Protein AF-A0A249PGP4-F1 (afdb_monomer)

Organism: NCBI:txid716928

Sequence (421 aa):
MDVTKTETALVALVEANPTLVLIDDKKFEDFYEHVKAEARAMPVDLSTEKGRKAIASMAFKIARTKTAIDDAGKKLNEEARAKINAVDASRRKIRERFDALKDEVRAPLDKWEAEQAKKQERAEEQMARLMDIDLRANFGPSARLRTEIADIKNETFDPAIYGEESAGALTRKQAATLDLLNRWAETFEKQEAEAAELARLRAEKEERERQDAERKAAEERAEAERRAAEERKAREEEEKRQAEEARKREEERRKAEQERIEREARERAEAEARARVEAAERAAREAEEAAARKIEEERQAREREKAEQERIEREARERAEAEARARVEAAERAAREAEEAAARKIEEERQAREREKAEQERVERELREADAKRQADREHRAKIMGAAKAAIMEVGIEEQQAKDIVLAIAAGNVPHVSIKF

pLDDT: mean 84.95, std 14.54, range [40.38, 98.5]

Structure (mmCIF, N/CA/C/O backbone):
data_AF-A0A249PGP4-F1
#
_entry.id   AF-A0A249PGP4-F1
#
loop_
_atom_site.group_PDB
_atom_site.id
_atom_site.type_symbol
_atom_site.label_atom_id
_atom_site.label_alt_id
_atom_site.label_comp_id
_atom_site.label_asym_id
_atom_site.label_entity_id
_atom_site.label_seq_id
_atom_site.pdbx_PDB_ins_code
_atom_site.Cartn_x
_atom_site.Cartn_y
_atom_site.Cartn_z
_atom_site.occupancy
_atom_site.B_iso_or_equiv
_atom_site.auth_seq_id
_atom_site.auth_comp_id
_atom_site.auth_asym_id
_atom_site.auth_atom_id
_atom_site.pdbx_PDB_model_num
ATOM 1 N N . MET A 1 1 ? -44.867 -16.144 86.727 1.00 40.62 1 MET A N 1
ATOM 2 C CA . MET A 1 1 ? -45.220 -15.071 85.775 1.00 40.62 1 MET A CA 1
ATOM 3 C C . MET A 1 1 ? -46.456 -15.529 85.031 1.00 40.62 1 MET A C 1
ATOM 5 O O . MET A 1 1 ? -46.517 -16.690 84.655 1.00 40.62 1 MET A O 1
ATOM 9 N N . ASP A 1 2 ? -47.462 -14.668 84.968 1.00 46.19 2 ASP A N 1
ATOM 10 C CA . ASP A 1 2 ? -48.828 -14.985 84.553 1.00 46.19 2 ASP A CA 1
ATOM 11 C C . ASP A 1 2 ? -48.921 -15.104 83.023 1.00 46.19 2 ASP A C 1
ATOM 13 O O . ASP A 1 2 ? -48.765 -14.114 82.309 1.00 46.19 2 ASP A O 1
ATOM 17 N N . VAL A 1 3 ? -49.121 -16.328 82.526 1.00 52.66 3 VAL A N 1
ATOM 18 C CA . VAL A 1 3 ? -49.128 -16.675 81.092 1.00 52.66 3 VAL A CA 1
ATOM 19 C C . VAL A 1 3 ? -50.185 -15.860 80.328 1.00 52.66 3 VAL A C 1
ATOM 21 O O . VAL A 1 3 ? -49.905 -15.351 79.244 1.00 52.66 3 VAL A O 1
ATOM 24 N N . THR A 1 4 ? -51.329 -15.587 80.963 1.00 54.19 4 THR A N 1
ATOM 25 C CA . THR A 1 4 ? -52.466 -14.842 80.389 1.00 54.19 4 THR A CA 1
ATOM 26 C C . THR A 1 4 ? -52.140 -13.373 80.093 1.00 54.19 4 THR A C 1
ATOM 28 O O . THR A 1 4 ? -52.591 -12.798 79.099 1.00 54.19 4 THR A O 1
ATOM 31 N N . LYS A 1 5 ? -51.286 -12.753 80.915 1.00 55.34 5 LYS A N 1
ATOM 32 C CA . LYS A 1 5 ? -50.858 -11.359 80.747 1.00 55.34 5 LYS A CA 1
ATOM 33 C C . LYS A 1 5 ? -49.906 -11.195 79.557 1.00 55.34 5 LYS A C 1
ATOM 35 O O . LYS A 1 5 ? -49.924 -10.162 78.894 1.00 55.34 5 LYS A O 1
ATOM 40 N N . THR A 1 6 ? -49.107 -12.224 79.282 1.00 59.16 6 THR A N 1
ATOM 41 C CA . THR A 1 6 ? -48.162 -12.281 78.156 1.00 59.16 6 THR A CA 1
ATOM 42 C C . THR A 1 6 ? -48.876 -12.523 76.823 1.00 59.16 6 THR A C 1
ATOM 44 O O . THR A 1 6 ? -48.547 -11.884 75.829 1.00 59.16 6 THR A O 1
ATOM 47 N N . GLU A 1 7 ? -49.899 -13.380 76.811 1.00 60.50 7 GLU A N 1
ATOM 48 C CA . GLU A 1 7 ? -50.714 -13.679 75.623 1.00 60.50 7 GLU A CA 1
ATOM 49 C C . GLU A 1 7 ? -51.574 -12.486 75.176 1.00 60.50 7 GLU A C 1
ATOM 51 O O . GLU A 1 7 ? -51.607 -12.139 73.996 1.00 60.50 7 GLU A O 1
ATOM 56 N N . THR A 1 8 ? -52.199 -11.780 76.124 1.00 63.31 8 THR A N 1
ATOM 57 C CA . THR A 1 8 ? -53.006 -10.581 75.820 1.00 63.31 8 THR A CA 1
ATOM 58 C C . THR A 1 8 ? -52.152 -9.432 75.263 1.00 63.31 8 THR A C 1
ATOM 60 O O . THR A 1 8 ? -52.620 -8.616 74.468 1.00 63.31 8 THR A O 1
ATOM 63 N N . ALA A 1 9 ? -50.874 -9.374 75.648 1.00 76.38 9 ALA A N 1
ATOM 64 C CA . ALA A 1 9 ? -49.917 -8.410 75.114 1.00 76.38 9 ALA A CA 1
ATOM 65 C C . ALA A 1 9 ? -49.508 -8.721 73.663 1.00 76.38 9 ALA A C 1
ATOM 67 O O . ALA A 1 9 ? -49.278 -7.788 72.894 1.00 76.38 9 ALA A O 1
ATOM 68 N N . LEU A 1 10 ? -49.451 -10.001 73.269 1.00 80.31 10 LEU A N 1
ATOM 69 C CA . LEU A 1 10 ? -49.111 -10.409 71.903 1.00 80.31 10 LEU A CA 1
ATOM 70 C C . LEU A 1 10 ? -50.190 -9.984 70.899 1.00 80.31 10 LEU A C 1
ATOM 72 O O . LEU A 1 10 ? -49.855 -9.442 69.852 1.00 80.31 10 LEU A O 1
ATOM 76 N N . VAL A 1 11 ? -51.476 -10.145 71.225 1.00 81.56 11 VAL A N 1
ATOM 77 C CA . VAL A 1 11 ? -52.579 -9.729 70.335 1.00 81.56 11 VAL A CA 1
ATOM 78 C C . VAL A 1 11 ? -52.550 -8.232 70.056 1.00 81.56 11 VAL A C 1
ATOM 80 O O . VAL A 1 11 ? -52.591 -7.827 68.897 1.00 81.56 11 VAL A O 1
ATOM 83 N N . ALA A 1 12 ? -52.409 -7.410 71.098 1.00 85.19 12 ALA A N 1
ATOM 84 C CA . ALA A 1 12 ? -52.311 -5.960 70.945 1.00 85.19 12 ALA A CA 1
ATOM 85 C C . ALA A 1 12 ? -51.081 -5.551 70.113 1.00 85.19 12 ALA A C 1
ATOM 87 O O . ALA A 1 12 ? -51.132 -4.595 69.339 1.00 85.19 12 ALA A O 1
ATOM 88 N N . LEU A 1 13 ? -49.978 -6.294 70.245 1.00 85.88 13 LEU A N 1
ATOM 89 C CA . LEU A 1 13 ? -48.755 -6.066 69.482 1.00 85.88 13 LEU A CA 1
ATOM 90 C C . LEU A 1 13 ? -48.931 -6.412 67.994 1.00 85.88 13 LEU A C 1
ATOM 92 O O . LEU A 1 13 ? -48.442 -5.670 67.145 1.00 85.88 13 LEU A O 1
ATOM 96 N N . VAL A 1 14 ? -49.648 -7.494 67.674 1.00 88.12 14 VAL A N 1
ATOM 97 C CA . VAL A 1 14 ? -49.960 -7.886 66.288 1.00 88.12 14 VAL A CA 1
ATOM 98 C C . VAL A 1 14 ? -50.995 -6.951 65.660 1.00 88.12 14 VAL A C 1
ATOM 100 O O . VAL A 1 14 ? -50.863 -6.605 64.492 1.00 88.12 14 VAL A O 1
ATOM 103 N N . GLU A 1 15 ? -51.979 -6.465 66.417 1.00 86.50 15 GLU A N 1
ATOM 104 C CA . GLU A 1 15 ? -52.921 -5.445 65.933 1.00 86.50 15 GLU A CA 1
ATOM 105 C C . GLU A 1 15 ? -52.230 -4.102 65.644 1.00 86.50 15 GLU A C 1
ATOM 107 O O . GLU A 1 15 ? -52.555 -3.442 64.656 1.00 86.50 15 GLU A O 1
ATOM 112 N N . ALA A 1 16 ? -51.255 -3.709 66.470 1.00 89.38 16 ALA A N 1
ATOM 113 C CA . ALA A 1 16 ? -50.462 -2.499 66.258 1.00 89.38 16 ALA A CA 1
ATOM 114 C C . ALA A 1 16 ? -49.412 -2.662 65.146 1.00 89.38 16 ALA A C 1
ATOM 116 O O . ALA A 1 16 ? -49.087 -1.695 64.454 1.00 89.38 16 ALA A O 1
ATOM 117 N N . ASN A 1 17 ? -48.869 -3.869 64.973 1.00 90.75 17 ASN A N 1
ATOM 118 C CA . ASN A 1 17 ? -47.881 -4.180 63.950 1.00 90.75 17 ASN A CA 1
ATOM 119 C C . ASN A 1 17 ? -48.077 -5.594 63.363 1.00 90.75 17 ASN A C 1
ATOM 121 O O . ASN A 1 17 ? -47.381 -6.536 63.762 1.00 90.75 17 ASN A O 1
ATOM 125 N N . PRO A 1 18 ? -48.945 -5.740 62.347 1.00 92.25 18 PRO A N 1
ATOM 126 C CA . PRO A 1 18 ? -49.224 -7.040 61.739 1.00 92.25 18 PRO A CA 1
ATOM 127 C C . PRO A 1 18 ? -48.020 -7.656 61.011 1.00 92.25 18 PRO A C 1
ATOM 129 O O . PRO A 1 18 ? -47.996 -8.861 60.785 1.00 92.25 18 PRO A O 1
ATOM 132 N N . THR A 1 19 ? -46.990 -6.866 60.673 1.00 91.56 19 THR A N 1
ATOM 133 C CA . THR A 1 19 ? -45.768 -7.396 60.034 1.00 91.56 19 THR A CA 1
ATOM 134 C C . THR A 1 19 ? -44.963 -8.312 60.950 1.00 91.56 19 THR A C 1
ATOM 136 O O . THR A 1 19 ? -44.197 -9.136 60.465 1.00 91.56 19 THR A O 1
ATOM 139 N N . LEU A 1 20 ? -45.155 -8.212 62.269 1.00 91.94 20 LEU A N 1
ATOM 140 C CA . LEU A 1 20 ? -44.416 -8.992 63.255 1.00 91.94 20 LEU A CA 1
ATOM 141 C C . LEU A 1 20 ? -44.595 -10.504 63.074 1.00 91.94 20 LEU A C 1
ATOM 143 O O . LEU A 1 20 ? -43.627 -11.244 63.201 1.00 91.94 20 LEU A O 1
ATOM 147 N N . VAL A 1 21 ? -45.815 -10.943 62.759 1.00 93.06 21 VAL A N 1
ATOM 148 C CA . VAL A 1 21 ? -46.135 -12.359 62.513 1.00 93.06 21 VAL A CA 1
ATOM 149 C C . VAL A 1 21 ? -45.763 -12.815 61.102 1.00 93.06 21 VAL A C 1
ATOM 151 O O . VAL A 1 21 ? -45.842 -13.996 60.807 1.00 93.06 21 VAL A O 1
ATOM 154 N N . LEU A 1 22 ? -45.351 -11.899 60.220 1.00 92.50 22 LEU A N 1
ATOM 155 C CA . LEU A 1 22 ? -44.848 -12.243 58.885 1.00 92.50 22 LEU A CA 1
ATOM 156 C C . LEU A 1 22 ? -43.340 -12.520 58.872 1.00 92.50 22 LEU A C 1
ATOM 158 O O . LEU A 1 22 ? -42.841 -13.105 57.918 1.00 92.50 22 LEU A O 1
ATOM 162 N N . ILE A 1 23 ? -42.612 -12.047 59.886 1.00 90.94 23 ILE A N 1
ATOM 163 C CA . ILE A 1 23 ? -41.144 -12.137 59.975 1.00 90.94 23 ILE A CA 1
ATOM 164 C C . ILE A 1 23 ? -40.666 -13.055 61.108 1.00 90.94 23 ILE A C 1
ATOM 166 O O . ILE A 1 23 ? -39.464 -13.259 61.261 1.00 90.94 23 ILE A O 1
ATOM 170 N N . ASP A 1 24 ? -41.586 -13.550 61.937 1.00 92.44 24 ASP A N 1
ATOM 171 C CA . ASP A 1 24 ? -41.304 -14.378 63.108 1.00 92.44 24 ASP A CA 1
ATOM 172 C C . ASP A 1 24 ? -42.378 -15.465 63.235 1.00 92.44 24 ASP A C 1
ATOM 174 O O . ASP A 1 24 ? -43.457 -15.239 63.793 1.00 92.44 24 ASP A O 1
ATOM 178 N N . ASP A 1 25 ? -42.061 -16.650 62.711 1.00 91.06 25 ASP A N 1
ATOM 179 C CA . ASP A 1 25 ? -42.959 -17.809 62.678 1.00 91.06 25 ASP A CA 1
ATOM 180 C C . ASP A 1 25 ? -43.438 -18.207 64.075 1.00 91.06 25 ASP A C 1
ATOM 182 O O . ASP A 1 25 ? -44.594 -18.575 64.267 1.00 91.06 25 ASP A O 1
ATOM 186 N N . LYS A 1 26 ? -42.578 -18.076 65.091 1.00 91.12 26 LYS A N 1
ATOM 187 C CA . LYS A 1 26 ? -42.962 -18.410 66.463 1.00 91.12 26 LYS A CA 1
ATOM 188 C C . LYS A 1 26 ? -44.040 -17.460 66.976 1.00 91.12 26 LYS A C 1
ATOM 190 O O . LYS A 1 26 ? -45.002 -17.900 67.596 1.00 91.12 26 LYS A O 1
ATOM 195 N N . LYS A 1 27 ? -43.908 -16.160 66.697 1.00 91.12 27 LYS A N 1
ATOM 196 C CA . LYS A 1 27 ? -44.936 -15.180 67.073 1.00 91.12 27 LYS A CA 1
ATOM 197 C C . LYS A 1 27 ? -46.230 -15.371 66.296 1.00 91.12 27 LYS A C 1
ATOM 199 O O . LYS A 1 27 ? -47.288 -15.076 66.846 1.00 91.12 27 LYS A O 1
ATOM 204 N N . PHE A 1 28 ? -46.159 -15.840 65.050 1.00 93.50 28 PHE A N 1
ATOM 205 C CA . PHE A 1 28 ? -47.349 -16.239 64.302 1.00 93.50 28 PHE A CA 1
ATOM 206 C C . PHE A 1 28 ? -48.080 -17.391 64.995 1.00 93.50 28 PHE A C 1
ATOM 208 O O . PHE A 1 28 ? -49.274 -17.261 65.259 1.00 93.50 28 PHE A O 1
ATOM 215 N N . GLU A 1 29 ? -47.373 -18.466 65.346 1.00 92.56 29 GLU A N 1
ATOM 216 C CA . GLU A 1 29 ? -47.966 -19.630 66.017 1.00 92.56 29 GLU A CA 1
ATOM 217 C C . GLU A 1 29 ? -48.561 -19.267 67.385 1.00 92.56 29 GLU A C 1
ATOM 219 O O . GLU A 1 29 ? -49.717 -19.590 67.668 1.00 92.56 29 GLU A O 1
ATOM 224 N N . ASP A 1 30 ? -47.821 -18.511 68.204 1.00 91.56 30 ASP A N 1
ATOM 225 C CA . ASP A 1 30 ? -48.291 -18.050 69.516 1.00 91.56 30 ASP A CA 1
ATOM 226 C C . ASP A 1 30 ? -49.553 -17.164 69.380 1.00 91.56 30 ASP A C 1
ATOM 228 O O . ASP A 1 30 ? -50.506 -17.279 70.157 1.00 91.56 30 ASP A O 1
ATOM 232 N N . PHE A 1 31 ? -49.598 -16.294 68.364 1.00 92.94 31 PHE A N 1
ATOM 233 C CA . PHE A 1 31 ? -50.759 -15.449 68.075 1.00 92.94 31 PHE A CA 1
ATOM 234 C C . PHE A 1 31 ? -51.957 -16.265 67.572 1.00 92.94 31 PHE A C 1
ATOM 236 O O . PHE A 1 31 ? -53.093 -16.041 68.002 1.00 92.94 31 PHE A O 1
ATOM 243 N N . TYR A 1 32 ? -51.719 -17.222 66.676 1.00 94.19 32 TYR A N 1
ATOM 244 C CA . TYR A 1 32 ? -52.758 -18.068 66.105 1.00 94.19 32 TYR A CA 1
ATOM 245 C C . TYR A 1 32 ? -53.413 -18.959 67.163 1.00 94.19 32 TYR A C 1
ATOM 247 O O . TYR A 1 32 ? -54.645 -19.016 67.230 1.00 94.19 32 TYR A O 1
ATOM 255 N N . GLU A 1 33 ? -52.625 -19.603 68.029 1.00 93.06 33 GLU A N 1
ATOM 256 C CA . GLU A 1 33 ? -53.168 -20.423 69.115 1.00 93.06 33 GLU A CA 1
ATOM 257 C C . GLU A 1 33 ? -53.992 -19.588 70.102 1.00 93.06 33 GLU A C 1
ATOM 259 O O . GLU A 1 33 ? -55.052 -20.044 70.537 1.00 93.06 33 GLU A O 1
ATOM 264 N N . HIS A 1 34 ? -53.601 -18.340 70.375 1.00 90.56 34 HIS A N 1
ATOM 265 C CA . HIS A 1 34 ? -54.417 -17.439 71.188 1.00 90.56 34 HIS A CA 1
ATOM 266 C C . HIS A 1 34 ? -55.767 -17.109 70.527 1.00 90.56 34 HIS A C 1
ATOM 268 O O . HIS A 1 34 ? -56.819 -17.280 71.146 1.00 90.56 34 HIS A O 1
ATOM 274 N N . VAL A 1 35 ? -55.771 -16.690 69.255 1.00 91.12 35 VAL A N 1
ATOM 275 C CA . VAL A 1 35 ? -57.012 -16.380 68.511 1.00 91.12 35 VAL A CA 1
ATOM 276 C C . VAL A 1 35 ? -57.921 -17.613 68.415 1.00 91.12 35 VAL A C 1
ATOM 278 O O . VAL A 1 35 ? -59.144 -17.520 68.543 1.00 91.12 35 VAL A O 1
ATOM 281 N N . LYS A 1 36 ? -57.332 -18.797 68.235 1.00 92.94 36 LYS A N 1
ATOM 282 C CA . LYS A 1 36 ? -58.033 -20.085 68.208 1.00 92.94 36 LYS A CA 1
ATOM 283 C C . LYS A 1 36 ? -58.626 -20.450 69.569 1.00 92.94 36 LYS A C 1
ATOM 285 O O . LYS A 1 36 ? -59.753 -20.951 69.614 1.00 92.94 36 LYS A O 1
ATOM 290 N N . ALA A 1 37 ? -57.906 -20.208 70.662 1.00 91.50 37 ALA A N 1
ATOM 291 C CA . ALA A 1 37 ? -58.413 -20.405 72.016 1.00 91.50 37 ALA A CA 1
ATOM 292 C C . ALA A 1 37 ? -59.580 -19.448 72.320 1.00 91.50 37 ALA A C 1
ATOM 294 O O . ALA A 1 37 ? -60.623 -19.905 72.790 1.00 91.50 37 ALA A O 1
ATOM 295 N N . GLU A 1 38 ? -59.458 -18.162 71.960 1.00 89.56 38 GLU A N 1
ATOM 296 C CA . GLU A 1 38 ? -60.525 -17.154 72.092 1.00 89.56 38 GLU A CA 1
ATOM 297 C C . GLU A 1 38 ? -61.790 -17.582 71.328 1.00 89.56 38 GLU A C 1
ATOM 299 O O . GLU A 1 38 ? -62.896 -17.571 71.874 1.00 89.56 38 GLU A O 1
ATOM 304 N N . ALA A 1 39 ? -61.633 -18.032 70.079 1.00 89.19 39 ALA A N 1
ATOM 305 C CA . ALA A 1 39 ? -62.746 -18.476 69.247 1.00 89.19 39 ALA A CA 1
ATOM 306 C C . ALA A 1 39 ? -63.453 -19.723 69.806 1.00 89.19 39 ALA A C 1
ATOM 308 O O . ALA A 1 39 ? -64.678 -19.824 69.726 1.00 89.19 39 ALA A O 1
ATOM 309 N N . ARG A 1 40 ? -62.703 -20.672 70.386 1.00 89.69 40 ARG A N 1
ATOM 310 C CA . ARG A 1 40 ? -63.249 -21.914 70.967 1.00 89.69 40 ARG A CA 1
ATOM 311 C C . ARG A 1 40 ? -63.900 -21.718 72.335 1.00 89.69 40 ARG A C 1
ATOM 313 O O . ARG A 1 40 ? -64.771 -22.504 72.693 1.00 89.69 40 ARG A O 1
ATOM 320 N N . ALA A 1 41 ? -63.491 -20.700 73.089 1.00 88.62 41 ALA A N 1
ATOM 321 C CA . ALA A 1 41 ? -64.063 -20.384 74.397 1.00 88.62 41 ALA A CA 1
ATOM 322 C C . ALA A 1 41 ? -65.445 -19.702 74.310 1.00 88.62 41 ALA A C 1
ATOM 324 O O . ALA A 1 41 ? -66.149 -19.604 75.316 1.00 88.62 41 ALA A O 1
ATOM 325 N N . MET A 1 42 ? -65.854 -19.231 73.125 1.00 83.75 42 MET A N 1
ATOM 326 C CA . MET A 1 42 ? -67.151 -18.583 72.918 1.00 83.75 42 MET A CA 1
ATOM 327 C C . MET A 1 42 ? -68.317 -19.592 73.017 1.00 83.75 42 MET A C 1
ATOM 329 O O . MET A 1 42 ? -68.321 -20.588 72.292 1.00 83.75 42 MET A O 1
ATOM 333 N N . PRO A 1 43 ? -69.359 -19.328 73.835 1.00 79.38 43 PRO A N 1
ATOM 334 C CA . PRO A 1 43 ? -70.551 -20.173 73.892 1.00 79.38 43 PRO A CA 1
ATOM 335 C C . PRO A 1 43 ? -71.296 -20.197 72.551 1.00 79.38 43 PRO A C 1
ATOM 337 O O . PRO A 1 43 ? -71.673 -19.150 72.019 1.00 79.38 43 PRO A O 1
ATOM 340 N N . VAL A 1 44 ? -71.550 -21.395 72.022 1.00 84.62 44 VAL A N 1
ATOM 341 C CA . VAL A 1 44 ? -72.293 -21.588 70.770 1.00 84.62 44 VAL A CA 1
ATOM 342 C C . VAL A 1 44 ? -73.766 -21.820 71.089 1.00 84.62 44 VAL A C 1
ATOM 344 O O . VAL A 1 44 ? -74.165 -22.913 71.480 1.00 84.62 44 VAL A O 1
ATOM 347 N N . ASP A 1 45 ? -74.581 -20.787 70.891 1.00 88.31 45 ASP A N 1
ATOM 348 C CA . ASP A 1 45 ? -76.039 -20.875 70.968 1.00 88.31 45 ASP A CA 1
ATOM 349 C C . ASP A 1 45 ? -76.661 -20.474 69.627 1.00 88.31 45 ASP A C 1
ATOM 351 O O . ASP A 1 45 ? -76.736 -19.299 69.263 1.00 88.31 45 ASP A O 1
ATOM 355 N N . LEU A 1 46 ? -77.109 -21.475 68.871 1.00 90.62 46 LEU A N 1
ATOM 356 C CA . LEU A 1 46 ? -77.766 -21.267 67.582 1.00 90.62 46 LEU A CA 1
ATOM 357 C C . LEU A 1 46 ? -79.267 -20.988 67.719 1.00 90.62 46 LEU A C 1
ATOM 359 O O . LEU A 1 46 ? -79.886 -20.573 66.737 1.00 90.62 46 LEU A O 1
ATOM 363 N N . SER A 1 47 ? -79.854 -21.192 68.902 1.00 88.94 47 SER A N 1
ATOM 364 C CA . SER A 1 47 ? -81.289 -21.007 69.136 1.00 88.94 47 SER A CA 1
ATOM 365 C C . SER A 1 47 ? -81.664 -19.527 69.248 1.00 88.94 47 SER A C 1
ATOM 367 O O . SER A 1 47 ? -82.738 -19.124 68.798 1.00 88.94 47 SER A O 1
ATOM 369 N N . THR A 1 48 ? -80.745 -18.680 69.722 1.00 92.75 48 THR A N 1
ATOM 370 C CA . THR A 1 48 ? -80.971 -17.238 69.873 1.00 92.75 48 THR A CA 1
ATOM 371 C C . THR A 1 48 ? -80.329 -16.413 68.756 1.00 92.75 48 THR A C 1
ATOM 373 O O . THR A 1 48 ? -79.264 -16.725 68.225 1.00 92.75 48 THR A O 1
ATOM 376 N N . GLU A 1 49 ? -80.964 -15.294 68.395 1.00 93.56 49 GLU A N 1
ATOM 377 C CA . GLU A 1 49 ? -80.390 -14.334 67.441 1.00 93.56 49 GLU A CA 1
ATOM 378 C C . GLU A 1 49 ? -79.070 -13.740 67.956 1.00 93.56 49 GLU A C 1
ATOM 380 O O . GLU A 1 49 ? -78.129 -13.538 67.186 1.00 93.56 49 GLU A O 1
ATOM 385 N N . LYS A 1 50 ? -78.978 -13.510 69.271 1.00 90.06 50 LYS A N 1
ATOM 386 C CA . LYS A 1 50 ? -77.775 -12.992 69.929 1.00 90.06 50 LYS A CA 1
ATOM 387 C C . LYS A 1 50 ? -76.592 -13.956 69.790 1.00 90.06 50 LYS A C 1
ATOM 389 O O . LYS A 1 50 ? -75.505 -13.502 69.439 1.00 90.06 50 LYS A O 1
ATOM 394 N N . GLY A 1 51 ? -76.798 -15.258 70.012 1.00 89.25 51 GLY A N 1
ATOM 395 C CA . GLY A 1 51 ? -75.746 -16.267 69.862 1.00 89.25 51 GLY A CA 1
ATOM 396 C C . GLY A 1 51 ? -75.261 -16.405 68.414 1.00 89.25 51 GLY A C 1
ATOM 397 O O . GLY A 1 51 ? -74.057 -16.352 68.163 1.00 89.25 51 GLY A O 1
ATOM 398 N N . ARG A 1 52 ? -76.176 -16.420 67.431 1.00 92.25 52 ARG A N 1
ATOM 399 C CA . ARG A 1 52 ? -75.810 -16.408 65.998 1.00 92.25 52 ARG A CA 1
ATOM 400 C C . ARG A 1 52 ? -75.009 -15.159 65.597 1.00 92.25 52 ARG A C 1
ATOM 402 O O . ARG A 1 52 ? -74.023 -15.275 64.869 1.00 92.25 52 ARG A O 1
ATOM 409 N N . LYS A 1 53 ? -75.384 -13.970 66.095 1.00 92.75 53 LYS A N 1
ATOM 410 C CA . LYS A 1 53 ? -74.642 -12.714 65.853 1.00 92.75 53 LYS A CA 1
ATOM 411 C C . LYS A 1 53 ? -73.253 -12.711 66.498 1.00 92.75 53 LYS A C 1
ATOM 413 O O . LYS A 1 53 ? -72.322 -12.181 65.899 1.00 92.75 53 LYS A O 1
ATOM 418 N N . ALA A 1 54 ? -73.095 -13.304 67.682 1.00 89.38 54 ALA A N 1
ATOM 419 C CA . ALA A 1 54 ? -71.795 -13.406 68.347 1.00 89.38 54 ALA A CA 1
ATOM 420 C C . ALA A 1 54 ? -70.802 -14.259 67.536 1.00 89.38 54 ALA A C 1
ATOM 422 O O . ALA A 1 54 ? -69.674 -13.825 67.306 1.00 89.38 54 ALA A O 1
ATOM 423 N N . ILE A 1 55 ? -71.254 -15.405 67.012 1.00 90.31 55 ILE A N 1
ATOM 424 C CA . ILE A 1 55 ? -70.452 -16.280 66.138 1.00 90.31 55 ILE A CA 1
ATOM 425 C C . ILE A 1 55 ? -70.039 -15.539 64.860 1.00 90.31 55 ILE A C 1
ATOM 427 O O . ILE A 1 55 ? -68.864 -15.543 64.492 1.00 90.31 55 ILE A O 1
ATOM 431 N N . ALA A 1 56 ? -70.986 -14.854 64.207 1.00 92.31 56 ALA A N 1
ATOM 432 C CA . ALA A 1 56 ? -70.701 -14.057 63.015 1.00 92.31 56 ALA A CA 1
ATOM 433 C C . ALA A 1 56 ? -69.678 -12.940 63.296 1.00 92.31 56 ALA A C 1
ATOM 435 O O . ALA A 1 56 ? -68.782 -12.709 62.487 1.00 92.31 56 ALA A O 1
ATOM 436 N N . SER A 1 57 ? -69.773 -12.285 64.457 1.00 92.50 57 SER A N 1
ATOM 437 C CA . SER A 1 57 ? -68.829 -11.247 64.885 1.00 92.50 57 SER A CA 1
ATOM 438 C C . SER A 1 57 ? -67.416 -11.798 65.107 1.00 92.50 57 SER A C 1
ATOM 440 O O . SER A 1 57 ? -66.448 -11.201 64.638 1.00 92.50 57 SER A O 1
ATOM 442 N N . MET A 1 58 ? -67.278 -12.964 65.752 1.00 91.69 58 MET A N 1
ATOM 443 C CA . MET A 1 58 ? -65.972 -13.611 65.941 1.00 91.69 58 MET A CA 1
ATOM 444 C C . MET A 1 58 ? -65.346 -14.029 64.606 1.00 91.69 58 MET A C 1
ATOM 446 O O . MET A 1 58 ? -64.183 -13.728 64.344 1.00 91.69 58 MET A O 1
ATOM 450 N N . ALA A 1 59 ? -66.129 -14.649 63.717 1.00 93.06 59 ALA A N 1
ATOM 451 C CA . ALA A 1 59 ? -65.669 -14.993 62.372 1.00 93.06 59 ALA A CA 1
ATOM 452 C C . ALA A 1 59 ? -65.227 -13.745 61.585 1.00 93.06 59 ALA A C 1
ATOM 454 O O . ALA A 1 59 ? -64.190 -13.761 60.919 1.00 93.06 59 ALA A O 1
ATOM 455 N N . PHE A 1 60 ? -65.972 -12.643 61.706 1.00 94.69 60 PHE A N 1
ATOM 456 C CA . PHE A 1 60 ? -65.615 -11.365 61.097 1.00 94.69 60 PHE A CA 1
ATOM 457 C C . PHE A 1 60 ? -64.324 -10.772 61.682 1.00 94.69 60 PHE A C 1
ATOM 459 O O . PHE A 1 60 ? -63.487 -10.292 60.917 1.00 94.69 60 PHE A O 1
ATOM 466 N N . LYS A 1 61 ? -64.118 -10.847 63.007 1.00 93.25 61 LYS A N 1
ATOM 467 C CA . LYS A 1 61 ? -62.869 -10.429 63.674 1.00 93.25 61 LYS A CA 1
ATOM 468 C C . LYS A 1 61 ? -61.672 -11.185 63.092 1.00 93.25 61 LYS A C 1
ATOM 470 O O . LYS A 1 61 ? -60.738 -10.549 62.616 1.00 93.25 61 LYS A O 1
ATOM 475 N N . ILE A 1 62 ? -61.745 -12.517 63.030 1.00 93.88 62 ILE A N 1
ATOM 476 C CA . ILE A 1 62 ? -60.683 -13.372 62.467 1.00 93.88 62 ILE A CA 1
ATOM 477 C C . ILE A 1 62 ? -60.405 -13.015 61.000 1.00 93.88 62 ILE A C 1
ATOM 479 O O . ILE A 1 62 ? -59.250 -12.846 60.606 1.00 93.88 62 ILE A O 1
ATOM 483 N N . ALA A 1 63 ? -61.455 -12.856 60.187 1.00 95.81 63 ALA A N 1
ATOM 484 C CA . ALA A 1 63 ? -61.312 -12.482 58.783 1.00 95.81 63 ALA A CA 1
ATOM 485 C C . ALA A 1 63 ? -60.619 -11.120 58.618 1.00 95.81 63 ALA A C 1
ATOM 487 O O . ALA A 1 63 ? -59.712 -10.992 57.796 1.00 95.81 63 ALA A O 1
ATOM 488 N N . ARG A 1 64 ? -61.003 -10.124 59.425 1.00 95.06 64 ARG A N 1
ATOM 489 C CA . ARG A 1 64 ? -60.404 -8.785 59.420 1.00 95.06 64 ARG A CA 1
ATOM 490 C C . ARG A 1 64 ? -58.938 -8.811 59.851 1.00 95.06 64 ARG A C 1
ATOM 492 O O . ARG A 1 64 ? -58.119 -8.164 59.206 1.00 95.06 64 ARG A O 1
ATOM 499 N N . THR A 1 65 ? -58.602 -9.564 60.896 1.00 92.56 65 THR A N 1
ATOM 500 C CA . THR A 1 65 ? -57.220 -9.745 61.362 1.00 92.56 65 THR A CA 1
ATOM 501 C C . THR A 1 65 ? -56.344 -10.371 60.277 1.00 92.56 65 THR A C 1
ATOM 503 O O . THR A 1 65 ? -55.265 -9.858 59.994 1.00 92.56 65 THR A O 1
ATOM 506 N N . LYS A 1 66 ? -56.830 -11.422 59.601 1.00 94.00 66 LYS A N 1
ATOM 507 C CA . LYS A 1 66 ? -56.130 -12.038 58.463 1.00 94.00 66 LYS A CA 1
ATOM 508 C C . LYS A 1 66 ? -55.871 -11.028 57.340 1.00 94.00 66 LYS A C 1
ATOM 510 O O . LYS A 1 66 ? -54.756 -10.953 56.838 1.00 94.00 66 LYS A O 1
ATOM 515 N N . THR A 1 67 ? -56.886 -10.253 56.953 1.00 95.88 67 THR A N 1
ATOM 516 C CA . THR A 1 67 ? -56.740 -9.223 55.913 1.00 95.88 67 THR A CA 1
ATOM 517 C C . THR A 1 67 ? -55.723 -8.154 56.317 1.00 95.88 67 THR A C 1
ATOM 519 O O . THR A 1 67 ? -54.892 -7.781 55.501 1.00 95.88 67 THR A O 1
ATOM 522 N N . ALA A 1 68 ? -55.722 -7.712 57.579 1.00 93.94 68 ALA A N 1
ATOM 523 C CA . ALA A 1 68 ? -54.749 -6.734 58.068 1.00 93.94 68 ALA A CA 1
ATOM 524 C C . ALA A 1 68 ? -53.297 -7.245 57.998 1.00 93.94 68 ALA A C 1
ATOM 526 O O . ALA A 1 68 ? -52.395 -6.477 57.668 1.00 93.94 68 ALA A O 1
ATOM 527 N N . ILE A 1 69 ? -53.074 -8.534 58.278 1.00 93.38 69 ILE A N 1
ATOM 528 C CA . ILE A 1 69 ? -51.762 -9.181 58.131 1.00 93.38 69 ILE A CA 1
ATOM 529 C C . ILE A 1 69 ? -51.355 -9.251 56.648 1.00 93.38 69 ILE A C 1
ATOM 531 O O . ILE A 1 69 ? -50.244 -8.852 56.307 1.00 93.38 69 ILE A O 1
ATOM 535 N N . ASP A 1 70 ? -52.252 -9.686 55.757 1.00 95.00 70 ASP A N 1
ATOM 536 C CA . ASP A 1 70 ? -51.989 -9.760 54.307 1.00 95.00 70 ASP A CA 1
ATOM 537 C C . ASP A 1 70 ? -51.665 -8.380 53.702 1.00 95.00 70 ASP A C 1
ATOM 539 O O . ASP A 1 70 ? -50.671 -8.218 52.991 1.00 95.00 70 ASP A O 1
ATOM 543 N N . ASP A 1 71 ? -52.447 -7.353 54.043 1.00 95.56 71 ASP A N 1
ATOM 544 C CA . ASP A 1 71 ? -52.229 -5.983 53.571 1.00 95.56 71 ASP A CA 1
ATOM 545 C C . ASP A 1 71 ? -50.905 -5.399 54.091 1.00 95.56 71 ASP A C 1
ATOM 547 O O . ASP A 1 71 ? -50.189 -4.718 53.349 1.00 95.56 71 ASP A O 1
ATOM 551 N N . ALA A 1 72 ? -50.523 -5.709 55.335 1.00 93.50 72 ALA A N 1
ATOM 552 C CA . ALA A 1 72 ? -49.220 -5.327 55.877 1.00 93.50 72 ALA A CA 1
ATOM 553 C C . ALA A 1 72 ? -48.061 -6.010 55.129 1.00 93.50 72 ALA A C 1
ATOM 555 O O . ALA A 1 72 ? -47.044 -5.368 54.859 1.00 93.50 72 ALA A O 1
ATOM 556 N N . GLY A 1 73 ? -48.224 -7.278 54.739 1.00 93.00 73 GLY A N 1
ATOM 557 C CA . GLY A 1 73 ? -47.251 -8.011 53.927 1.00 93.00 73 GLY A CA 1
ATOM 558 C C . GLY A 1 73 ? -47.097 -7.445 52.517 1.00 93.00 73 GLY A C 1
ATOM 559 O O . GLY A 1 73 ? -45.973 -7.238 52.053 1.00 93.00 73 GLY A O 1
ATOM 560 N N . LYS A 1 74 ? -48.210 -7.114 51.847 1.00 94.94 74 LYS A N 1
ATOM 561 C CA . LYS A 1 74 ? -48.182 -6.427 50.542 1.00 94.94 74 LYS A CA 1
ATOM 562 C C . LYS A 1 74 ? -47.435 -5.105 50.630 1.00 94.94 74 LYS A C 1
ATOM 564 O O . LYS A 1 74 ? -46.523 -4.876 49.839 1.00 94.94 74 LYS A O 1
ATOM 569 N N . LYS A 1 75 ? -47.759 -4.283 51.631 1.00 94.44 75 LYS A N 1
ATOM 570 C CA . LYS A 1 75 ? -47.094 -2.998 51.854 1.00 94.44 75 LYS A CA 1
ATOM 571 C C . LYS A 1 75 ? -45.591 -3.161 52.105 1.00 94.44 75 LYS A C 1
ATOM 573 O O . LYS A 1 75 ? -44.797 -2.434 51.517 1.00 94.44 75 LYS A O 1
ATOM 578 N N . LEU A 1 76 ? -45.184 -4.141 52.915 1.00 93.88 76 LEU A N 1
ATOM 579 C CA . LEU A 1 76 ? -43.768 -4.432 53.168 1.00 93.88 76 LEU A CA 1
ATOM 580 C C . LEU A 1 76 ? -43.027 -4.833 51.881 1.00 93.88 76 LEU A C 1
ATOM 582 O O . LEU A 1 76 ? -41.928 -4.341 51.620 1.00 93.88 76 LEU A O 1
ATOM 586 N N . ASN A 1 77 ? -43.648 -5.664 51.041 1.00 93.81 77 ASN A N 1
ATOM 587 C CA . ASN A 1 77 ? -43.097 -6.051 49.741 1.00 93.81 77 ASN A CA 1
ATOM 588 C C . ASN A 1 77 ? -43.005 -4.870 48.765 1.00 93.81 77 ASN A C 1
ATOM 590 O O . ASN A 1 77 ? -42.007 -4.736 48.054 1.00 93.81 77 ASN A O 1
ATOM 594 N N . GLU A 1 78 ? -44.020 -4.007 48.721 1.00 96.06 78 GLU A N 1
ATOM 595 C CA . GLU A 1 78 ? -44.012 -2.785 47.911 1.00 96.06 78 GLU A CA 1
ATOM 596 C C . GLU A 1 78 ? -42.889 -1.835 48.343 1.00 96.06 78 GLU A C 1
ATOM 598 O O . GLU A 1 78 ? -42.113 -1.381 47.501 1.00 96.06 78 GLU A O 1
ATOM 603 N N . GLU A 1 79 ? -42.734 -1.593 49.647 1.00 94.06 79 GLU A N 1
ATOM 604 C CA . GLU A 1 79 ? -41.662 -0.757 50.195 1.00 94.06 79 GLU A CA 1
ATOM 605 C C . GLU A 1 79 ? -40.269 -1.345 49.918 1.00 94.06 79 GLU A C 1
ATOM 607 O O . GLU A 1 79 ? -39.342 -0.610 49.561 1.00 94.06 79 GLU A O 1
ATOM 612 N N . ALA A 1 80 ? -40.108 -2.666 50.041 1.00 94.88 80 ALA A N 1
ATOM 613 C CA . ALA A 1 80 ? -38.857 -3.350 49.724 1.00 94.88 80 ALA A CA 1
ATOM 614 C C . ALA A 1 80 ? -38.513 -3.233 48.231 1.00 94.88 80 ALA A C 1
ATOM 616 O O . ALA A 1 80 ? -37.401 -2.827 47.884 1.00 94.88 80 ALA A O 1
ATOM 617 N N . ARG A 1 81 ? -39.475 -3.502 47.337 1.00 95.56 81 ARG A N 1
ATOM 618 C CA . ARG A 1 81 ? -39.301 -3.346 45.882 1.00 95.56 81 ARG A CA 1
ATOM 619 C C . ARG A 1 81 ? -38.994 -1.904 45.501 1.00 95.56 81 ARG A C 1
ATOM 621 O O . ARG A 1 81 ? -38.121 -1.677 44.671 1.00 95.56 81 ARG A O 1
ATOM 628 N N . ALA A 1 82 ? -39.653 -0.927 46.123 1.00 96.62 82 ALA A N 1
ATOM 629 C CA . ALA A 1 82 ? -39.378 0.486 45.889 1.00 96.62 82 ALA A CA 1
ATOM 630 C C . ALA A 1 82 ? -37.927 0.847 46.247 1.00 96.62 82 ALA A C 1
ATOM 632 O O . ALA A 1 82 ? -37.248 1.508 45.460 1.00 96.62 82 ALA A O 1
ATOM 633 N N . LYS A 1 83 ? -37.420 0.361 47.390 1.00 95.88 83 LYS A N 1
ATOM 634 C CA . LYS A 1 83 ? -36.017 0.553 47.793 1.00 95.88 83 LYS A CA 1
ATOM 635 C C . LYS A 1 83 ? -35.044 -0.128 46.827 1.00 95.88 83 LYS A C 1
ATOM 637 O O . LYS A 1 83 ? -34.083 0.513 46.409 1.00 95.88 83 LYS A O 1
ATOM 642 N N . ILE A 1 84 ? -35.303 -1.378 46.436 1.00 95.62 84 ILE A N 1
ATOM 643 C CA . ILE A 1 84 ? -34.471 -2.120 45.469 1.00 95.62 84 ILE A CA 1
ATOM 644 C C . ILE A 1 84 ? -34.413 -1.374 44.131 1.00 95.62 84 ILE A C 1
ATOM 646 O O . ILE A 1 84 ? -33.328 -1.054 43.648 1.00 95.62 84 ILE A O 1
ATOM 650 N N . ASN A 1 85 ? -35.570 -1.000 43.583 1.00 96.56 85 ASN A N 1
ATOM 651 C CA . ASN A 1 85 ? -35.660 -0.280 42.314 1.00 96.56 85 ASN A CA 1
ATOM 652 C C . ASN A 1 85 ? -34.940 1.075 42.370 1.00 96.56 85 ASN A C 1
ATOM 654 O O . ASN A 1 85 ? -34.266 1.455 41.413 1.00 96.56 85 ASN A O 1
ATOM 658 N N . ALA A 1 86 ? -35.045 1.799 43.489 1.00 96.94 86 ALA A N 1
ATOM 659 C CA . ALA A 1 86 ? -34.334 3.060 43.683 1.00 96.94 86 ALA A CA 1
ATOM 660 C C . ALA A 1 86 ? -32.808 2.864 43.706 1.00 96.94 86 ALA A C 1
ATOM 662 O O . ALA A 1 86 ? -32.073 3.640 43.088 1.00 96.94 86 ALA A O 1
ATOM 663 N N . VAL A 1 87 ? -32.327 1.811 44.377 1.00 97.12 87 VAL A N 1
ATOM 664 C CA . VAL A 1 87 ? -30.902 1.457 44.397 1.00 97.12 87 VAL A CA 1
ATOM 665 C C . VAL A 1 87 ? -30.421 1.084 42.998 1.00 97.12 87 VAL A C 1
ATOM 667 O O . VAL A 1 87 ? -29.404 1.613 42.557 1.00 97.12 87 VAL A O 1
ATOM 670 N N . ASP A 1 88 ? -31.147 0.245 42.263 1.00 97.56 88 ASP A N 1
ATOM 671 C CA . ASP A 1 88 ? -30.747 -0.167 40.915 1.00 97.56 88 ASP A CA 1
ATOM 672 C C . ASP A 1 88 ? -30.763 0.989 39.911 1.00 97.56 88 ASP A C 1
ATOM 674 O O . ASP A 1 88 ? -29.834 1.122 39.107 1.00 97.56 88 ASP A O 1
ATOM 678 N N . ALA A 1 89 ? -31.749 1.885 40.003 1.00 97.75 89 ALA A N 1
ATOM 679 C CA . ALA A 1 89 ? -31.773 3.116 39.218 1.00 97.75 89 ALA A CA 1
ATOM 680 C C . ALA A 1 89 ? -30.556 4.004 39.527 1.00 97.75 89 ALA A C 1
ATOM 682 O O . ALA A 1 89 ? -29.902 4.506 38.609 1.00 97.75 89 ALA A O 1
ATOM 683 N N . SER A 1 90 ? -30.207 4.157 40.809 1.00 97.69 90 SER A N 1
ATOM 684 C CA . SER A 1 90 ? -29.018 4.903 41.229 1.00 97.69 90 SER A CA 1
ATOM 685 C C . SER A 1 90 ? -27.731 4.254 40.712 1.00 97.69 90 SER A C 1
ATOM 687 O O . SER A 1 90 ? -26.896 4.931 40.116 1.00 97.69 90 SER A O 1
ATOM 689 N N . ARG A 1 91 ? -27.594 2.928 40.839 1.00 98.19 91 ARG A N 1
ATOM 690 C CA . ARG A 1 91 ? -26.436 2.165 40.342 1.00 98.19 91 ARG A CA 1
ATOM 691 C C . ARG A 1 91 ? -26.250 2.317 38.837 1.00 98.19 91 ARG A C 1
ATOM 693 O O . ARG A 1 91 ? -25.121 2.520 38.394 1.00 98.19 91 ARG A O 1
ATOM 700 N N . ARG A 1 92 ? -27.334 2.244 38.056 1.00 98.12 92 ARG A N 1
ATOM 701 C CA . ARG A 1 92 ? -27.296 2.482 36.605 1.00 98.12 92 ARG A CA 1
ATOM 702 C C . ARG A 1 92 ? -26.811 3.899 36.302 1.00 98.12 92 ARG A C 1
ATOM 704 O O . ARG A 1 92 ? -25.833 4.054 35.580 1.00 98.12 92 ARG A O 1
ATOM 711 N N . LYS A 1 93 ? -27.422 4.909 36.928 1.00 98.00 93 LYS A N 1
ATOM 712 C CA . LYS A 1 93 ? -27.054 6.320 36.742 1.00 98.00 93 LYS A CA 1
ATOM 713 C C . LYS A 1 93 ? -25.597 6.602 37.115 1.00 98.00 93 LYS A C 1
ATOM 715 O O . LYS A 1 93 ? -24.932 7.379 36.437 1.00 98.00 93 LYS A O 1
ATOM 720 N N . ILE A 1 94 ? -25.104 6.002 38.200 1.00 97.56 94 ILE A N 1
ATOM 721 C CA . ILE A 1 94 ? -23.706 6.132 38.626 1.00 97.56 94 ILE A CA 1
ATOM 722 C C . ILE A 1 94 ? -22.787 5.527 37.566 1.00 97.56 94 ILE A C 1
ATOM 724 O O . ILE A 1 94 ? -21.863 6.205 37.131 1.00 97.56 94 ILE A O 1
ATOM 728 N N . ARG A 1 95 ? -23.064 4.300 37.107 1.00 98.19 95 ARG A N 1
ATOM 729 C CA . ARG A 1 95 ? -22.262 3.639 36.071 1.00 98.19 95 ARG A CA 1
ATOM 730 C C . ARG A 1 95 ? -22.181 4.482 34.801 1.00 98.19 95 ARG A C 1
ATOM 732 O O . ARG A 1 95 ? -21.086 4.821 34.381 1.00 98.19 95 ARG A O 1
ATOM 739 N N . GLU A 1 96 ? -23.330 4.891 34.266 1.00 98.12 96 GLU A N 1
ATOM 740 C CA . GLU A 1 96 ? -23.409 5.700 33.043 1.00 98.12 96 GLU A CA 1
ATOM 741 C C . GLU A 1 96 ? -22.621 7.012 33.166 1.00 98.12 96 GLU A C 1
ATOM 743 O O . GLU A 1 96 ? -21.896 7.386 32.249 1.00 98.12 96 GLU A O 1
ATOM 748 N N . ARG A 1 97 ? -22.708 7.700 34.313 1.00 98.25 97 ARG A N 1
ATOM 749 C CA . ARG A 1 97 ? -21.961 8.947 34.540 1.00 98.25 97 ARG A CA 1
ATOM 750 C C . ARG A 1 97 ? -20.456 8.734 34.654 1.00 98.25 97 ARG A C 1
ATOM 752 O O . ARG A 1 97 ? -19.702 9.564 34.160 1.00 98.25 97 ARG A O 1
ATOM 759 N N . PHE A 1 98 ? -20.020 7.670 35.323 1.00 98.00 98 PHE A N 1
ATOM 760 C CA . PHE A 1 98 ? -18.595 7.374 35.464 1.00 98.00 98 PHE A CA 1
ATOM 761 C C . PHE A 1 98 ? -17.981 6.881 34.153 1.00 98.00 98 PHE A C 1
ATOM 763 O O . PHE A 1 98 ? -16.855 7.262 33.851 1.00 98.00 98 PHE A O 1
ATOM 770 N N . ASP A 1 99 ? -18.716 6.100 33.358 1.00 98.00 99 ASP A N 1
ATOM 771 C CA . ASP A 1 99 ? -18.280 5.716 32.015 1.00 98.00 99 ASP A CA 1
ATOM 772 C C . ASP A 1 99 ? -18.155 6.943 31.106 1.00 98.00 99 ASP A C 1
ATOM 774 O O . ASP A 1 99 ? -17.100 7.140 30.511 1.00 98.00 99 ASP A O 1
ATOM 778 N N . ALA A 1 100 ? -19.154 7.833 31.097 1.00 97.75 100 ALA A N 1
ATOM 779 C CA . ALA A 1 100 ? -19.078 9.077 30.331 1.00 97.75 100 ALA A CA 1
ATOM 780 C C . ALA A 1 100 ? -17.895 9.965 30.760 1.00 97.75 100 ALA A C 1
ATOM 782 O O . ALA A 1 100 ? -17.193 10.501 29.908 1.00 97.75 100 ALA A O 1
ATOM 783 N N . LEU A 1 101 ? -17.638 10.093 32.068 1.00 97.81 101 LEU A N 1
ATOM 784 C CA . LEU A 1 101 ? -16.497 10.861 32.579 1.00 97.81 101 LEU A CA 1
ATOM 785 C C . LEU A 1 101 ? -15.155 10.218 32.200 1.00 97.81 101 LEU A C 1
ATOM 787 O O . LEU A 1 101 ? -14.219 10.924 31.844 1.00 97.81 101 LEU A O 1
ATOM 791 N N . LYS A 1 102 ? -15.047 8.887 32.270 1.00 97.81 102 LYS A N 1
ATOM 792 C CA . LYS A 1 102 ? -13.857 8.145 31.828 1.00 97.81 102 LYS A CA 1
ATOM 793 C C . LYS A 1 102 ? -13.578 8.409 30.347 1.00 97.81 102 LYS A C 1
ATOM 795 O O . LYS A 1 102 ? -12.433 8.688 29.996 1.00 97.81 102 LYS A O 1
ATOM 800 N N . ASP A 1 103 ? -14.611 8.354 29.511 1.00 97.69 103 ASP A N 1
ATOM 801 C CA . ASP A 1 103 ? -14.495 8.596 28.073 1.00 97.69 103 ASP A CA 1
ATOM 802 C C . ASP A 1 103 ? -14.117 10.061 27.791 1.00 97.69 103 ASP A C 1
ATOM 804 O O . ASP A 1 103 ? -13.219 10.323 26.996 1.00 97.69 103 ASP A O 1
ATOM 808 N N . GLU A 1 104 ? -14.713 11.025 28.501 1.00 97.25 104 GLU A N 1
ATOM 809 C CA . GLU A 1 104 ? -14.359 12.449 28.409 1.00 97.25 104 GLU A CA 1
ATOM 810 C C . GLU A 1 104 ? -12.896 12.709 28.792 1.00 97.25 104 GLU A C 1
ATOM 812 O O . GLU A 1 104 ? -12.178 13.401 28.069 1.00 97.25 104 GLU A O 1
ATOM 817 N N . VAL A 1 105 ? -12.433 12.126 29.902 1.00 97.25 105 VAL A N 1
ATOM 818 C CA . VAL A 1 105 ? -11.046 12.255 30.375 1.00 97.25 105 VAL A CA 1
ATOM 819 C C . VAL A 1 105 ? -10.062 11.631 29.385 1.00 97.25 105 VAL A C 1
ATOM 821 O O . VAL A 1 105 ? -8.957 12.149 29.214 1.00 97.25 105 VAL A O 1
ATOM 824 N N . ARG A 1 106 ? -10.446 10.537 28.715 1.00 97.19 106 ARG A N 1
ATOM 825 C CA . ARG A 1 106 ? -9.598 9.853 27.732 1.00 97.19 106 ARG A CA 1
ATOM 826 C C . ARG A 1 106 ? -9.626 10.510 26.346 1.00 97.19 106 ARG A C 1
ATOM 828 O O . ARG A 1 106 ? -8.625 10.445 25.636 1.00 97.19 106 ARG A O 1
ATOM 835 N N . ALA A 1 107 ? -10.699 11.212 25.985 1.00 97.00 107 ALA A N 1
ATOM 836 C CA . ALA A 1 107 ? -10.888 11.768 24.645 1.00 97.00 107 ALA A CA 1
ATOM 837 C C . ALA A 1 107 ? -9.726 12.644 24.117 1.00 97.00 107 ALA A C 1
ATOM 839 O O . ALA A 1 107 ? -9.427 12.553 22.924 1.00 97.00 107 ALA A O 1
ATOM 840 N N . PRO A 1 108 ? -9.041 13.490 24.919 1.00 97.75 108 PRO A N 1
ATOM 841 C CA . PRO A 1 108 ? -7.865 14.225 24.448 1.00 97.75 108 PRO A CA 1
ATOM 842 C C . PRO A 1 108 ? -6.699 13.310 24.059 1.00 97.75 108 PRO A C 1
ATOM 844 O O . PRO A 1 108 ? -6.028 13.580 23.065 1.00 97.75 108 PRO A O 1
ATOM 847 N N . LEU A 1 109 ? -6.479 12.228 24.816 1.00 96.38 109 LEU A N 1
ATOM 848 C CA . LEU A 1 109 ? -5.445 11.243 24.512 1.00 96.38 109 LEU A CA 1
ATOM 849 C C . LEU A 1 109 ? -5.800 10.473 23.240 1.00 96.38 109 LEU A C 1
ATOM 851 O O . LEU A 1 109 ? -4.964 10.400 22.351 1.00 96.38 109 LEU A O 1
ATOM 855 N N . ASP A 1 110 ? -7.042 9.999 23.104 1.00 96.75 110 ASP A N 1
ATOM 856 C CA . ASP A 1 110 ? -7.475 9.279 21.897 1.00 96.75 110 ASP A CA 1
ATOM 857 C C . ASP A 1 110 ? -7.343 10.160 20.636 1.00 96.75 110 ASP A C 1
ATOM 859 O O . ASP A 1 110 ? -6.930 9.690 19.575 1.00 96.75 110 ASP A O 1
ATOM 863 N N . LYS A 1 111 ? -7.638 11.467 20.741 1.00 97.00 111 LYS A N 1
ATOM 864 C CA . LYS A 1 111 ? -7.410 12.431 19.648 1.00 97.00 111 LYS A CA 1
ATOM 865 C C . LYS A 1 111 ? -5.929 12.564 19.302 1.00 97.00 111 LYS A C 1
ATOM 867 O O . LYS A 1 111 ? -5.586 12.536 18.123 1.00 97.00 111 LYS A O 1
ATOM 872 N N . TRP A 1 112 ? -5.065 12.702 20.306 1.00 95.62 112 TRP A N 1
ATOM 873 C CA . TRP A 1 112 ? -3.623 12.794 20.092 1.00 95.62 112 TRP A CA 1
ATOM 874 C C . TRP A 1 112 ? -3.055 11.500 19.491 1.00 95.62 112 TRP A C 1
ATOM 876 O O . TRP A 1 112 ? -2.311 11.573 18.518 1.00 95.62 112 TRP A O 1
ATOM 886 N N . GLU A 1 113 ? -3.450 10.327 19.998 1.00 94.19 113 GLU A N 1
ATOM 887 C CA . GLU A 1 113 ? -3.062 9.010 19.468 1.00 94.19 113 GLU A CA 1
ATOM 888 C C . GLU A 1 113 ? -3.488 8.866 17.997 1.00 94.19 113 GLU A C 1
ATOM 890 O O . GLU A 1 113 ? -2.681 8.472 17.155 1.00 94.19 113 GLU A O 1
ATOM 895 N N . ALA A 1 114 ? -4.718 9.267 17.655 1.00 95.38 114 ALA A N 1
ATOM 896 C CA . ALA A 1 114 ? -5.206 9.260 16.277 1.00 95.38 114 ALA A CA 1
ATOM 897 C C . ALA A 1 114 ? -4.447 10.241 15.366 1.00 95.38 114 ALA A C 1
ATOM 899 O O . ALA A 1 114 ? -4.208 9.944 14.194 1.00 95.38 114 ALA A O 1
ATOM 900 N N . GLU A 1 115 ? -4.064 11.416 15.871 1.00 93.12 115 GLU A N 1
ATOM 901 C CA . GLU A 1 115 ? -3.212 12.348 15.131 1.00 93.12 115 GLU A CA 1
ATOM 902 C C . GLU A 1 115 ? -1.811 11.774 14.908 1.00 93.12 115 GLU A C 1
ATOM 904 O O . GLU A 1 115 ? -1.332 11.831 13.777 1.00 93.12 115 GLU A O 1
ATOM 909 N N . GLN A 1 116 ? -1.175 11.180 15.925 1.00 92.00 116 GLN A N 1
ATOM 910 C CA . GLN A 1 116 ? 0.130 10.525 15.772 1.00 92.00 116 GLN A CA 1
ATOM 911 C C . GLN A 1 116 ? 0.069 9.374 14.765 1.00 92.00 116 GLN A C 1
ATOM 913 O O . GLN A 1 116 ? 0.929 9.296 13.890 1.00 92.00 116 GLN A O 1
ATOM 918 N N . ALA A 1 117 ? -0.972 8.538 14.824 1.00 93.62 117 ALA A N 1
ATOM 919 C CA . ALA A 1 117 ? -1.171 7.449 13.872 1.00 93.62 117 ALA A CA 1
ATOM 920 C C . ALA A 1 117 ? -1.247 7.967 12.426 1.00 93.62 117 ALA A C 1
ATOM 922 O O . ALA A 1 117 ? -0.572 7.440 11.548 1.00 93.62 117 ALA A O 1
ATOM 923 N N . LYS A 1 118 ? -1.976 9.067 12.186 1.00 95.06 118 LYS A N 1
ATOM 924 C CA . LYS A 1 118 ? -2.032 9.716 10.863 1.00 95.06 118 LYS A CA 1
ATOM 925 C C . LYS A 1 118 ? -0.691 10.295 10.417 1.00 95.06 118 LYS A C 1
ATOM 927 O O . LYS A 1 118 ? -0.408 10.310 9.223 1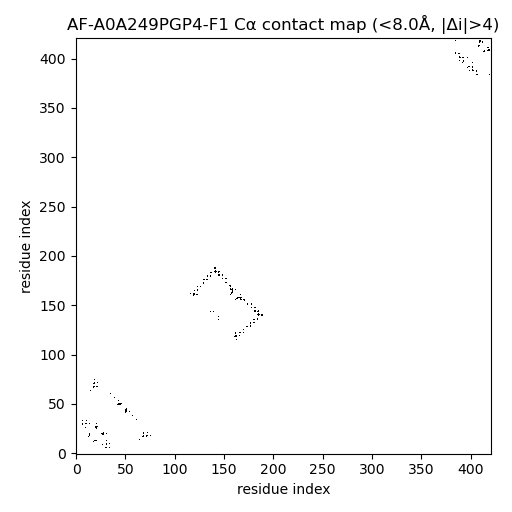.00 95.06 118 LYS A O 1
ATOM 932 N N . LYS A 1 119 ? 0.120 10.834 11.336 1.00 94.44 119 LYS A N 1
ATOM 933 C CA . LYS A 1 119 ? 1.473 11.312 10.991 1.00 94.44 119 LYS A CA 1
ATOM 934 C C . LYS A 1 119 ? 2.364 10.148 10.564 1.00 94.44 119 LYS A C 1
ATOM 936 O O . LYS A 1 119 ? 3.057 10.264 9.557 1.00 94.44 119 LYS A O 1
ATOM 941 N N . GLN A 1 120 ? 2.289 9.038 11.297 1.00 93.44 120 GLN A N 1
ATOM 942 C CA . GLN A 1 120 ? 3.041 7.824 11.006 1.00 93.44 120 GLN A CA 1
ATOM 943 C C . GLN A 1 120 ? 2.637 7.211 9.660 1.00 93.44 120 GLN A C 1
ATOM 945 O O . GLN A 1 120 ? 3.503 6.974 8.826 1.00 93.44 120 GLN A O 1
ATOM 950 N N . GLU A 1 121 ? 1.337 7.051 9.408 1.00 96.19 121 GLU A N 1
ATOM 951 C CA . GLU A 1 121 ? 0.799 6.541 8.138 1.00 96.19 121 GLU A CA 1
ATOM 952 C C . GLU A 1 121 ? 1.301 7.364 6.940 1.00 96.19 121 GLU A C 1
ATOM 954 O O . GLU A 1 121 ? 1.882 6.818 6.005 1.00 96.19 121 GLU A O 1
ATOM 959 N N . ARG A 1 122 ? 1.197 8.700 7.003 1.00 95.62 122 ARG A N 1
ATOM 960 C CA . ARG A 1 122 ? 1.727 9.584 5.947 1.00 95.62 122 ARG A CA 1
ATOM 961 C C . ARG A 1 122 ? 3.227 9.408 5.736 1.00 95.62 122 ARG A C 1
ATOM 963 O O . ARG A 1 122 ? 3.703 9.513 4.607 1.00 95.62 122 ARG A O 1
ATOM 970 N N . ALA A 1 123 ? 3.991 9.209 6.809 1.00 96.94 123 ALA A N 1
ATOM 971 C CA . ALA A 1 123 ? 5.428 9.010 6.695 1.00 96.94 123 ALA A CA 1
ATOM 972 C C . ALA A 1 123 ? 5.762 7.668 6.033 1.00 96.94 123 ALA A C 1
ATOM 974 O O . ALA A 1 123 ? 6.650 7.613 5.184 1.00 96.94 123 ALA A O 1
ATOM 975 N N . GLU A 1 124 ? 5.032 6.608 6.376 1.00 96.31 124 GLU A N 1
ATOM 976 C CA . GLU A 1 124 ? 5.171 5.286 5.763 1.00 96.31 124 GLU A CA 1
ATOM 977 C C . GLU A 1 124 ? 4.829 5.318 4.270 1.00 96.31 124 GLU A C 1
ATOM 979 O O . GLU A 1 124 ? 5.592 4.786 3.462 1.00 96.31 124 GLU A O 1
ATOM 984 N N . GLU A 1 125 ? 3.765 6.023 3.879 1.00 97.56 125 GLU A N 1
ATOM 985 C CA . GLU A 1 125 ? 3.407 6.238 2.472 1.00 97.56 125 GLU A CA 1
ATOM 986 C C . GLU A 1 125 ? 4.522 6.951 1.693 1.00 97.56 125 GLU A C 1
ATOM 988 O O . GLU A 1 125 ? 4.910 6.515 0.605 1.00 97.56 125 GLU A O 1
ATOM 993 N N . GLN A 1 126 ? 5.083 8.033 2.249 1.00 97.25 126 GLN A N 1
ATOM 994 C CA . GLN A 1 126 ? 6.186 8.749 1.601 1.00 97.25 126 GLN A CA 1
ATOM 995 C C . GLN A 1 126 ? 7.452 7.899 1.513 1.00 97.25 126 GLN A C 1
ATOM 997 O O . GLN A 1 126 ? 8.140 7.913 0.490 1.00 97.25 126 GLN A O 1
ATOM 1002 N N . MET A 1 127 ? 7.745 7.125 2.556 1.00 98.06 127 MET A N 1
ATOM 1003 C CA . MET A 1 127 ? 8.886 6.219 2.570 1.00 98.06 127 MET A CA 1
ATOM 1004 C C . MET A 1 127 ? 8.735 5.138 1.493 1.00 98.06 127 MET A C 1
ATOM 1006 O O . MET A 1 127 ? 9.679 4.889 0.742 1.00 98.06 127 MET A O 1
ATOM 1010 N N . ALA A 1 128 ? 7.547 4.539 1.377 1.00 98.00 128 ALA A N 1
ATOM 1011 C CA . ALA A 1 128 ? 7.235 3.546 0.356 1.00 98.00 128 ALA A CA 1
ATOM 1012 C C . ALA A 1 128 ? 7.359 4.127 -1.060 1.00 98.00 128 ALA A C 1
ATOM 1014 O O . ALA A 1 128 ? 7.956 3.488 -1.926 1.00 98.00 128 ALA A O 1
ATOM 1015 N N . ARG A 1 129 ? 6.891 5.364 -1.287 1.00 97.62 129 ARG A N 1
ATOM 1016 C CA . ARG A 1 129 ? 7.061 6.058 -2.574 1.00 97.62 129 ARG A CA 1
ATOM 1017 C C . ARG A 1 129 ? 8.538 6.223 -2.942 1.00 97.62 129 ARG A C 1
ATOM 1019 O O . ARG A 1 129 ? 8.919 5.897 -4.062 1.00 97.62 129 ARG A O 1
ATOM 1026 N N . LEU A 1 130 ? 9.378 6.687 -2.011 1.00 97.88 130 LEU A N 1
ATOM 1027 C CA . LEU A 1 130 ? 10.821 6.829 -2.255 1.00 97.88 130 LEU A CA 1
ATOM 1028 C C . LEU A 1 130 ? 11.496 5.471 -2.517 1.00 97.88 130 LEU A C 1
ATOM 1030 O O . LEU A 1 130 ? 12.377 5.373 -3.366 1.00 97.88 130 LEU A O 1
ATOM 1034 N N . MET A 1 131 ? 11.075 4.405 -1.829 1.00 97.88 131 MET A N 1
ATOM 1035 C CA . MET A 1 131 ? 11.571 3.049 -2.099 1.00 97.88 131 MET A CA 1
ATOM 1036 C C . MET A 1 131 ? 11.167 2.522 -3.485 1.00 97.88 131 MET A C 1
ATOM 1038 O O . MET A 1 131 ? 11.972 1.861 -4.138 1.00 97.88 131 MET A O 1
ATOM 1042 N N . ASP A 1 132 ? 9.951 2.810 -3.950 1.00 97.44 132 ASP A N 1
ATOM 1043 C CA . ASP A 1 132 ? 9.504 2.431 -5.296 1.00 97.44 132 ASP A CA 1
ATOM 1044 C C . ASP A 1 132 ? 10.287 3.174 -6.392 1.00 97.44 132 ASP A C 1
ATOM 1046 O O . ASP A 1 132 ? 10.696 2.575 -7.391 1.00 97.44 132 ASP A O 1
ATOM 1050 N N . ILE A 1 133 ? 10.569 4.463 -6.178 1.00 96.56 133 ILE A N 1
ATOM 1051 C CA . ILE A 1 133 ? 11.423 5.256 -7.072 1.00 96.56 133 ILE A CA 1
ATOM 1052 C C . ILE A 1 133 ? 12.815 4.623 -7.188 1.00 96.56 133 ILE A C 1
ATOM 1054 O O . ILE A 1 133 ? 13.300 4.427 -8.304 1.00 96.56 133 ILE A O 1
ATOM 1058 N N . ASP A 1 134 ? 13.428 4.235 -6.066 1.00 97.19 134 ASP A N 1
ATOM 1059 C CA . ASP A 1 134 ? 14.728 3.554 -6.064 1.00 97.19 134 ASP A CA 1
ATOM 1060 C C . ASP A 1 134 ? 14.712 2.263 -6.886 1.00 97.19 134 ASP A C 1
ATOM 1062 O O . ASP A 1 134 ? 15.637 1.998 -7.658 1.00 97.19 134 ASP A O 1
ATOM 1066 N N . LEU A 1 135 ? 13.654 1.458 -6.745 1.00 95.31 135 LEU A N 1
ATOM 1067 C CA . LEU A 1 135 ? 13.517 0.194 -7.465 1.00 95.31 135 LEU A CA 1
ATOM 1068 C C . LEU A 1 135 ? 13.436 0.414 -8.983 1.00 95.31 135 LEU A C 1
ATOM 1070 O O . LEU A 1 135 ? 13.964 -0.382 -9.762 1.00 95.31 135 LEU A O 1
ATOM 1074 N N . ARG A 1 136 ? 12.801 1.512 -9.405 1.00 94.88 136 ARG A N 1
ATOM 1075 C CA . ARG A 1 136 ? 12.627 1.877 -10.815 1.00 94.88 136 ARG A CA 1
ATOM 1076 C C . ARG A 1 136 ? 13.741 2.779 -11.363 1.00 94.88 136 ARG A C 1
ATOM 1078 O O . ARG A 1 136 ? 13.710 3.115 -12.548 1.00 94.88 136 ARG A O 1
ATOM 1085 N N . ALA A 1 137 ? 14.731 3.158 -10.553 1.00 93.62 137 ALA A N 1
ATOM 1086 C CA . ALA A 1 137 ? 15.787 4.103 -10.933 1.00 93.62 137 ALA A CA 1
ATOM 1087 C C . ALA A 1 137 ? 16.647 3.620 -12.116 1.00 93.62 137 ALA A C 1
ATOM 1089 O O . ALA A 1 137 ? 17.070 4.423 -12.940 1.00 93.62 137 ALA A O 1
ATOM 1090 N N . ASN A 1 138 ? 16.850 2.305 -12.247 1.00 92.31 138 ASN A N 1
ATOM 1091 C CA . ASN A 1 138 ? 17.614 1.688 -13.340 1.00 92.31 138 ASN A CA 1
ATOM 1092 C C . ASN A 1 138 ? 16.789 1.480 -14.631 1.00 92.31 138 ASN A C 1
ATOM 1094 O O . ASN A 1 138 ? 17.126 0.657 -15.479 1.00 92.31 138 ASN A O 1
ATOM 1098 N N . PHE A 1 139 ? 15.658 2.164 -14.782 1.00 90.69 139 PHE A N 1
ATOM 1099 C CA . PHE A 1 139 ? 14.813 2.013 -15.961 1.00 90.69 139 PHE A CA 1
ATOM 1100 C C . PHE A 1 139 ? 14.479 3.369 -16.580 1.00 90.69 139 PHE A C 1
ATOM 1102 O O . PHE A 1 139 ? 14.023 4.297 -15.905 1.00 90.69 139 PHE A O 1
ATOM 1109 N N . GLY A 1 140 ? 14.626 3.451 -17.902 1.00 85.62 140 GLY A N 1
ATOM 1110 C CA . GLY A 1 140 ? 14.232 4.605 -18.708 1.00 85.62 140 GLY A CA 1
ATOM 1111 C C . GLY A 1 140 ? 15.374 5.576 -19.033 1.00 85.62 140 GLY A C 1
ATOM 1112 O O . GLY A 1 140 ? 16.512 5.347 -18.637 1.00 85.62 140 GLY A O 1
ATOM 1113 N N . PRO A 1 141 ? 15.069 6.643 -19.791 1.00 93.94 141 PRO A N 1
ATOM 1114 C CA . PRO A 1 141 ? 16.066 7.590 -20.278 1.00 93.94 141 PRO A CA 1
ATOM 1115 C C . PRO A 1 141 ? 16.558 8.532 -19.178 1.00 93.94 141 PRO A C 1
ATOM 1117 O O . PRO A 1 141 ? 15.833 8.820 -18.215 1.00 93.94 141 PRO A O 1
ATOM 1120 N N . SER A 1 142 ? 17.748 9.098 -19.377 1.00 95.44 142 SER A N 1
ATOM 1121 C CA . SER A 1 142 ? 18.365 10.043 -18.438 1.00 95.44 142 SER A CA 1
ATOM 1122 C C . SER A 1 142 ? 17.469 11.250 -18.127 1.00 95.44 142 SER A C 1
ATOM 1124 O O . SER A 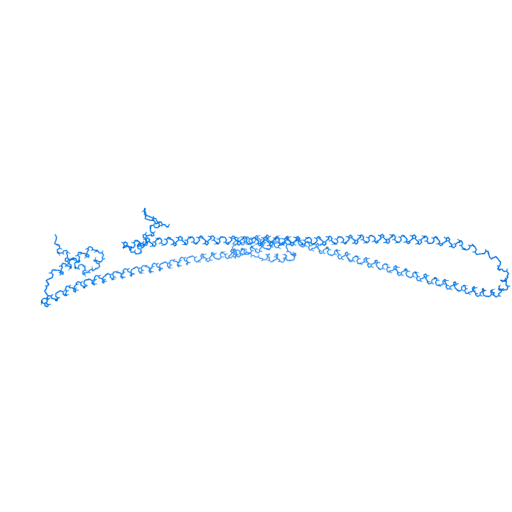1 142 ? 17.328 11.651 -16.971 1.00 95.44 142 SER A O 1
ATOM 1126 N N . ALA A 1 143 ? 16.777 11.776 -19.143 1.00 95.62 143 ALA A N 1
ATOM 1127 C CA . ALA A 1 143 ? 15.875 12.917 -19.021 1.00 95.62 143 ALA A CA 1
ATOM 1128 C C . ALA A 1 143 ? 14.748 12.685 -17.998 1.00 95.62 143 ALA A C 1
ATOM 1130 O O . ALA A 1 143 ? 14.430 13.590 -17.228 1.00 95.62 143 ALA A O 1
ATOM 1131 N N . ARG A 1 144 ? 14.186 11.465 -17.935 1.00 95.81 144 ARG A N 1
ATOM 1132 C CA . ARG A 1 144 ? 13.151 11.100 -16.949 1.00 95.81 144 ARG A CA 1
ATOM 1133 C C . ARG A 1 144 ? 13.699 11.218 -15.531 1.00 95.81 144 ARG A C 1
ATOM 1135 O O . ARG A 1 144 ? 13.062 11.826 -14.676 1.00 95.81 144 ARG A O 1
ATOM 1142 N N . LEU A 1 145 ? 14.884 10.650 -15.302 1.00 96.44 145 LEU A N 1
ATOM 1143 C CA . LEU A 1 145 ? 15.531 10.679 -13.993 1.00 96.44 145 LEU A CA 1
ATOM 1144 C C . LEU A 1 145 ? 15.873 12.109 -13.580 1.00 96.44 145 LEU A C 1
ATOM 1146 O O . LEU A 1 145 ? 15.674 12.463 -12.427 1.00 96.44 145 LEU A O 1
ATOM 1150 N N . ARG A 1 146 ? 16.326 12.960 -14.510 1.00 96.94 146 ARG A N 1
ATOM 1151 C CA . ARG A 1 146 ? 16.608 14.378 -14.227 1.00 96.94 146 ARG A CA 1
ATOM 1152 C C . ARG A 1 146 ? 15.364 15.148 -13.782 1.00 96.94 146 ARG A C 1
ATOM 1154 O O . ARG A 1 146 ? 15.469 15.950 -12.855 1.00 96.94 146 ARG A O 1
ATOM 1161 N N . THR A 1 147 ? 14.205 14.893 -14.390 1.00 96.62 147 THR A N 1
ATOM 1162 C CA . THR A 1 147 ? 12.927 15.456 -13.924 1.00 96.62 147 THR A CA 1
ATOM 1163 C C . THR A 1 147 ? 12.585 14.958 -12.521 1.00 96.62 147 THR A C 1
ATOM 1165 O O . THR A 1 147 ? 12.352 15.767 -11.631 1.00 96.62 147 THR A O 1
ATOM 1168 N N . GLU A 1 148 ? 12.652 13.645 -12.291 1.00 95.88 148 GLU A N 1
ATOM 1169 C CA . GLU A 1 148 ? 12.317 13.036 -10.996 1.00 95.88 148 GLU A CA 1
ATOM 1170 C C . GLU A 1 148 ? 13.263 13.510 -9.871 1.00 95.88 148 GLU A C 1
ATOM 1172 O O . GLU A 1 148 ? 12.821 13.815 -8.766 1.00 95.88 148 GLU A O 1
ATOM 1177 N N . ILE A 1 149 ? 14.555 13.694 -10.168 1.00 97.75 149 ILE A N 1
ATOM 1178 C CA . ILE A 1 149 ? 15.542 14.318 -9.271 1.00 97.75 149 ILE A CA 1
ATOM 1179 C C . ILE A 1 149 ? 15.131 15.746 -8.904 1.00 97.75 149 ILE A C 1
ATOM 1181 O O . ILE A 1 149 ? 15.247 16.132 -7.741 1.00 97.75 149 ILE A O 1
ATOM 1185 N N . ALA A 1 150 ? 14.692 16.550 -9.877 1.00 97.56 150 ALA A N 1
ATOM 1186 C CA . ALA A 1 150 ? 14.292 17.932 -9.629 1.00 97.56 150 ALA A CA 1
ATOM 1187 C C . ALA A 1 150 ? 13.047 18.006 -8.735 1.00 97.56 150 ALA A C 1
ATOM 1189 O O . ALA A 1 150 ? 13.016 18.823 -7.814 1.00 97.56 150 ALA A O 1
ATOM 1190 N N . ASP A 1 151 ? 12.071 17.128 -8.968 1.00 96.25 151 ASP A N 1
ATOM 1191 C CA . ASP A 1 151 ? 10.854 17.045 -8.163 1.00 96.25 151 ASP A CA 1
ATOM 1192 C C . ASP A 1 151 ? 11.187 16.651 -6.721 1.00 96.25 151 ASP A C 1
ATOM 1194 O O . ASP A 1 151 ? 10.896 17.405 -5.791 1.00 96.25 151 ASP A O 1
ATOM 1198 N N . ILE A 1 152 ? 11.908 15.538 -6.534 1.00 97.00 152 ILE A N 1
ATOM 1199 C CA . ILE A 1 152 ? 12.286 15.034 -5.207 1.00 97.00 152 ILE A CA 1
ATOM 1200 C C . ILE A 1 152 ? 13.144 16.052 -4.461 1.00 97.00 152 ILE A C 1
ATOM 1202 O O . ILE A 1 152 ? 12.961 16.237 -3.265 1.00 97.00 152 ILE A O 1
ATOM 1206 N N . LYS A 1 153 ? 14.069 16.748 -5.130 1.00 96.38 153 LYS A N 1
ATOM 1207 C CA . LYS A 1 153 ? 14.946 17.738 -4.484 1.00 96.38 153 LYS A CA 1
ATOM 1208 C C . LYS A 1 153 ? 14.180 18.911 -3.867 1.00 96.38 153 LYS A C 1
ATOM 1210 O O . LYS A 1 153 ? 14.664 19.501 -2.904 1.00 96.38 153 LYS A O 1
ATOM 1215 N N . ASN A 1 154 ? 13.026 19.265 -4.426 1.00 95.06 154 ASN A N 1
ATOM 1216 C CA . ASN A 1 154 ? 12.210 20.373 -3.935 1.00 95.06 154 ASN A CA 1
ATOM 1217 C C . ASN A 1 154 ?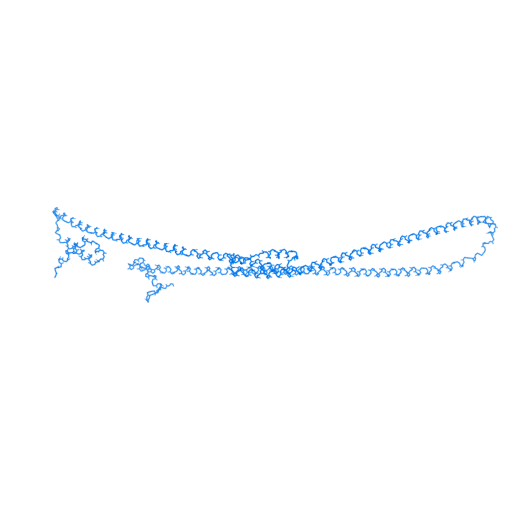 11.252 19.963 -2.809 1.00 95.06 154 ASN A C 1
ATOM 1219 O O . ASN A 1 154 ? 10.621 20.827 -2.199 1.00 95.06 154 ASN A O 1
ATOM 1223 N N . GLU A 1 155 ? 11.135 18.670 -2.518 1.00 94.69 155 GLU A N 1
ATOM 1224 C CA . GLU A 1 155 ? 10.308 18.186 -1.422 1.00 94.69 155 GLU A CA 1
ATOM 1225 C C . GLU A 1 155 ? 10.965 18.442 -0.064 1.00 94.69 155 GLU A C 1
ATOM 1227 O O . GLU A 1 155 ? 12.181 18.329 0.111 1.00 94.69 155 GLU A O 1
ATOM 1232 N N . THR A 1 156 ? 10.136 18.754 0.929 1.00 95.50 156 THR A N 1
ATOM 1233 C CA . THR A 1 156 ? 10.558 18.948 2.315 1.00 95.50 156 THR A CA 1
ATOM 1234 C C . THR A 1 156 ? 9.698 18.101 3.246 1.00 95.50 156 THR A C 1
ATOM 1236 O O . THR A 1 156 ? 8.475 18.030 3.114 1.00 95.50 156 THR A O 1
ATOM 1239 N N . PHE A 1 157 ? 10.343 17.450 4.212 1.00 96.75 157 PHE A N 1
ATOM 1240 C CA . PHE A 1 157 ? 9.669 16.625 5.211 1.00 96.75 157 PHE A CA 1
ATOM 1241 C C . PHE A 1 157 ? 9.622 17.378 6.536 1.00 96.75 157 PHE A C 1
ATOM 1243 O O . PHE A 1 157 ? 10.557 17.323 7.329 1.00 96.75 157 PHE A O 1
ATOM 1250 N N . ASP A 1 158 ? 8.539 18.125 6.753 1.00 95.25 158 ASP A N 1
ATOM 1251 C CA . ASP A 1 158 ? 8.341 18.919 7.968 1.00 95.25 158 ASP A CA 1
ATOM 1252 C C . ASP A 1 158 ? 8.058 18.011 9.193 1.00 95.25 158 ASP A C 1
ATOM 1254 O O . ASP A 1 158 ? 7.079 17.247 9.173 1.00 95.25 158 ASP A O 1
ATOM 1258 N N . PRO A 1 159 ? 8.846 18.110 10.285 1.00 95.50 159 PRO A N 1
ATOM 1259 C CA . PRO A 1 159 ? 8.583 17.427 11.554 1.00 95.50 159 PRO A CA 1
ATOM 1260 C C . PRO A 1 159 ? 7.169 17.631 12.113 1.00 95.50 159 PRO A C 1
ATOM 1262 O O . PRO A 1 159 ? 6.623 16.736 12.759 1.00 95.50 159 PRO A O 1
ATOM 1265 N N . ALA A 1 160 ? 6.531 18.775 11.859 1.00 93.81 160 ALA A N 1
ATOM 1266 C CA . ALA A 1 160 ? 5.167 19.031 12.310 1.00 93.81 160 ALA A CA 1
ATOM 1267 C C . ALA A 1 160 ? 4.146 18.097 11.635 1.00 93.81 160 ALA A C 1
ATOM 1269 O O . ALA A 1 160 ? 3.170 17.686 12.277 1.00 93.81 160 ALA A O 1
ATOM 1270 N N . ILE A 1 161 ? 4.385 17.735 10.371 1.00 94.62 161 ILE A N 1
ATOM 1271 C CA . ILE A 1 161 ? 3.491 16.915 9.544 1.00 94.62 161 ILE A CA 1
ATOM 1272 C C . ILE A 1 161 ? 3.759 15.424 9.749 1.00 94.62 161 ILE A C 1
ATOM 1274 O O . ILE A 1 161 ? 2.804 14.656 9.862 1.00 94.62 161 ILE A O 1
ATOM 1278 N N . TYR A 1 162 ? 5.033 15.031 9.816 1.00 94.62 162 TYR A N 1
ATOM 1279 C CA . TYR A 1 162 ? 5.448 13.623 9.811 1.00 94.62 162 TYR A CA 1
ATOM 1280 C C . TYR A 1 162 ? 5.932 13.107 11.172 1.00 94.62 162 TYR A C 1
ATOM 1282 O O . TYR A 1 162 ? 6.066 11.904 11.350 1.00 94.62 162 TYR A O 1
ATOM 1290 N N . GLY A 1 163 ? 6.163 13.987 12.147 1.00 94.12 163 GLY A N 1
ATOM 1291 C CA . GLY A 1 163 ? 6.876 13.647 13.378 1.00 94.12 163 GLY A CA 1
ATOM 1292 C C . GLY A 1 163 ? 8.389 13.774 13.197 1.00 94.12 163 GLY A C 1
ATOM 1293 O O . GLY A 1 163 ? 8.913 13.617 12.098 1.00 94.12 163 GLY A O 1
ATOM 1294 N N . GLU A 1 164 ? 9.100 14.095 14.275 1.00 93.31 164 GLU A N 1
ATOM 1295 C CA . GLU A 1 164 ? 10.517 14.473 14.213 1.00 93.31 164 GLU A CA 1
ATOM 1296 C C . GLU A 1 164 ? 11.428 13.332 13.744 1.00 93.31 164 GLU 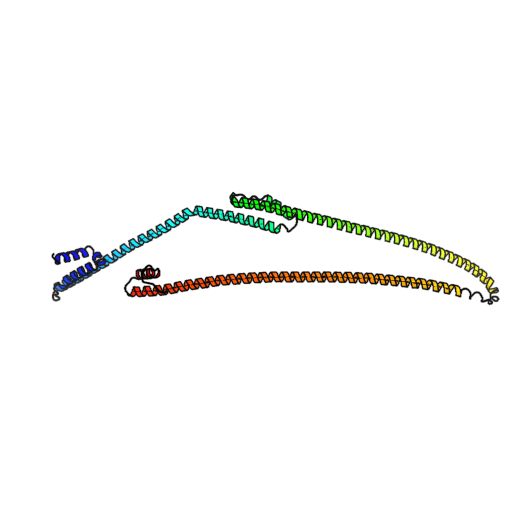A C 1
ATOM 1298 O O . GLU A 1 164 ? 12.272 13.520 12.866 1.00 93.31 164 GLU A O 1
ATOM 1303 N N . GLU A 1 165 ? 11.200 12.124 14.258 1.00 93.50 165 GLU A N 1
ATOM 1304 C CA . GLU A 1 165 ? 11.957 10.939 13.857 1.00 93.50 165 GLU A CA 1
ATOM 1305 C C . GLU A 1 165 ? 11.714 10.580 12.385 1.00 93.50 165 GLU A C 1
ATOM 1307 O O . GLU A 1 165 ? 12.667 10.436 11.609 1.00 93.50 165 GLU A O 1
ATOM 1312 N N . SER A 1 166 ? 10.444 10.496 11.983 1.00 96.38 166 SER A N 1
ATOM 1313 C CA . SER A 1 166 ? 10.050 10.097 10.633 1.00 96.38 166 SER A CA 1
ATOM 1314 C C . SER A 1 166 ? 10.427 11.146 9.586 1.00 96.38 166 SER A C 1
ATOM 1316 O O . SER A 1 166 ? 10.931 10.785 8.525 1.00 96.38 166 SER A O 1
ATOM 1318 N N . ALA A 1 167 ? 10.299 12.442 9.889 1.00 97.38 167 ALA A N 1
ATOM 1319 C CA . ALA A 1 167 ? 10.797 13.518 9.030 1.00 97.38 167 ALA A CA 1
ATOM 1320 C C . ALA A 1 167 ? 12.313 13.408 8.794 1.00 97.38 167 ALA A C 1
ATOM 1322 O O . ALA A 1 167 ? 12.787 13.512 7.657 1.00 97.38 167 ALA A O 1
ATOM 1323 N N . GLY A 1 168 ? 13.085 13.125 9.850 1.00 97.06 168 GLY A N 1
ATOM 1324 C CA . GLY A 1 168 ? 14.522 12.886 9.736 1.00 97.06 168 GLY A CA 1
ATOM 1325 C C . GLY A 1 168 ? 14.851 11.639 8.908 1.00 97.06 168 GLY A C 1
ATOM 1326 O O . GLY A 1 168 ? 15.794 11.655 8.114 1.00 97.06 168 GLY A O 1
ATOM 1327 N N . ALA A 1 169 ? 14.079 10.560 9.060 1.00 97.62 169 ALA A N 1
ATOM 1328 C CA . ALA A 1 169 ? 14.238 9.338 8.274 1.00 97.62 169 ALA A CA 1
ATOM 1329 C C . ALA A 1 169 ? 13.934 9.560 6.785 1.00 97.62 169 ALA A C 1
ATOM 1331 O O . ALA A 1 169 ? 14.744 9.171 5.941 1.00 97.62 169 ALA A O 1
ATOM 1332 N N . LEU A 1 170 ? 12.834 10.249 6.470 1.00 98.38 170 LEU A N 1
ATOM 1333 C CA . LEU A 1 170 ? 12.458 10.616 5.105 1.00 98.38 170 LEU A CA 1
ATOM 1334 C C . LEU A 1 170 ? 13.514 11.506 4.454 1.00 98.38 170 LEU A C 1
ATOM 1336 O O . LEU A 1 170 ? 13.936 11.221 3.341 1.00 98.38 170 LEU A O 1
ATOM 1340 N N . THR A 1 171 ? 14.030 12.505 5.172 1.00 98.12 171 THR A N 1
ATOM 1341 C CA . THR A 1 171 ? 15.112 13.372 4.671 1.00 98.12 171 THR A CA 1
ATOM 1342 C C . THR A 1 171 ? 16.375 12.568 4.333 1.00 98.12 171 THR A C 1
ATOM 1344 O O . THR A 1 171 ? 16.980 12.756 3.277 1.00 98.12 171 THR A O 1
ATOM 1347 N N . ARG A 1 172 ? 16.776 11.612 5.187 1.00 98.12 172 ARG A N 1
ATOM 1348 C CA . ARG A 1 172 ? 17.916 10.720 4.887 1.00 98.12 172 ARG A CA 1
ATOM 1349 C C . ARG A 1 172 ? 17.637 9.833 3.675 1.00 98.12 172 ARG A C 1
ATOM 1351 O O . ARG A 1 172 ? 18.518 9.645 2.838 1.00 98.12 172 ARG A O 1
ATOM 1358 N N . LYS A 1 173 ? 16.419 9.293 3.571 1.00 98.31 173 LYS A N 1
ATOM 1359 C CA . LYS A 1 173 ? 16.011 8.459 2.439 1.00 98.31 173 LYS A CA 1
ATOM 1360 C C . LYS A 1 173 ? 15.986 9.251 1.134 1.00 98.31 173 LYS A C 1
ATOM 1362 O O . LYS A 1 173 ? 16.475 8.750 0.128 1.00 98.31 173 LYS A O 1
ATOM 1367 N N . GLN A 1 174 ? 15.472 10.475 1.158 1.00 98.38 174 GLN A N 1
ATOM 1368 C CA . GLN A 1 174 ? 15.454 11.410 0.037 1.00 98.38 174 GLN A CA 1
ATOM 1369 C C . GLN A 1 174 ? 16.868 11.673 -0.476 1.00 98.38 174 GLN A C 1
ATOM 1371 O O . GLN A 1 174 ? 17.111 11.520 -1.668 1.00 98.38 174 GLN A O 1
ATOM 1376 N N . ALA A 1 175 ? 17.818 11.979 0.414 1.00 98.38 175 ALA A N 1
ATOM 1377 C CA . ALA A 1 175 ? 19.218 12.159 0.033 1.00 98.38 175 ALA A CA 1
ATOM 1378 C C . ALA A 1 175 ? 19.793 10.903 -0.649 1.00 98.38 175 ALA A C 1
ATOM 1380 O O . ALA A 1 175 ? 20.347 10.993 -1.741 1.00 98.38 175 ALA A O 1
ATOM 1381 N N . ALA A 1 176 ? 19.574 9.718 -0.068 1.00 98.38 176 ALA A N 1
ATOM 1382 C CA . ALA A 1 176 ? 20.026 8.457 -0.659 1.00 98.38 176 ALA A CA 1
ATOM 1383 C C . ALA A 1 176 ? 19.373 8.158 -2.026 1.00 98.38 176 ALA A C 1
ATOM 1385 O O . ALA A 1 176 ? 20.037 7.649 -2.929 1.00 98.38 176 ALA A O 1
ATOM 1386 N N . THR A 1 177 ? 18.090 8.498 -2.176 1.00 98.38 177 THR A N 1
ATOM 1387 C CA . THR A 1 177 ? 17.324 8.358 -3.427 1.00 98.38 177 THR A CA 1
ATOM 1388 C C . THR A 1 177 ? 17.904 9.277 -4.500 1.00 98.38 177 THR A C 1
ATOM 1390 O O . THR A 1 177 ? 18.200 8.836 -5.607 1.00 98.38 177 THR A O 1
ATOM 1393 N N . LEU A 1 178 ? 18.159 10.546 -4.166 1.00 98.50 178 LEU A N 1
ATOM 1394 C CA . LEU A 1 178 ? 18.787 11.507 -5.074 1.00 98.50 178 LEU A CA 1
ATOM 1395 C C . LEU A 1 178 ? 20.184 11.044 -5.510 1.00 98.50 178 LEU A C 1
ATOM 1397 O O . LEU A 1 178 ? 20.506 11.121 -6.695 1.00 98.50 178 LEU A O 1
ATOM 1401 N N . ASP A 1 179 ? 20.999 10.518 -4.597 1.00 98.38 179 ASP A N 1
ATOM 1402 C CA . ASP A 1 179 ? 22.323 9.978 -4.928 1.00 98.38 179 ASP A CA 1
ATOM 1403 C C . ASP A 1 179 ? 22.241 8.748 -5.845 1.00 98.38 179 ASP A C 1
ATOM 1405 O O . ASP A 1 179 ? 23.088 8.546 -6.720 1.00 98.38 179 ASP A O 1
ATOM 1409 N N . LEU A 1 180 ? 21.237 7.887 -5.657 1.00 98.00 180 LEU A N 1
ATOM 1410 C CA . LEU A 1 180 ? 20.992 6.745 -6.537 1.00 98.00 180 LEU A CA 1
ATOM 1411 C C . LEU A 1 180 ? 20.549 7.196 -7.933 1.00 98.00 180 LEU A C 1
ATOM 1413 O O . LEU A 1 180 ? 21.119 6.744 -8.927 1.00 98.00 180 LEU A O 1
ATOM 1417 N N . LEU A 1 181 ? 19.569 8.099 -8.008 1.00 98.00 181 LEU A N 1
ATOM 1418 C CA . LEU A 1 181 ? 19.044 8.609 -9.271 1.00 98.00 181 LEU A CA 1
ATOM 1419 C C . LEU A 1 181 ? 20.116 9.356 -10.066 1.00 98.00 181 LEU A C 1
ATOM 1421 O O . LEU A 1 181 ? 20.212 9.150 -11.271 1.00 98.00 181 LEU A O 1
ATOM 1425 N N . ASN A 1 182 ? 20.951 10.177 -9.416 1.00 97.75 182 ASN A N 1
ATOM 1426 C CA . ASN A 1 182 ? 22.043 10.877 -10.098 1.00 97.75 182 ASN A CA 1
ATOM 1427 C C . ASN A 1 182 ? 23.042 9.894 -10.726 1.00 97.75 182 ASN A C 1
ATOM 1429 O O . ASN A 1 182 ? 23.393 10.056 -11.891 1.00 97.75 182 ASN A O 1
ATOM 1433 N N . ARG A 1 183 ? 23.433 8.830 -10.009 1.00 97.75 183 ARG A N 1
ATOM 1434 C CA . ARG A 1 183 ? 24.338 7.796 -10.549 1.00 97.75 183 ARG A CA 1
ATOM 1435 C C . ARG A 1 183 ? 23.757 7.085 -11.773 1.00 97.75 183 ARG A C 1
ATOM 1437 O O . ARG A 1 183 ? 24.473 6.841 -12.747 1.00 97.75 183 ARG A O 1
ATOM 1444 N N . TRP A 1 184 ? 22.468 6.751 -11.740 1.00 97.81 184 TRP A N 1
ATOM 1445 C CA . TRP A 1 184 ? 21.799 6.146 -12.894 1.00 97.81 184 TRP A CA 1
ATOM 1446 C C . TRP A 1 184 ? 21.633 7.131 -14.049 1.00 97.81 184 TRP A C 1
ATOM 1448 O O . TRP A 1 184 ? 21.888 6.758 -15.191 1.00 97.81 184 TRP A O 1
ATOM 1458 N N . ALA A 1 185 ? 21.289 8.389 -13.768 1.00 97.44 185 ALA A N 1
ATOM 1459 C CA . ALA A 1 185 ? 21.189 9.435 -14.780 1.00 97.44 185 ALA A CA 1
ATOM 1460 C C . ALA A 1 185 ? 22.519 9.623 -15.516 1.00 97.44 185 ALA A C 1
ATOM 1462 O O . ALA A 1 185 ? 22.531 9.570 -16.738 1.00 97.44 185 ALA A O 1
ATOM 1463 N N . GLU A 1 186 ? 23.638 9.733 -14.797 1.00 97.31 186 GLU A N 1
ATOM 1464 C CA . GLU A 1 186 ? 24.978 9.819 -15.395 1.00 97.31 186 GLU A CA 1
ATOM 1465 C C . GLU A 1 186 ? 25.310 8.592 -16.260 1.00 97.31 186 GLU A C 1
ATOM 1467 O O . GLU A 1 186 ? 25.881 8.713 -17.346 1.00 97.31 186 GLU A O 1
ATOM 1472 N N . THR A 1 187 ? 24.920 7.399 -15.801 1.00 96.81 187 THR A N 1
ATOM 1473 C CA . THR A 1 187 ? 25.118 6.154 -16.554 1.00 96.81 187 THR A CA 1
ATOM 1474 C C . THR A 1 187 ? 24.329 6.168 -17.864 1.00 96.81 187 THR A C 1
ATOM 1476 O O . THR A 1 187 ? 24.887 5.845 -18.914 1.00 96.81 187 THR A O 1
ATOM 1479 N N . PHE A 1 188 ? 23.056 6.568 -17.830 1.00 96.69 188 PHE A N 1
ATOM 1480 C CA . PHE A 1 188 ? 22.222 6.646 -19.028 1.00 96.69 188 PHE A CA 1
ATOM 1481 C C . PHE A 1 188 ? 22.631 7.786 -19.958 1.00 96.69 188 PHE A C 1
ATOM 1483 O O . PHE A 1 188 ? 22.659 7.571 -21.162 1.00 96.69 188 PHE A O 1
ATOM 1490 N N . GLU A 1 189 ? 23.045 8.945 -19.440 1.00 97.00 189 GLU A N 1
ATOM 1491 C CA . GLU A 1 189 ? 23.587 10.044 -20.256 1.00 97.00 189 GLU A CA 1
ATOM 1492 C C . GLU A 1 189 ? 24.797 9.578 -21.063 1.00 97.00 189 GLU A C 1
ATOM 1494 O O . GLU A 1 189 ? 24.905 9.862 -22.256 1.00 97.00 189 GLU A O 1
ATOM 1499 N N . LYS A 1 190 ? 25.687 8.807 -20.430 1.00 96.69 190 LYS A N 1
ATOM 1500 C CA . LYS A 1 190 ? 26.837 8.222 -21.114 1.00 96.69 190 LYS A CA 1
ATOM 1501 C C . LYS A 1 190 ? 26.408 7.231 -22.200 1.00 96.69 190 LYS A C 1
ATOM 1503 O O . LYS A 1 190 ? 26.901 7.324 -23.320 1.00 96.69 190 LYS A O 1
ATOM 1508 N N . GLN A 1 191 ? 25.484 6.318 -21.899 1.00 94.94 191 GLN A N 1
ATOM 1509 C CA . GLN A 1 191 ? 24.985 5.340 -22.877 1.00 94.94 191 GLN A CA 1
ATOM 1510 C C . GLN A 1 191 ? 24.280 6.010 -24.065 1.00 94.94 191 GLN A C 1
ATOM 1512 O O . GLN A 1 191 ? 24.484 5.620 -25.213 1.00 94.94 191 GLN A O 1
ATOM 1517 N N . GLU A 1 192 ? 23.468 7.031 -23.802 1.00 96.19 192 GLU A N 1
ATOM 1518 C CA . GLU A 1 192 ? 22.765 7.810 -24.821 1.00 96.19 192 GLU A CA 1
ATOM 1519 C C . GLU A 1 192 ? 23.754 8.588 -25.702 1.00 96.19 192 GLU A C 1
ATOM 1521 O O . GLU A 1 192 ? 23.614 8.588 -26.927 1.00 96.19 192 GLU A O 1
ATOM 1526 N N . ALA A 1 193 ? 24.787 9.195 -25.107 1.00 96.00 193 ALA A N 1
ATOM 1527 C CA . ALA A 1 193 ? 25.841 9.890 -25.842 1.00 96.00 193 ALA A CA 1
ATOM 1528 C C . ALA A 1 193 ? 26.658 8.935 -26.728 1.00 96.00 193 ALA A C 1
ATOM 1530 O O . ALA A 1 193 ? 26.867 9.227 -27.906 1.00 96.00 193 ALA A O 1
ATOM 1531 N N . GLU A 1 194 ? 27.062 7.775 -26.200 1.00 96.44 194 GLU A N 1
ATOM 1532 C CA . GLU A 1 194 ? 27.768 6.733 -26.960 1.00 96.44 194 GLU A CA 1
ATOM 1533 C C . GLU A 1 194 ? 26.905 6.200 -28.117 1.00 96.44 194 GLU A C 1
ATOM 1535 O O . GLU A 1 194 ? 27.391 6.031 -29.238 1.00 96.44 194 GLU A O 1
ATOM 1540 N N . ALA A 1 195 ? 25.606 5.985 -27.886 1.00 94.44 195 ALA A N 1
ATOM 1541 C CA . ALA A 1 195 ? 24.671 5.565 -28.927 1.00 94.44 195 ALA A CA 1
ATOM 1542 C C . ALA A 1 195 ? 24.493 6.637 -30.016 1.00 94.44 195 ALA A C 1
ATOM 1544 O O . ALA A 1 195 ? 24.465 6.307 -31.206 1.00 94.44 195 ALA A O 1
ATOM 1545 N N . ALA A 1 196 ? 24.408 7.914 -29.632 1.00 95.12 196 ALA A N 1
ATOM 1546 C CA . ALA A 1 196 ? 24.308 9.035 -30.564 1.00 95.12 196 ALA A CA 1
ATOM 1547 C C . ALA A 1 196 ? 25.588 9.204 -31.400 1.00 95.12 196 ALA A C 1
ATOM 1549 O O . ALA A 1 196 ? 25.510 9.412 -32.614 1.00 95.12 196 ALA A O 1
ATOM 1550 N N . GLU A 1 197 ? 26.766 9.061 -30.787 1.00 96.12 197 GLU A N 1
ATOM 1551 C CA . GLU A 1 197 ? 28.046 9.080 -31.499 1.00 96.12 197 GLU A CA 1
ATOM 1552 C C . GLU A 1 197 ? 28.146 7.908 -32.481 1.00 96.12 197 GLU A C 1
ATOM 1554 O O . GLU A 1 197 ? 28.464 8.107 -33.655 1.00 96.12 197 GLU A O 1
ATOM 1559 N N . LEU A 1 198 ? 27.796 6.695 -32.043 1.00 94.62 198 LEU A N 1
ATOM 1560 C CA . LEU A 1 198 ? 27.796 5.513 -32.899 1.00 94.62 198 LEU A CA 1
ATOM 1561 C C . LEU A 1 198 ? 26.839 5.672 -34.089 1.00 94.62 198 LEU A C 1
ATOM 1563 O O . LEU A 1 198 ? 27.185 5.293 -35.210 1.00 94.62 198 LEU A O 1
ATOM 1567 N N . ALA A 1 199 ? 25.657 6.255 -33.875 1.00 95.44 199 ALA A N 1
ATOM 1568 C CA . ALA A 1 199 ? 24.718 6.570 -34.947 1.00 95.44 199 ALA A CA 1
ATOM 1569 C C . ALA A 1 199 ? 25.307 7.588 -35.936 1.00 95.44 199 ALA A C 1
ATOM 1571 O O . ALA A 1 199 ? 25.200 7.391 -37.148 1.00 95.44 199 ALA A O 1
ATOM 1572 N N . ARG A 1 200 ? 25.996 8.628 -35.444 1.00 96.38 200 ARG A N 1
ATOM 1573 C CA . ARG A 1 200 ? 26.683 9.612 -36.293 1.00 96.38 200 ARG A CA 1
ATOM 1574 C C . ARG A 1 200 ? 27.785 8.967 -37.129 1.00 96.38 200 ARG A C 1
ATOM 1576 O O . ARG A 1 200 ? 27.867 9.232 -38.322 1.00 96.38 200 ARG A O 1
ATOM 1583 N N . LEU A 1 201 ? 28.607 8.108 -36.524 1.00 95.31 201 LEU A N 1
ATOM 1584 C CA . LEU A 1 201 ? 29.683 7.397 -37.220 1.00 95.31 201 LEU A CA 1
ATOM 1585 C C . LEU A 1 201 ? 29.139 6.443 -38.289 1.00 95.31 201 LEU A C 1
ATOM 1587 O O . LEU A 1 201 ? 29.714 6.348 -39.370 1.00 95.31 201 LEU A O 1
ATOM 1591 N N . ARG A 1 202 ? 28.019 5.760 -38.018 1.00 95.19 202 ARG A N 1
ATOM 1592 C CA . ARG A 1 202 ? 27.332 4.927 -39.018 1.00 95.19 202 ARG A CA 1
ATOM 1593 C C . ARG A 1 202 ? 26.802 5.764 -40.177 1.00 95.19 202 ARG A C 1
ATOM 1595 O O . ARG A 1 202 ? 27.074 5.417 -41.318 1.00 95.19 202 ARG A O 1
ATOM 1602 N N . ALA A 1 203 ? 26.134 6.881 -39.893 1.00 95.56 203 ALA A N 1
ATOM 1603 C CA . ALA A 1 203 ? 25.627 7.782 -40.925 1.00 95.56 203 ALA A CA 1
ATOM 1604 C C . ALA A 1 203 ? 26.758 8.389 -41.773 1.00 95.56 203 ALA A C 1
ATOM 1606 O O . ALA A 1 203 ? 26.660 8.425 -42.995 1.00 95.56 203 ALA A O 1
ATOM 1607 N N . GLU A 1 204 ? 27.862 8.810 -41.147 1.00 95.06 204 GLU A N 1
ATOM 1608 C CA . GLU A 1 204 ? 29.041 9.309 -41.861 1.00 95.06 204 GLU A CA 1
ATOM 1609 C C . GLU A 1 204 ? 29.668 8.221 -42.740 1.00 95.06 204 GLU A C 1
ATOM 1611 O O . GLU A 1 204 ? 30.046 8.487 -43.880 1.00 95.06 204 GLU A O 1
ATOM 1616 N N . LYS A 1 205 ? 29.766 6.986 -42.235 1.00 94.38 205 LYS A N 1
ATOM 1617 C CA . LYS A 1 205 ? 30.283 5.854 -43.006 1.00 94.38 205 LYS A CA 1
ATOM 1618 C C . LYS A 1 205 ? 29.388 5.533 -44.205 1.00 94.38 205 LYS A C 1
ATOM 1620 O O . LYS A 1 205 ? 29.909 5.388 -45.304 1.00 94.38 205 LYS A O 1
ATOM 1625 N N . GLU A 1 206 ? 28.074 5.457 -44.007 1.00 93.62 206 GLU A N 1
ATOM 1626 C CA . GLU A 1 206 ? 27.109 5.232 -45.089 1.00 93.62 206 GLU A CA 1
ATOM 1627 C C . GLU A 1 206 ? 27.178 6.340 -46.144 1.00 93.62 206 GLU A C 1
ATOM 1629 O O . GLU A 1 206 ? 27.146 6.055 -47.338 1.00 93.62 206 GLU A O 1
ATOM 1634 N N . GLU A 1 207 ? 27.317 7.598 -45.727 1.00 93.75 207 GLU A N 1
ATOM 1635 C CA . GLU A 1 207 ? 27.461 8.724 -46.647 1.00 93.75 207 GLU A CA 1
ATOM 1636 C C . GLU A 1 207 ? 28.773 8.645 -47.440 1.00 93.75 207 GLU A C 1
ATOM 1638 O O . GLU A 1 207 ? 28.768 8.817 -48.657 1.00 93.75 207 GLU A O 1
ATOM 1643 N N . ARG A 1 208 ? 29.893 8.303 -46.791 1.00 93.00 208 ARG A N 1
ATOM 1644 C CA . ARG A 1 208 ? 31.167 8.065 -47.491 1.00 93.00 208 ARG A CA 1
ATOM 1645 C C . ARG A 1 208 ? 31.063 6.917 -48.489 1.00 93.00 208 ARG A C 1
ATOM 1647 O O . ARG A 1 208 ? 31.536 7.053 -49.611 1.00 93.00 208 ARG A O 1
ATOM 1654 N N . GLU A 1 209 ? 30.426 5.811 -48.113 1.00 93.62 209 GLU A N 1
ATOM 1655 C CA . GLU A 1 209 ? 30.206 4.672 -49.010 1.00 93.62 209 GLU A CA 1
ATOM 1656 C C . GLU A 1 209 ? 29.328 5.058 -50.210 1.00 93.62 209 GLU A C 1
ATOM 1658 O O . GLU A 1 209 ? 29.625 4.649 -51.333 1.00 93.62 209 GLU A O 1
ATOM 1663 N N . ARG A 1 210 ? 28.300 5.897 -50.010 1.00 93.31 210 ARG A N 1
ATOM 1664 C CA . ARG A 1 210 ? 27.486 6.454 -51.104 1.00 93.31 210 ARG A CA 1
ATOM 1665 C C . ARG A 1 210 ? 28.307 7.347 -52.024 1.00 93.31 210 ARG A C 1
ATOM 1667 O O . ARG A 1 210 ? 28.251 7.157 -53.234 1.00 93.31 210 ARG A O 1
ATOM 1674 N N . GLN A 1 211 ? 29.091 8.268 -51.470 1.00 92.38 211 GLN A N 1
ATOM 1675 C CA . GLN A 1 211 ? 29.950 9.164 -52.249 1.00 92.38 211 GLN A CA 1
ATOM 1676 C C . GLN A 1 211 ? 31.028 8.395 -53.022 1.00 92.38 211 GLN A C 1
ATOM 1678 O O . GLN A 1 211 ? 31.296 8.696 -54.183 1.00 92.38 211 GLN A O 1
ATOM 1683 N N . ASP A 1 212 ? 31.628 7.371 -52.414 1.00 92.81 212 ASP A N 1
ATOM 1684 C CA . ASP A 1 212 ? 32.593 6.497 -53.079 1.00 92.81 212 ASP A CA 1
ATOM 1685 C C . ASP A 1 212 ? 31.935 5.662 -54.186 1.00 92.81 212 ASP A C 1
ATOM 1687 O O . ASP A 1 212 ? 32.524 5.503 -55.257 1.00 92.81 212 ASP A O 1
ATOM 1691 N N . ALA A 1 213 ? 30.722 5.145 -53.963 1.00 93.19 213 ALA A N 1
ATOM 1692 C CA . ALA A 1 213 ? 29.953 4.431 -54.980 1.00 93.19 213 ALA A CA 1
ATOM 1693 C C . ALA A 1 213 ? 29.549 5.353 -56.141 1.00 93.19 213 ALA A C 1
ATOM 1695 O O . ALA A 1 213 ? 29.667 4.962 -57.300 1.00 93.19 213 ALA A O 1
ATOM 1696 N N . GLU A 1 214 ? 29.132 6.587 -55.850 1.00 93.38 214 GLU A N 1
ATOM 1697 C CA . GLU A 1 214 ? 28.808 7.593 -56.861 1.00 93.38 214 GLU A CA 1
ATOM 1698 C C . GLU A 1 214 ? 30.048 8.003 -57.661 1.00 93.38 214 GLU A C 1
ATOM 1700 O O . GLU A 1 214 ? 29.986 8.042 -58.890 1.00 93.38 214 GLU A O 1
ATOM 1705 N N . ARG A 1 215 ? 31.195 8.222 -57.001 1.00 93.25 215 ARG A N 1
ATOM 1706 C CA . ARG A 1 215 ? 32.466 8.513 -57.681 1.00 93.25 215 ARG A CA 1
ATOM 1707 C C . ARG A 1 215 ? 32.871 7.368 -58.604 1.00 93.25 215 ARG A C 1
ATOM 1709 O O . ARG A 1 215 ? 33.166 7.624 -59.765 1.00 93.25 215 ARG A O 1
ATOM 1716 N N . LYS A 1 216 ? 32.838 6.121 -58.122 1.00 92.44 216 LYS A N 1
ATOM 1717 C CA . LYS A 1 216 ? 33.143 4.939 -58.948 1.00 92.44 216 LYS A CA 1
ATOM 1718 C C . LYS A 1 216 ? 32.194 4.828 -60.138 1.00 92.44 216 LYS A C 1
ATOM 1720 O O . LYS A 1 216 ? 32.651 4.663 -61.260 1.00 92.44 216 LYS A O 1
ATOM 1725 N N . ALA A 1 217 ? 30.891 5.005 -59.923 1.00 92.19 217 ALA A N 1
ATOM 1726 C CA . ALA A 1 217 ? 29.914 4.988 -61.006 1.00 92.19 217 ALA A CA 1
ATOM 1727 C C . ALA A 1 217 ? 30.140 6.130 -62.017 1.00 92.19 217 ALA A C 1
ATOM 1729 O O . ALA A 1 217 ? 29.933 5.941 -63.215 1.00 92.19 217 ALA A O 1
ATOM 1730 N N . ALA A 1 218 ? 30.562 7.315 -61.567 1.00 93.31 218 ALA A N 1
ATOM 1731 C CA . ALA A 1 218 ? 30.904 8.435 -62.441 1.00 93.31 218 ALA A CA 1
ATOM 1732 C C . ALA A 1 218 ? 32.193 8.174 -63.241 1.00 93.31 218 ALA A C 1
ATOM 1734 O O . ALA A 1 218 ? 32.222 8.447 -64.440 1.00 93.31 218 ALA A O 1
ATOM 1735 N N . GLU A 1 219 ? 33.225 7.610 -62.607 1.00 91.44 219 GLU A N 1
ATOM 1736 C CA . GLU A 1 219 ? 34.471 7.186 -63.259 1.00 91.44 219 GLU A CA 1
ATOM 1737 C C . GLU A 1 219 ? 34.201 6.107 -64.318 1.00 91.44 219 GLU A C 1
ATOM 1739 O O . GLU A 1 219 ? 34.616 6.267 -65.465 1.00 91.44 219 GLU A O 1
ATOM 1744 N N . GLU A 1 220 ? 33.421 5.073 -63.985 1.00 90.94 220 GLU A N 1
ATOM 1745 C CA . GLU A 1 220 ? 33.011 4.015 -64.918 1.00 90.94 220 GLU A CA 1
ATOM 1746 C C . GLU A 1 220 ? 32.204 4.569 -66.100 1.00 90.94 220 GLU A C 1
ATOM 1748 O O . GLU A 1 220 ? 32.435 4.184 -67.247 1.00 90.94 220 GLU A O 1
ATOM 1753 N N . ARG A 1 221 ? 31.282 5.513 -65.857 1.00 91.56 221 ARG A N 1
ATOM 1754 C CA . ARG A 1 221 ? 30.526 6.189 -66.927 1.00 91.56 221 ARG A CA 1
ATOM 1755 C C . ARG A 1 221 ? 31.435 7.013 -67.834 1.00 91.56 221 ARG A C 1
ATOM 1757 O O . ARG A 1 221 ? 31.293 6.934 -69.051 1.00 91.56 221 ARG A O 1
ATOM 1764 N N . ALA A 1 222 ? 32.364 7.777 -67.263 1.00 91.50 222 ALA A N 1
ATOM 1765 C CA . ALA A 1 222 ? 33.309 8.584 -68.029 1.00 91.50 222 ALA A CA 1
ATOM 1766 C C . ALA A 1 222 ? 34.267 7.707 -68.851 1.00 91.50 222 ALA A C 1
ATOM 1768 O O . ALA A 1 222 ? 34.586 8.036 -69.994 1.00 91.50 222 ALA A O 1
ATOM 1769 N N . GLU A 1 223 ? 34.711 6.575 -68.302 1.00 90.75 223 GLU A N 1
ATOM 1770 C CA . GLU A 1 223 ? 35.528 5.606 -69.028 1.00 90.75 223 GLU A CA 1
ATOM 1771 C C . GLU A 1 223 ? 34.734 4.934 -70.156 1.00 90.75 223 GLU A C 1
ATOM 1773 O O . GLU A 1 223 ? 35.223 4.852 -71.282 1.00 90.75 223 GLU A O 1
ATOM 1778 N N . ALA A 1 224 ? 33.491 4.518 -69.898 1.00 90.12 224 ALA A N 1
ATOM 1779 C CA . ALA A 1 224 ? 32.608 3.961 -70.919 1.00 90.12 224 ALA A CA 1
ATOM 1780 C C . ALA A 1 224 ? 32.339 4.962 -72.057 1.00 90.12 224 ALA A C 1
ATOM 1782 O O . ALA A 1 224 ? 32.368 4.583 -73.227 1.00 90.12 224 ALA A O 1
ATOM 1783 N N . GLU A 1 225 ? 32.137 6.244 -71.738 1.00 90.69 225 GLU A N 1
ATOM 1784 C CA . GLU A 1 225 ? 31.962 7.304 -72.735 1.00 90.69 225 GLU A CA 1
ATOM 1785 C C . GLU A 1 225 ? 33.232 7.519 -73.571 1.00 90.69 225 GLU A C 1
ATOM 1787 O O . GLU A 1 225 ? 33.150 7.624 -74.797 1.00 90.69 225 GLU A O 1
ATOM 1792 N N . ARG A 1 226 ? 34.417 7.512 -72.943 1.00 90.38 226 ARG A N 1
ATOM 1793 C CA . ARG A 1 226 ? 35.703 7.581 -73.659 1.00 90.38 226 ARG A CA 1
ATOM 1794 C C . ARG A 1 226 ? 35.892 6.397 -74.598 1.00 90.38 226 ARG A C 1
ATOM 1796 O O . ARG A 1 226 ? 36.190 6.617 -75.769 1.00 90.38 226 ARG A O 1
ATOM 1803 N N . ARG A 1 227 ? 35.656 5.172 -74.119 1.00 90.12 227 ARG A N 1
ATOM 1804 C CA . ARG A 1 227 ? 35.731 3.953 -74.941 1.00 90.12 227 ARG A CA 1
ATOM 1805 C C . ARG A 1 227 ? 34.756 4.023 -76.115 1.00 90.12 227 ARG A C 1
ATOM 1807 O O . ARG A 1 227 ? 35.151 3.781 -77.248 1.00 90.12 227 ARG A O 1
ATOM 1814 N N . ALA A 1 228 ? 33.513 4.446 -75.883 1.00 89.50 228 ALA A N 1
ATOM 1815 C CA . ALA A 1 228 ? 32.525 4.615 -76.948 1.00 89.50 228 ALA A CA 1
ATOM 1816 C C . ALA A 1 228 ? 32.934 5.693 -77.971 1.00 89.50 228 ALA A C 1
ATOM 1818 O O . ALA A 1 228 ? 32.686 5.535 -79.167 1.00 89.50 228 ALA A O 1
ATOM 1819 N N . ALA A 1 229 ? 33.562 6.787 -77.534 1.00 88.75 229 ALA A N 1
ATOM 1820 C CA . ALA A 1 229 ? 34.076 7.825 -78.424 1.00 88.75 229 ALA A CA 1
ATOM 1821 C C . ALA A 1 229 ? 35.287 7.345 -79.244 1.00 88.75 229 ALA A C 1
ATOM 1823 O O . ALA A 1 229 ? 35.376 7.652 -80.433 1.00 88.75 229 ALA A O 1
ATOM 1824 N N . GLU A 1 230 ? 36.199 6.584 -78.637 1.00 88.00 230 GLU A N 1
ATOM 1825 C CA . GLU A 1 230 ? 37.328 5.946 -79.326 1.00 88.00 230 GLU A CA 1
ATOM 1826 C C . GLU A 1 230 ? 36.850 4.910 -80.345 1.00 88.00 230 GLU A C 1
ATOM 1828 O O . GLU A 1 230 ? 37.285 4.950 -81.493 1.00 88.00 230 GLU A O 1
ATOM 1833 N N . GLU A 1 231 ? 35.887 4.057 -79.986 1.00 86.44 231 GLU A N 1
ATOM 1834 C CA . GLU A 1 231 ? 35.267 3.109 -80.916 1.00 86.44 231 GLU A CA 1
ATOM 1835 C C . GLU A 1 231 ? 34.564 3.816 -82.079 1.00 86.44 231 GLU A C 1
ATOM 1837 O O . GLU A 1 231 ? 34.669 3.367 -83.219 1.00 86.44 231 GLU A O 1
ATOM 1842 N N . ARG A 1 232 ? 33.864 4.932 -81.833 1.00 87.31 232 ARG A N 1
ATOM 1843 C CA . ARG A 1 232 ? 33.257 5.738 -82.906 1.00 87.31 232 ARG A CA 1
ATOM 1844 C C . ARG A 1 232 ? 34.311 6.308 -83.845 1.00 87.31 232 ARG A C 1
ATOM 1846 O O . ARG A 1 232 ? 34.149 6.190 -85.053 1.00 87.31 232 ARG A O 1
ATOM 1853 N N . LYS A 1 233 ? 35.398 6.872 -83.310 1.00 87.38 233 LYS A N 1
ATOM 1854 C CA . LYS A 1 233 ? 36.516 7.369 -84.127 1.00 87.38 233 LYS A CA 1
ATOM 1855 C C . LYS A 1 233 ? 37.165 6.247 -84.933 1.00 87.38 233 LYS A C 1
ATOM 1857 O O . LYS A 1 233 ? 37.395 6.428 -86.122 1.00 87.38 233 LYS A O 1
ATOM 1862 N N . ALA A 1 234 ? 37.396 5.086 -84.320 1.00 85.75 234 ALA A N 1
ATOM 1863 C CA . ALA A 1 234 ? 37.946 3.918 -85.002 1.00 85.75 234 ALA A CA 1
ATOM 1864 C C . ALA A 1 234 ? 37.021 3.432 -86.129 1.00 85.75 234 ALA A C 1
ATOM 1866 O O . ALA A 1 234 ? 37.494 3.175 -87.232 1.00 85.75 234 ALA A O 1
ATOM 1867 N N . ARG A 1 235 ? 35.701 3.383 -85.893 1.00 83.94 235 ARG A N 1
ATOM 1868 C CA . ARG A 1 235 ? 34.703 3.059 -86.925 1.00 83.94 235 ARG A CA 1
ATOM 1869 C C . ARG A 1 235 ? 34.685 4.090 -88.048 1.00 83.94 235 ARG A C 1
ATOM 1871 O O . ARG A 1 235 ? 34.678 3.698 -89.204 1.00 83.94 235 ARG A O 1
ATOM 1878 N N . GLU A 1 236 ? 34.724 5.384 -87.738 1.00 82.50 236 GLU A N 1
ATOM 1879 C CA . GLU A 1 236 ? 34.786 6.445 -88.753 1.00 82.50 236 GLU A CA 1
ATOM 1880 C C . GLU A 1 236 ? 36.079 6.378 -89.584 1.00 82.50 236 GLU A C 1
ATOM 1882 O O . GLU A 1 236 ? 36.057 6.613 -90.792 1.00 82.50 236 GLU A O 1
ATOM 1887 N N . GLU A 1 237 ? 37.221 6.070 -88.965 1.00 83.19 237 GLU A N 1
ATOM 1888 C CA . GLU A 1 237 ? 38.493 5.871 -89.669 1.00 83.19 237 GLU A CA 1
ATOM 1889 C C . GLU A 1 237 ? 38.487 4.601 -90.523 1.00 83.19 237 GLU A C 1
ATOM 1891 O O . GLU A 1 237 ? 38.988 4.614 -91.650 1.00 83.19 237 GLU A O 1
ATOM 1896 N N . GLU A 1 238 ? 37.895 3.517 -90.026 1.00 79.44 238 GLU A N 1
ATOM 1897 C CA . GLU A 1 238 ? 37.737 2.277 -90.774 1.00 79.44 238 GLU A CA 1
ATOM 1898 C C . GLU A 1 238 ? 36.759 2.442 -91.943 1.00 79.44 238 GLU A C 1
ATOM 1900 O O . GLU A 1 238 ? 37.081 2.027 -93.052 1.00 79.44 238 GLU A O 1
ATOM 1905 N N . GLU A 1 239 ? 35.634 3.135 -91.760 1.00 82.44 239 GLU A N 1
ATOM 1906 C CA . GLU A 1 239 ? 34.713 3.505 -92.840 1.00 82.44 239 GLU A CA 1
ATOM 1907 C C . GLU A 1 239 ? 35.400 4.391 -93.885 1.00 82.44 239 GLU A C 1
ATOM 1909 O O . GLU A 1 239 ? 35.235 4.168 -95.084 1.00 82.44 239 GLU A O 1
ATOM 1914 N N . LYS A 1 240 ? 36.229 5.360 -93.469 1.00 81.56 240 LYS A N 1
ATOM 1915 C CA . LYS A 1 240 ? 37.035 6.169 -94.401 1.00 81.56 240 LYS A CA 1
ATOM 1916 C C . LYS A 1 240 ? 38.041 5.317 -95.168 1.00 81.56 240 LYS A C 1
ATOM 1918 O O . LYS A 1 240 ? 38.153 5.480 -96.381 1.00 81.56 240 LYS A O 1
ATOM 1923 N N . ARG A 1 241 ? 38.734 4.391 -94.498 1.00 80.12 241 ARG A N 1
ATOM 1924 C CA . ARG A 1 241 ? 39.654 3.443 -95.144 1.00 80.12 241 ARG A CA 1
ATOM 1925 C C . ARG A 1 241 ? 38.925 2.534 -96.124 1.00 80.12 241 ARG A C 1
ATOM 1927 O O . ARG A 1 241 ? 39.396 2.373 -97.243 1.00 80.12 241 ARG A O 1
ATOM 1934 N N . GLN A 1 242 ? 37.779 1.980 -95.740 1.00 76.25 242 GLN A N 1
ATOM 1935 C CA . GLN A 1 242 ? 36.959 1.134 -96.605 1.00 76.25 242 GLN A CA 1
ATOM 1936 C C . GLN A 1 242 ? 36.407 1.924 -97.795 1.00 76.25 242 GLN A C 1
ATOM 1938 O O . GLN A 1 242 ? 36.407 1.412 -98.909 1.00 76.25 242 GLN A O 1
ATOM 1943 N N . ALA A 1 243 ? 36.001 3.182 -97.605 1.00 77.38 243 ALA A N 1
ATOM 1944 C CA . ALA A 1 243 ? 35.569 4.057 -98.690 1.00 77.38 243 ALA A CA 1
ATOM 1945 C C . ALA A 1 243 ? 36.727 4.428 -99.633 1.00 77.38 243 ALA A C 1
ATOM 1947 O O . ALA A 1 243 ? 36.539 4.471 -100.848 1.00 77.38 243 ALA A O 1
ATOM 1948 N N . GLU A 1 244 ? 37.929 4.672 -99.107 1.00 76.62 244 GLU A N 1
ATOM 1949 C CA . GLU A 1 244 ? 39.125 4.925 -99.914 1.00 76.62 244 GLU A CA 1
ATOM 1950 C C . GLU A 1 244 ? 39.565 3.669 -100.678 1.00 76.62 244 GLU A C 1
ATOM 1952 O O . GLU A 1 244 ? 39.877 3.744 -101.864 1.00 76.62 244 GLU A O 1
ATOM 1957 N N . GLU A 1 245 ? 39.537 2.501 -100.038 1.00 75.25 245 GLU A N 1
ATOM 1958 C CA . GLU A 1 245 ? 39.860 1.221 -100.666 1.00 75.25 245 GLU A CA 1
ATOM 1959 C C . GLU A 1 245 ? 38.800 0.821 -101.700 1.00 75.25 245 GLU A C 1
ATOM 1961 O O . GLU A 1 245 ? 39.146 0.342 -102.775 1.00 75.25 245 GLU A O 1
ATOM 1966 N N . ALA A 1 246 ? 37.517 1.096 -101.447 1.00 77.06 246 ALA A N 1
ATOM 1967 C CA . ALA A 1 246 ? 36.448 0.929 -102.427 1.00 77.06 246 ALA A CA 1
ATOM 1968 C C . ALA A 1 246 ? 36.624 1.873 -103.623 1.00 77.06 246 ALA A C 1
ATOM 1970 O O . ALA A 1 246 ? 36.470 1.433 -104.759 1.00 77.06 246 ALA A O 1
ATOM 1971 N N . ARG A 1 247 ? 37.023 3.134 -103.399 1.00 76.38 247 ARG A N 1
ATOM 1972 C CA . ARG A 1 247 ? 37.370 4.069 -104.482 1.00 76.38 247 ARG A CA 1
ATOM 1973 C C . ARG A 1 247 ? 38.574 3.590 -105.286 1.00 76.38 247 ARG A C 1
ATOM 1975 O O . ARG A 1 247 ? 38.516 3.625 -106.510 1.00 76.38 247 ARG A O 1
ATOM 1982 N N . LYS A 1 248 ? 39.625 3.090 -104.628 1.00 72.25 248 LYS A N 1
ATOM 1983 C CA . LYS A 1 248 ? 40.797 2.504 -105.301 1.00 72.25 248 LYS A CA 1
ATOM 1984 C C . LYS A 1 248 ? 40.418 1.261 -106.097 1.00 72.25 248 LYS A C 1
ATOM 1986 O O . LYS A 1 248 ? 40.805 1.162 -107.250 1.00 72.25 248 LYS A O 1
ATOM 1991 N N . ARG A 1 249 ? 39.591 0.368 -105.544 1.00 70.19 249 ARG A N 1
ATOM 1992 C CA . ARG A 1 249 ? 39.069 -0.812 -106.252 1.00 70.19 249 ARG A CA 1
ATOM 1993 C C . ARG A 1 249 ? 38.135 -0.441 -107.399 1.00 70.19 249 ARG A C 1
ATOM 1995 O O . ARG A 1 249 ? 38.108 -1.156 -108.390 1.00 70.19 249 ARG A O 1
ATOM 2002 N N . GLU A 1 250 ? 37.367 0.641 -107.302 1.00 68.50 250 GLU A N 1
ATOM 2003 C CA . GLU A 1 250 ? 36.550 1.140 -108.414 1.00 68.50 250 GLU A CA 1
ATOM 2004 C C . GLU A 1 250 ? 37.428 1.754 -109.513 1.00 68.50 250 GLU A C 1
ATOM 2006 O O . GLU A 1 250 ? 37.209 1.493 -110.693 1.00 68.50 250 GLU A O 1
ATOM 2011 N N . GLU A 1 251 ? 38.465 2.507 -109.145 1.00 68.81 251 GLU A N 1
ATOM 2012 C CA . GLU A 1 251 ? 39.439 3.062 -110.086 1.00 68.81 251 GLU A CA 1
ATOM 2013 C C . GLU A 1 251 ? 40.273 1.959 -110.761 1.00 68.81 251 GLU A C 1
ATOM 2015 O O . GLU A 1 251 ? 40.466 1.980 -111.977 1.00 68.81 251 GLU A O 1
ATOM 2020 N N . GLU A 1 252 ? 40.697 0.948 -110.002 1.00 65.50 252 GLU A N 1
ATOM 2021 C CA . GLU A 1 252 ? 41.346 -0.263 -110.507 1.00 65.50 252 GLU A CA 1
ATOM 2022 C C . GLU A 1 252 ? 40.393 -1.110 -111.344 1.00 65.50 252 GLU A C 1
ATOM 2024 O O . GLU A 1 252 ? 40.821 -1.641 -112.356 1.00 65.50 252 GLU A O 1
ATOM 2029 N N . ARG A 1 253 ? 39.099 -1.202 -111.007 1.00 64.62 253 ARG A N 1
ATOM 2030 C CA . ARG A 1 253 ? 38.098 -1.866 -111.858 1.00 64.62 253 ARG A CA 1
ATOM 2031 C C . ARG A 1 253 ? 37.881 -1.121 -113.163 1.00 64.62 253 ARG A C 1
ATOM 2033 O O . ARG A 1 253 ? 37.785 -1.776 -114.188 1.00 64.62 253 ARG A O 1
ATOM 2040 N N . ARG A 1 254 ? 37.864 0.212 -113.162 1.00 63.47 254 ARG A N 1
ATOM 2041 C CA . ARG A 1 254 ? 37.779 1.009 -114.396 1.00 63.47 254 ARG A CA 1
ATOM 2042 C C . ARG A 1 254 ? 39.025 0.834 -115.266 1.00 63.47 254 ARG A C 1
ATOM 2044 O O . ARG A 1 254 ? 38.887 0.660 -116.472 1.00 63.47 254 ARG A O 1
ATOM 2051 N N . LYS A 1 255 ? 40.219 0.793 -114.660 1.00 60.94 255 LYS A N 1
ATOM 2052 C CA . LYS A 1 255 ? 41.481 0.485 -115.362 1.00 60.94 255 LYS A CA 1
ATOM 2053 C C . LYS A 1 255 ? 41.522 -0.964 -115.864 1.00 60.94 255 LYS A C 1
ATOM 2055 O O . LYS A 1 255 ? 41.865 -1.192 -117.016 1.00 60.94 255 LYS A O 1
ATOM 2060 N N . ALA A 1 256 ? 41.081 -1.925 -115.056 1.00 61.44 256 ALA A N 1
ATOM 2061 C CA . ALA A 1 256 ? 41.036 -3.346 -115.395 1.00 61.44 256 ALA A CA 1
ATOM 2062 C C . ALA A 1 256 ? 39.915 -3.698 -116.386 1.00 61.44 256 ALA A C 1
ATOM 2064 O O . ALA A 1 256 ? 40.026 -4.693 -117.088 1.00 61.44 256 ALA A O 1
ATOM 2065 N N . GLU A 1 257 ? 38.838 -2.918 -116.469 1.00 56.88 257 GLU A N 1
ATOM 2066 C CA . GLU A 1 257 ? 37.797 -3.043 -117.496 1.00 56.88 257 GLU A CA 1
ATOM 2067 C C . GLU A 1 257 ? 38.276 -2.459 -118.834 1.00 56.88 257 GLU A C 1
ATOM 2069 O O . GLU A 1 257 ? 38.045 -3.067 -119.877 1.00 56.88 257 GLU A O 1
ATOM 2074 N N . GLN A 1 258 ? 39.061 -1.373 -118.803 1.00 52.69 258 GLN A N 1
ATOM 2075 C CA . GLN A 1 258 ? 39.815 -0.885 -119.964 1.00 52.69 258 GLN A CA 1
ATOM 2076 C C . GLN A 1 258 ? 40.885 -1.886 -120.438 1.00 52.69 258 GLN A C 1
ATOM 2078 O O . GLN A 1 258 ? 41.001 -2.110 -121.640 1.00 52.69 258 GLN A O 1
ATOM 2083 N N . GLU A 1 259 ? 41.597 -2.557 -119.526 1.00 55.91 259 GLU A N 1
ATOM 2084 C CA . GLU A 1 259 ? 42.571 -3.609 -119.864 1.00 55.91 259 GLU A CA 1
ATOM 2085 C C . GLU A 1 259 ? 41.919 -4.961 -120.218 1.00 55.91 259 GLU A C 1
ATOM 2087 O O . GLU A 1 259 ? 42.477 -5.709 -121.015 1.00 55.91 259 GLU A O 1
ATOM 2092 N N . ARG A 1 260 ? 40.729 -5.305 -119.699 1.00 52.34 260 ARG A N 1
ATOM 2093 C CA . ARG A 1 260 ? 40.009 -6.555 -120.042 1.00 52.34 260 ARG A CA 1
ATOM 2094 C C . ARG A 1 260 ? 39.518 -6.577 -121.485 1.00 52.34 260 ARG A C 1
ATOM 2096 O O . ARG A 1 260 ? 39.542 -7.644 -122.088 1.00 52.34 260 ARG A O 1
ATOM 2103 N N . ILE A 1 261 ? 39.159 -5.425 -122.052 1.00 56.59 261 ILE A N 1
ATOM 2104 C CA . ILE A 1 261 ? 38.844 -5.292 -123.486 1.00 56.59 261 ILE A CA 1
ATOM 2105 C C . ILE A 1 261 ? 40.099 -5.551 -124.352 1.00 56.59 261 ILE A C 1
ATOM 2107 O O . ILE A 1 261 ? 39.990 -6.042 -125.473 1.00 56.59 261 ILE A O 1
ATOM 2111 N N . GLU A 1 262 ? 41.301 -5.307 -123.820 1.00 52.53 262 GLU A N 1
ATOM 2112 C CA . GLU A 1 262 ? 42.589 -5.550 -124.490 1.00 52.53 262 GLU A CA 1
ATOM 2113 C C . GLU A 1 262 ? 43.160 -6.964 -124.206 1.00 52.53 262 GLU A C 1
ATOM 2115 O O . GLU A 1 262 ? 43.901 -7.531 -125.014 1.00 52.53 262 GLU A O 1
ATOM 2120 N N . ARG A 1 263 ? 42.765 -7.586 -123.084 1.00 46.50 263 ARG A N 1
ATOM 2121 C CA . ARG A 1 263 ? 43.243 -8.896 -122.602 1.00 46.50 263 ARG A CA 1
ATOM 2122 C C . ARG A 1 263 ? 42.354 -10.088 -122.995 1.00 46.50 263 ARG A C 1
ATOM 2124 O O . ARG A 1 263 ? 42.880 -11.193 -123.121 1.00 46.50 263 ARG A O 1
ATOM 2131 N N . GLU A 1 264 ? 41.076 -9.888 -123.335 1.00 50.31 264 GLU A N 1
ATOM 2132 C CA . GLU A 1 264 ? 40.206 -10.934 -123.924 1.00 50.31 264 GLU A CA 1
ATOM 2133 C C . GLU A 1 264 ? 40.714 -11.444 -125.295 1.00 50.31 264 GLU A C 1
ATOM 2135 O O . GLU A 1 264 ? 40.393 -12.558 -125.712 1.00 50.31 264 GLU A O 1
ATOM 2140 N N . ALA A 1 265 ? 41.593 -10.687 -125.967 1.00 50.72 265 ALA A N 1
ATOM 2141 C CA . ALA A 1 265 ? 42.326 -11.116 -127.163 1.00 50.72 265 ALA A CA 1
ATOM 2142 C C . ALA A 1 265 ? 43.595 -11.950 -126.861 1.00 50.72 265 ALA A C 1
ATOM 2144 O O . ALA A 1 265 ? 44.139 -12.591 -127.762 1.00 50.72 265 ALA A O 1
ATOM 2145 N N . ARG A 1 266 ? 44.074 -11.974 -125.608 1.00 47.03 266 ARG A N 1
ATOM 2146 C CA . ARG A 1 266 ? 45.280 -12.707 -125.165 1.00 47.03 266 ARG A CA 1
ATOM 2147 C C . ARG A 1 266 ? 44.983 -13.905 -124.245 1.00 47.03 266 ARG A C 1
ATOM 2149 O O . ARG A 1 266 ? 45.821 -14.792 -124.130 1.00 47.03 266 ARG A O 1
ATOM 2156 N N . GLU A 1 267 ? 43.781 -14.018 -123.681 1.00 47.84 267 GLU A N 1
ATOM 2157 C CA . GLU A 1 267 ? 43.375 -15.099 -122.756 1.00 47.84 267 GLU A CA 1
ATOM 2158 C C . GLU A 1 267 ? 42.872 -16.405 -123.417 1.00 47.84 267 GLU A C 1
ATOM 2160 O O . GLU A 1 267 ? 42.379 -17.301 -122.735 1.00 47.84 267 GLU A O 1
ATOM 2165 N N . ARG A 1 268 ? 43.075 -16.597 -124.731 1.00 45.56 268 ARG A N 1
ATOM 2166 C CA . ARG A 1 268 ? 43.032 -17.940 -125.361 1.00 45.56 268 ARG A CA 1
ATOM 2167 C C . ARG A 1 268 ? 44.371 -18.694 -125.305 1.00 45.56 268 ARG A C 1
ATOM 2169 O O . ARG A 1 268 ? 44.409 -19.849 -125.716 1.00 45.56 268 ARG A O 1
ATOM 2176 N N . ALA A 1 269 ? 45.444 -18.078 -124.801 1.00 47.84 269 ALA A N 1
ATOM 2177 C CA . ALA A 1 269 ? 46.799 -18.645 -124.819 1.00 47.84 269 ALA A CA 1
ATOM 2178 C C . ALA A 1 269 ? 47.400 -18.969 -123.436 1.00 47.84 269 ALA A C 1
ATOM 2180 O O . ALA A 1 269 ? 48.494 -19.511 -123.377 1.00 47.84 269 ALA A O 1
ATOM 2181 N N . GLU A 1 270 ? 46.712 -18.689 -122.326 1.00 43.84 270 GLU A N 1
ATOM 2182 C CA . GLU A 1 270 ? 47.286 -18.881 -120.980 1.00 43.84 270 GLU A CA 1
ATOM 2183 C C . GLU A 1 270 ? 46.276 -19.521 -120.00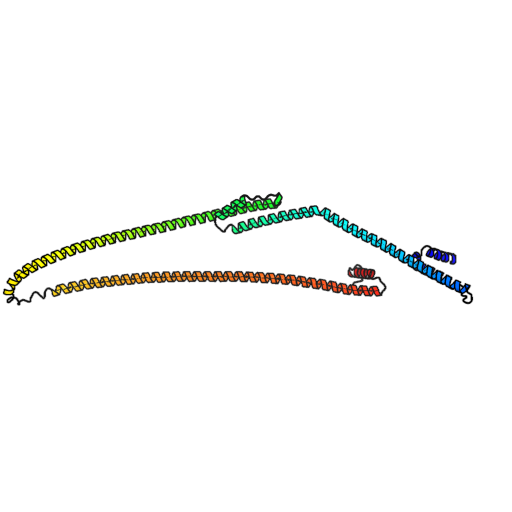9 1.00 43.84 270 GLU A C 1
ATOM 2185 O O . GLU A 1 270 ? 46.227 -19.251 -118.815 1.00 43.84 270 GLU A O 1
ATOM 2190 N N . ALA A 1 271 ? 45.463 -20.434 -120.554 1.00 50.84 271 ALA A N 1
ATOM 2191 C CA . ALA A 1 271 ? 44.789 -21.500 -119.806 1.00 50.84 271 ALA A CA 1
ATOM 2192 C C . ALA A 1 271 ? 45.768 -22.624 -119.380 1.00 50.84 271 ALA A C 1
ATOM 2194 O O . ALA A 1 271 ? 45.362 -23.658 -118.842 1.00 50.84 271 ALA A O 1
ATOM 2195 N N . GLU A 1 272 ? 47.062 -22.420 -119.609 1.00 46.09 272 GLU A N 1
ATOM 2196 C CA . GLU A 1 272 ? 48.154 -23.316 -119.269 1.00 46.09 272 GLU A CA 1
ATOM 2197 C C . GLU A 1 272 ? 48.941 -22.717 -118.094 1.00 46.09 272 GLU A C 1
ATOM 2199 O O . GLU A 1 272 ? 49.259 -21.535 -118.092 1.00 46.09 272 GLU A O 1
ATOM 2204 N N . ALA A 1 273 ? 49.229 -23.535 -117.080 1.00 40.38 273 ALA A N 1
ATOM 2205 C CA . ALA A 1 273 ? 49.885 -23.177 -115.816 1.00 40.38 273 ALA A CA 1
ATOM 2206 C C . ALA A 1 273 ? 49.027 -22.350 -114.831 1.00 40.38 273 ALA A C 1
ATOM 2208 O O . ALA A 1 273 ? 49.458 -21.355 -114.256 1.00 40.38 273 ALA A O 1
ATOM 2209 N N . ARG A 1 274 ? 47.819 -22.773 -114.438 1.00 49.56 274 ARG A N 1
ATOM 2210 C CA . ARG A 1 274 ? 47.568 -23.946 -113.559 1.00 49.56 274 ARG A CA 1
ATOM 2211 C C . ARG A 1 274 ? 48.606 -24.246 -112.452 1.00 49.56 274 ARG A C 1
ATOM 2213 O O . ARG A 1 274 ? 48.516 -25.288 -111.822 1.00 49.56 274 ARG A O 1
ATOM 2220 N N . ALA A 1 275 ? 49.521 -23.330 -112.136 1.00 50.19 275 ALA A N 1
ATOM 2221 C CA . ALA A 1 275 ? 50.572 -23.532 -111.131 1.00 50.19 275 ALA A CA 1
ATOM 2222 C C . ALA A 1 275 ? 50.635 -22.413 -110.072 1.00 50.19 275 ALA A C 1
ATOM 2224 O O . ALA A 1 275 ? 51.663 -22.209 -109.436 1.00 50.19 275 ALA A O 1
ATOM 2225 N N . ARG A 1 276 ? 49.537 -21.670 -109.868 1.00 43.62 276 ARG A N 1
ATOM 2226 C CA . ARG A 1 276 ? 49.411 -20.686 -108.770 1.00 43.62 276 ARG A CA 1
ATOM 2227 C C . ARG A 1 276 ? 48.391 -21.064 -107.691 1.00 43.62 276 ARG A C 1
ATOM 2229 O O . ARG A 1 276 ? 48.260 -20.337 -106.715 1.00 43.62 276 ARG A O 1
ATOM 2236 N N . VAL A 1 277 ? 47.700 -22.197 -107.836 1.00 49.41 277 VAL A N 1
ATOM 2237 C CA . VAL A 1 277 ? 46.619 -22.607 -106.919 1.00 49.41 277 VAL A CA 1
ATOM 2238 C C . VAL A 1 277 ? 47.135 -23.403 -105.706 1.00 49.41 277 VAL A C 1
ATOM 2240 O O . VAL A 1 277 ? 46.555 -23.311 -104.635 1.00 49.41 277 VAL A O 1
ATOM 2243 N N . GLU A 1 278 ? 48.281 -24.084 -105.789 1.00 46.66 278 GLU A N 1
ATOM 2244 C CA . GLU A 1 278 ? 48.762 -24.952 -104.692 1.00 46.66 278 GLU A CA 1
ATOM 2245 C C . GLU A 1 278 ? 49.580 -24.257 -103.586 1.00 46.66 278 GLU A C 1
ATOM 2247 O O . GLU A 1 278 ? 49.841 -24.861 -102.545 1.00 46.66 278 GLU A O 1
ATOM 2252 N N . ALA A 1 279 ? 49.972 -22.991 -103.765 1.00 47.00 279 ALA A N 1
ATOM 2253 C CA . ALA A 1 279 ? 50.775 -22.256 -102.777 1.00 47.00 279 ALA A CA 1
ATOM 2254 C C . ALA A 1 279 ? 49.935 -21.441 -101.768 1.00 47.00 279 ALA A C 1
ATOM 2256 O O . ALA A 1 279 ? 50.459 -21.029 -100.737 1.00 47.00 279 ALA A O 1
ATOM 2257 N N . ALA A 1 280 ? 48.638 -21.232 -102.031 1.00 48.31 280 ALA A N 1
ATOM 2258 C CA . ALA A 1 280 ? 47.742 -20.455 -101.166 1.00 48.31 280 ALA A CA 1
ATOM 2259 C C . ALA A 1 280 ? 46.964 -21.316 -100.146 1.00 48.31 280 ALA A C 1
ATOM 2261 O O . ALA A 1 280 ? 46.611 -20.827 -99.076 1.00 48.31 280 ALA A O 1
ATOM 2262 N N . GLU A 1 281 ? 46.742 -22.607 -100.418 1.00 49.03 281 GLU A N 1
ATOM 2263 C CA . GLU A 1 281 ? 45.959 -23.480 -99.524 1.00 49.03 281 GLU A CA 1
ATOM 2264 C C . GLU A 1 281 ? 46.736 -24.013 -98.309 1.00 49.03 281 GLU A C 1
ATOM 2266 O O . GLU A 1 281 ? 46.118 -24.412 -97.322 1.00 49.03 281 GLU A O 1
ATOM 2271 N N . ARG A 1 282 ? 48.077 -23.995 -98.325 1.00 49.72 282 ARG A N 1
ATOM 2272 C CA . ARG A 1 282 ? 48.891 -24.441 -97.176 1.00 49.72 282 ARG A CA 1
ATOM 2273 C C . ARG A 1 282 ? 49.131 -23.360 -96.118 1.00 49.72 282 ARG A C 1
ATOM 2275 O O . ARG A 1 282 ? 49.240 -23.701 -94.950 1.00 49.72 282 ARG A O 1
ATOM 2282 N N . ALA A 1 283 ? 49.122 -22.078 -96.487 1.00 49.94 283 ALA A N 1
ATOM 2283 C CA . ALA A 1 283 ? 49.271 -20.976 -95.529 1.00 49.94 283 ALA A CA 1
ATOM 2284 C C . ALA A 1 283 ? 47.952 -20.596 -94.819 1.00 49.94 283 ALA A C 1
ATOM 2286 O O . ALA A 1 283 ? 47.981 -20.043 -93.724 1.00 49.94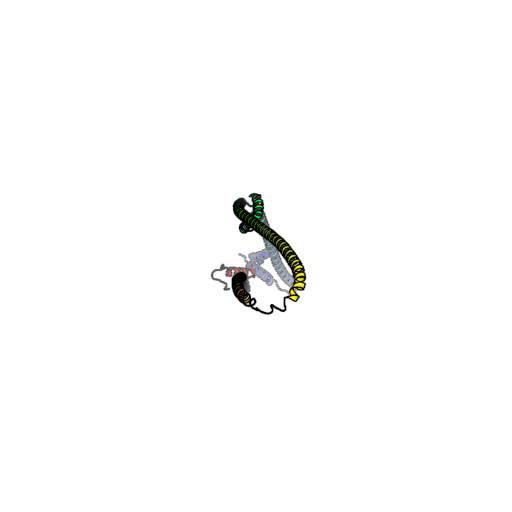 283 ALA A O 1
ATOM 2287 N N . ALA A 1 284 ? 46.793 -20.918 -95.411 1.00 49.16 284 ALA A N 1
ATOM 2288 C CA . ALA A 1 284 ? 45.482 -20.666 -94.807 1.00 49.16 284 ALA A CA 1
ATOM 2289 C C . ALA A 1 284 ? 45.120 -21.683 -93.705 1.00 49.16 284 ALA A C 1
ATOM 2291 O O . ALA A 1 284 ? 44.527 -21.302 -92.700 1.00 49.16 284 ALA A O 1
ATOM 2292 N N . ARG A 1 285 ? 45.531 -22.956 -93.840 1.00 49.66 285 ARG A N 1
ATOM 2293 C CA . ARG A 1 285 ? 45.187 -24.017 -92.873 1.00 49.66 285 ARG A CA 1
ATOM 2294 C C . ARG A 1 285 ? 45.993 -23.963 -91.565 1.00 49.66 285 ARG A C 1
ATOM 2296 O O . ARG A 1 285 ? 45.444 -24.282 -90.518 1.00 49.66 285 ARG A O 1
ATOM 2303 N N . GLU A 1 286 ? 47.244 -23.492 -91.581 1.00 51.06 286 GLU A N 1
ATOM 2304 C CA . GLU A 1 286 ? 48.059 -23.355 -90.353 1.00 51.06 286 GLU A CA 1
ATOM 2305 C C . GLU A 1 286 ? 47.694 -22.112 -89.510 1.00 51.06 286 GLU A C 1
ATOM 2307 O O . GLU A 1 286 ? 47.838 -22.129 -88.287 1.00 51.06 286 GLU A O 1
ATOM 2312 N N . ALA A 1 287 ? 47.163 -21.046 -90.125 1.00 49.19 287 ALA A N 1
ATOM 2313 C CA . ALA A 1 287 ? 46.692 -19.852 -89.412 1.00 49.19 287 ALA A CA 1
ATOM 2314 C C . ALA A 1 287 ? 45.308 -20.052 -88.756 1.00 49.19 287 ALA A C 1
ATOM 2316 O O . ALA A 1 287 ? 45.040 -19.502 -87.685 1.00 49.19 287 ALA A O 1
ATOM 2317 N N . GLU A 1 288 ? 44.449 -20.874 -89.366 1.00 50.19 288 GLU A N 1
ATOM 2318 C CA . GLU A 1 288 ? 43.107 -21.203 -88.871 1.00 50.19 288 GLU A CA 1
ATOM 2319 C C . GLU A 1 288 ? 43.154 -22.169 -87.666 1.00 50.19 288 GLU A C 1
ATOM 2321 O O . GLU A 1 288 ? 42.463 -21.947 -86.670 1.00 50.19 288 GLU A O 1
ATOM 2326 N N . GLU A 1 289 ? 44.052 -23.166 -87.668 1.00 52.59 289 GLU A N 1
ATOM 2327 C CA . GLU A 1 289 ? 44.243 -24.081 -86.526 1.00 52.59 289 GLU A CA 1
ATOM 2328 C C . GLU A 1 289 ? 44.891 -23.408 -85.298 1.00 52.59 289 GLU A C 1
ATOM 2330 O O . GLU A 1 289 ? 44.586 -23.771 -84.159 1.00 52.59 289 GLU A O 1
ATOM 2335 N N . ALA A 1 290 ? 45.747 -22.397 -85.492 1.00 54.78 290 ALA A N 1
ATOM 2336 C CA . ALA A 1 290 ? 46.358 -21.635 -84.397 1.00 54.78 290 ALA A CA 1
ATOM 2337 C C . ALA A 1 290 ? 45.391 -20.613 -83.760 1.00 54.78 290 ALA A C 1
ATOM 2339 O O . ALA A 1 290 ? 45.438 -20.389 -82.547 1.00 54.78 290 ALA A O 1
ATOM 2340 N N . ALA A 1 291 ? 44.484 -20.025 -84.550 1.00 55.34 291 ALA A N 1
ATOM 2341 C CA . ALA A 1 291 ? 43.422 -19.145 -84.058 1.00 55.34 291 ALA A CA 1
ATOM 2342 C C . ALA A 1 291 ? 42.307 -19.929 -83.337 1.00 55.34 291 ALA A C 1
ATOM 2344 O O . ALA A 1 291 ? 41.834 -19.495 -82.286 1.00 55.34 291 ALA A O 1
ATOM 2345 N N . ALA A 1 292 ? 41.952 -21.121 -83.831 1.00 55.44 292 ALA A N 1
ATOM 2346 C CA . ALA A 1 292 ? 40.976 -22.004 -83.191 1.00 55.44 292 ALA A CA 1
ATOM 2347 C C . ALA A 1 292 ? 41.456 -22.539 -81.826 1.00 55.44 292 ALA A C 1
ATOM 2349 O O . ALA A 1 292 ? 40.665 -22.603 -80.887 1.00 55.44 292 ALA A O 1
ATOM 2350 N N . ARG A 1 293 ? 42.754 -22.850 -81.669 1.00 56.47 293 ARG A N 1
ATOM 2351 C CA . ARG A 1 293 ? 43.327 -23.283 -80.376 1.00 56.47 293 ARG A CA 1
ATOM 2352 C C . ARG A 1 293 ? 43.335 -22.175 -79.317 1.00 56.47 293 ARG A C 1
ATOM 2354 O O . ARG A 1 293 ? 43.016 -22.460 -78.169 1.00 56.47 293 ARG A O 1
ATOM 2361 N N . LYS A 1 294 ? 43.613 -20.919 -79.692 1.00 54.38 294 LYS A N 1
ATOM 2362 C CA . LYS A 1 294 ? 43.543 -19.772 -78.764 1.00 54.38 294 LYS A CA 1
ATOM 2363 C C . LYS A 1 294 ? 42.113 -19.419 -78.350 1.00 54.38 294 LYS A C 1
ATOM 2365 O O . LYS A 1 294 ? 41.891 -19.124 -77.185 1.00 54.38 294 LYS A O 1
ATOM 2370 N N . ILE A 1 295 ? 41.148 -19.483 -79.269 1.00 56.03 295 ILE A N 1
ATOM 2371 C CA . ILE A 1 295 ? 39.730 -19.222 -78.963 1.00 56.03 295 ILE A CA 1
ATOM 2372 C C . ILE A 1 295 ? 39.145 -20.337 -78.078 1.00 56.03 295 ILE A C 1
ATOM 2374 O O . ILE A 1 295 ? 38.368 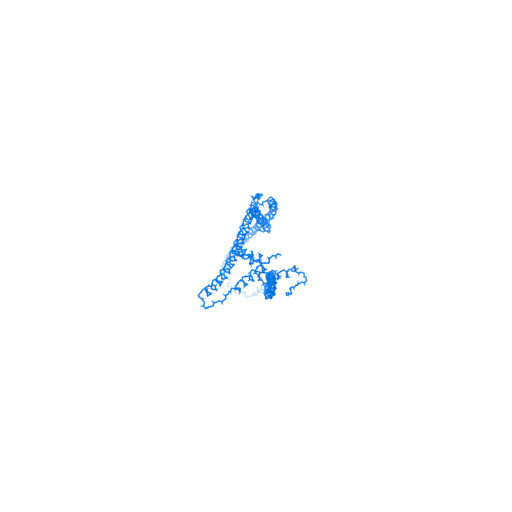-20.049 -77.171 1.00 56.03 295 ILE A O 1
ATOM 2378 N N . GLU A 1 296 ? 39.543 -21.596 -78.287 1.00 55.84 296 GLU A N 1
ATOM 2379 C CA . GLU A 1 296 ? 39.122 -22.726 -77.449 1.00 55.84 296 GLU A CA 1
ATOM 2380 C C . GLU A 1 296 ? 39.775 -22.690 -76.052 1.00 55.84 296 GLU A C 1
ATOM 2382 O O . GLU A 1 296 ? 39.082 -22.910 -75.062 1.00 55.84 296 GLU A O 1
ATOM 2387 N N . GLU A 1 297 ? 41.063 -22.338 -75.931 1.00 57.31 297 GLU A N 1
ATOM 2388 C CA . GLU A 1 297 ? 41.729 -22.135 -74.630 1.00 57.31 297 GLU A CA 1
ATOM 2389 C C . GLU A 1 297 ? 41.150 -20.942 -73.852 1.00 57.31 297 GLU A C 1
ATOM 2391 O O . GLU A 1 297 ? 40.946 -21.042 -72.644 1.00 57.31 297 GLU A O 1
ATOM 2396 N N . GLU A 1 298 ? 40.815 -19.835 -74.524 1.00 61.81 298 GLU A N 1
ATOM 2397 C CA . GLU A 1 298 ? 40.204 -18.659 -73.892 1.00 61.81 298 GLU A CA 1
ATOM 2398 C C . GLU A 1 298 ? 38.732 -18.913 -73.509 1.00 61.81 298 GLU A C 1
ATOM 2400 O O . GLU A 1 298 ? 38.269 -18.449 -72.465 1.00 61.81 298 GLU A O 1
ATOM 2405 N N . ARG A 1 299 ? 37.999 -19.721 -74.293 1.00 62.28 299 ARG A N 1
ATOM 2406 C CA . ARG A 1 299 ? 36.654 -20.206 -73.941 1.00 62.28 299 ARG A CA 1
ATOM 2407 C C . ARG A 1 299 ? 36.696 -21.161 -72.748 1.00 62.28 299 ARG A C 1
ATOM 2409 O O . ARG A 1 299 ? 35.892 -20.997 -71.837 1.00 62.28 299 ARG A O 1
ATOM 2416 N N . GLN A 1 300 ? 37.650 -22.093 -72.709 1.00 62.38 300 GLN A N 1
ATOM 2417 C CA . GLN A 1 300 ? 37.834 -23.012 -71.580 1.00 62.38 300 GLN A CA 1
ATOM 2418 C C . GLN A 1 300 ? 38.340 -22.299 -70.317 1.00 62.38 300 GLN A C 1
ATOM 2420 O O . GLN A 1 300 ? 37.959 -22.686 -69.214 1.00 62.38 300 GLN A O 1
ATOM 2425 N N . ALA A 1 301 ? 39.147 -21.240 -70.444 1.00 68.31 301 ALA A N 1
ATOM 2426 C CA . ALA A 1 301 ? 39.547 -20.393 -69.320 1.00 68.31 301 ALA A CA 1
ATOM 2427 C C . ALA A 1 301 ? 38.358 -19.590 -68.767 1.00 68.31 301 ALA A C 1
ATOM 2429 O O . ALA A 1 301 ? 38.112 -19.626 -67.565 1.00 68.31 301 ALA A O 1
ATOM 2430 N N . ARG A 1 302 ? 37.553 -18.960 -69.636 1.00 64.94 302 ARG A N 1
ATOM 2431 C CA . ARG A 1 302 ? 36.339 -18.228 -69.228 1.00 64.94 302 ARG A CA 1
ATOM 2432 C C . ARG A 1 302 ? 35.242 -19.145 -68.679 1.00 64.94 302 ARG A C 1
ATOM 2434 O O . ARG A 1 302 ? 34.512 -18.730 -67.785 1.00 64.94 302 ARG A O 1
ATOM 2441 N N . GLU A 1 303 ? 35.111 -20.377 -69.174 1.00 68.25 303 GLU A N 1
ATOM 2442 C CA . GLU A 1 303 ? 34.211 -21.384 -68.589 1.00 68.25 303 GLU A CA 1
ATOM 2443 C C . GLU A 1 303 ? 34.701 -21.866 -67.221 1.00 68.25 303 GLU A C 1
ATOM 2445 O O . GLU A 1 303 ? 33.881 -22.034 -66.325 1.00 68.25 303 GLU A O 1
ATOM 2450 N N . ARG A 1 304 ? 36.015 -22.038 -67.018 1.00 69.38 304 ARG A N 1
ATOM 2451 C CA . ARG A 1 304 ? 36.580 -22.380 -65.701 1.00 69.38 304 ARG A CA 1
ATOM 2452 C C . ARG A 1 304 ? 36.438 -21.235 -64.701 1.00 69.38 304 ARG A C 1
ATOM 2454 O O . ARG A 1 304 ? 36.055 -21.498 -63.569 1.00 69.38 304 ARG A O 1
ATOM 2461 N N . GLU A 1 305 ? 36.662 -19.989 -65.118 1.00 70.06 305 GLU A N 1
ATOM 2462 C CA . GLU A 1 305 ? 36.452 -18.802 -64.277 1.00 70.06 305 GLU A CA 1
ATOM 2463 C C . GLU A 1 305 ? 34.974 -18.588 -63.938 1.00 70.06 305 GLU A C 1
ATOM 2465 O O . GLU A 1 305 ? 34.655 -18.319 -62.783 1.00 70.06 305 GLU A O 1
ATOM 2470 N N . LYS A 1 306 ? 34.055 -18.775 -64.897 1.00 68.25 306 LYS A N 1
ATOM 2471 C CA . LYS A 1 306 ? 32.610 -18.745 -64.622 1.00 68.25 306 LYS A CA 1
ATOM 2472 C C . LYS A 1 306 ? 32.176 -19.885 -63.709 1.00 68.25 306 LYS A C 1
ATOM 2474 O O . LYS A 1 306 ? 31.440 -19.634 -62.766 1.00 68.25 306 LYS A O 1
ATOM 2479 N N . ALA A 1 307 ? 32.658 -21.107 -63.933 1.00 71.62 307 ALA A N 1
ATOM 2480 C CA . ALA A 1 307 ? 32.346 -22.248 -63.073 1.00 71.62 307 ALA A CA 1
ATOM 2481 C C . ALA A 1 307 ? 32.921 -22.077 -61.656 1.00 71.62 307 ALA A C 1
ATOM 2483 O O . ALA A 1 307 ? 32.310 -22.510 -60.681 1.00 71.62 307 ALA A O 1
ATOM 2484 N N . GLU A 1 308 ? 34.081 -21.432 -61.517 1.00 72.44 308 GLU A N 1
ATOM 2485 C CA . GLU A 1 308 ? 34.681 -21.105 -60.224 1.00 72.44 308 GLU A CA 1
ATOM 2486 C C . GLU A 1 308 ? 33.951 -19.951 -59.521 1.00 72.44 308 GLU A C 1
ATOM 2488 O O . GLU A 1 308 ? 33.658 -20.069 -58.332 1.00 72.44 308 GLU A O 1
ATOM 2493 N N . GLN A 1 309 ? 33.565 -18.893 -60.242 1.00 68.94 309 GLN A N 1
ATOM 2494 C CA . GLN A 1 309 ? 32.726 -17.813 -59.711 1.00 68.94 309 GLN A CA 1
ATOM 2495 C C . GLN A 1 309 ? 31.337 -18.310 -59.302 1.00 68.94 309 GLN A C 1
ATOM 2497 O O . GLN A 1 309 ? 30.889 -17.986 -58.207 1.00 68.94 309 GLN A O 1
ATOM 2502 N N . GLU A 1 310 ? 30.686 -19.150 -60.108 1.00 76.62 310 GLU A N 1
ATOM 2503 C CA . GLU A 1 310 ? 29.401 -19.766 -59.763 1.00 76.62 310 GLU A CA 1
ATOM 2504 C C . GLU A 1 310 ? 29.530 -20.704 -58.557 1.00 76.62 310 GLU A C 1
ATOM 2506 O O . GLU A 1 310 ? 28.635 -20.741 -57.715 1.00 76.62 310 GLU A O 1
ATOM 2511 N N . ARG A 1 311 ? 30.652 -21.426 -58.411 1.00 78.31 311 ARG A N 1
ATOM 2512 C CA . ARG A 1 311 ? 30.915 -22.258 -57.227 1.00 78.31 311 ARG A CA 1
ATOM 2513 C C . ARG A 1 311 ? 31.127 -21.407 -55.973 1.00 78.31 311 ARG A C 1
ATOM 2515 O O . ARG A 1 311 ? 30.570 -21.747 -54.935 1.00 78.31 311 ARG A O 1
ATOM 2522 N N . ILE A 1 312 ? 31.871 -20.302 -56.064 1.00 76.62 312 ILE A N 1
ATOM 2523 C CA . ILE A 1 312 ? 32.090 -19.364 -54.950 1.00 76.62 312 ILE A CA 1
ATOM 2524 C C . ILE A 1 312 ? 30.785 -18.652 -54.575 1.00 76.62 312 ILE A C 1
ATOM 2526 O O . ILE A 1 312 ? 30.476 -18.539 -53.392 1.00 76.62 312 ILE A O 1
ATOM 2530 N N . GLU A 1 313 ? 29.990 -18.211 -55.551 1.00 73.94 313 GLU A N 1
ATOM 2531 C CA . GLU A 1 313 ? 28.701 -17.564 -55.298 1.00 73.94 313 GLU A CA 1
ATOM 2532 C C . GLU A 1 313 ? 27.687 -18.553 -54.712 1.00 73.94 313 GLU A C 1
ATOM 2534 O O . GLU A 1 313 ? 26.971 -18.217 -53.769 1.00 73.94 313 GLU A O 1
ATOM 2539 N N . ARG A 1 314 ? 27.658 -19.795 -55.207 1.00 74.50 314 ARG A N 1
ATOM 2540 C CA . ARG A 1 314 ? 26.823 -20.860 -54.651 1.00 74.50 314 ARG A CA 1
ATOM 2541 C C . ARG A 1 314 ? 27.242 -21.222 -53.230 1.00 74.50 314 ARG A C 1
ATOM 2543 O O . ARG A 1 314 ? 26.377 -21.323 -52.371 1.00 74.50 314 ARG A O 1
ATOM 2550 N N . GLU A 1 315 ? 28.535 -21.354 -52.955 1.00 78.81 315 GLU A N 1
ATOM 2551 C CA . GLU A 1 315 ? 29.038 -21.643 -51.609 1.00 78.81 315 GLU A CA 1
ATOM 2552 C C . GLU A 1 315 ? 28.797 -20.464 -50.649 1.00 78.81 315 GLU A C 1
ATOM 2554 O O . GLU A 1 315 ? 28.438 -20.672 -49.491 1.00 78.81 315 GLU A O 1
ATOM 2559 N N . ALA A 1 316 ? 28.906 -19.218 -51.123 1.00 79.25 316 ALA A N 1
ATOM 2560 C CA . ALA A 1 316 ? 28.559 -18.028 -50.348 1.00 79.25 316 ALA A CA 1
ATOM 2561 C C . ALA A 1 316 ? 27.050 -17.939 -50.064 1.00 79.25 316 ALA A C 1
ATOM 2563 O O . ALA A 1 316 ? 26.665 -17.619 -48.939 1.00 79.25 316 ALA A O 1
ATOM 2564 N N . ARG A 1 317 ? 26.191 -18.268 -51.040 1.00 77.25 317 ARG A N 1
ATOM 2565 C CA . ARG A 1 317 ? 24.731 -18.341 -50.863 1.00 77.25 317 ARG A CA 1
ATOM 2566 C C . ARG A 1 317 ? 24.331 -19.473 -49.922 1.00 77.25 317 ARG A C 1
ATOM 2568 O O . ARG A 1 317 ? 23.540 -19.232 -49.022 1.00 77.25 317 ARG A O 1
ATOM 2575 N N . GLU A 1 318 ? 24.908 -20.664 -50.067 1.00 81.00 318 GLU A N 1
ATOM 2576 C CA . GLU A 1 318 ? 24.642 -21.809 -49.186 1.00 81.00 318 GLU A CA 1
ATOM 2577 C C . GLU A 1 318 ? 25.121 -21.532 -47.749 1.00 81.00 318 GLU A C 1
ATOM 2579 O O . GLU A 1 318 ? 24.408 -21.852 -46.800 1.00 81.00 318 GLU A O 1
ATOM 2584 N N . ARG A 1 319 ? 26.267 -20.859 -47.558 1.00 78.69 319 ARG A N 1
ATOM 2585 C CA . ARG A 1 319 ? 26.725 -20.413 -46.228 1.00 78.69 319 ARG A CA 1
ATOM 2586 C C . ARG A 1 319 ? 25.836 -19.318 -45.637 1.00 78.69 319 ARG A C 1
ATOM 2588 O O . ARG A 1 319 ? 25.500 -19.405 -44.460 1.00 78.69 319 ARG A O 1
ATOM 2595 N N . ALA A 1 320 ? 25.424 -18.328 -46.429 1.00 78.06 320 ALA A N 1
ATOM 2596 C CA . ALA A 1 320 ? 24.512 -17.276 -45.978 1.00 78.06 320 ALA A CA 1
ATOM 2597 C C . ALA A 1 320 ? 23.120 -17.834 -45.634 1.00 78.06 320 ALA A C 1
ATOM 2599 O O . ALA A 1 320 ? 22.515 -17.425 -44.646 1.00 78.06 320 ALA A O 1
ATOM 2600 N N . GLU A 1 321 ? 22.627 -18.804 -46.407 1.00 80.00 321 GLU A N 1
ATOM 2601 C CA . GLU A 1 321 ? 21.357 -19.482 -46.152 1.00 80.00 321 GLU A CA 1
ATOM 2602 C C . GLU A 1 321 ? 21.447 -20.403 -44.926 1.00 80.00 321 GLU A C 1
ATOM 2604 O O . GLU A 1 321 ? 20.533 -20.410 -44.103 1.00 80.00 321 GLU A O 1
ATOM 2609 N N . ALA A 1 322 ? 22.559 -21.122 -44.741 1.00 80.50 322 ALA A N 1
ATOM 2610 C CA . ALA A 1 322 ? 22.810 -21.917 -43.540 1.00 80.50 322 ALA A CA 1
ATOM 2611 C C . ALA A 1 322 ? 22.931 -21.039 -42.283 1.00 80.50 322 ALA A C 1
ATOM 2613 O O . ALA A 1 322 ? 22.374 -21.383 -41.242 1.00 80.50 322 ALA A O 1
ATOM 2614 N N . GLU A 1 323 ? 23.596 -19.883 -42.373 1.00 81.56 323 GLU A N 1
ATOM 2615 C CA . GLU A 1 323 ? 23.702 -18.930 -41.265 1.00 81.56 323 GLU A CA 1
ATOM 2616 C C . GLU A 1 323 ? 22.349 -18.273 -40.950 1.00 81.56 323 GLU A C 1
ATOM 2618 O O . GLU A 1 323 ? 21.978 -18.152 -39.782 1.00 81.56 323 GLU A O 1
ATOM 2623 N N . ALA A 1 324 ? 21.565 -17.910 -41.970 1.00 78.56 324 ALA A N 1
ATOM 2624 C CA . ALA A 1 324 ? 20.213 -17.387 -41.789 1.00 78.56 324 ALA A CA 1
ATOM 2625 C C . ALA A 1 324 ? 19.285 -18.429 -41.143 1.00 78.56 324 ALA A C 1
ATOM 2627 O O . ALA A 1 324 ? 18.591 -18.110 -40.177 1.00 78.56 324 ALA A O 1
ATOM 2628 N N . ARG A 1 325 ? 19.321 -19.687 -41.607 1.00 82.00 325 ARG A N 1
ATOM 2629 C CA . ARG A 1 325 ? 18.571 -20.805 -41.009 1.00 82.00 325 ARG A CA 1
ATOM 2630 C C . ARG A 1 325 ? 18.999 -21.056 -39.562 1.00 82.00 325 ARG A C 1
ATOM 2632 O O . ARG A 1 325 ? 18.139 -21.160 -38.695 1.00 82.00 325 ARG A O 1
ATOM 2639 N N . ALA A 1 326 ? 20.301 -21.048 -39.270 1.00 85.12 326 ALA A N 1
ATOM 2640 C CA . ALA A 1 326 ? 20.812 -21.212 -37.909 1.00 85.12 326 ALA A CA 1
ATOM 2641 C C . ALA A 1 326 ? 20.379 -20.070 -36.972 1.00 85.12 326 ALA A C 1
ATOM 2643 O O . ALA A 1 326 ? 20.047 -20.322 -35.814 1.00 85.12 326 ALA A O 1
ATOM 2644 N N . ARG A 1 327 ? 20.331 -18.821 -37.458 1.00 82.75 327 ARG A N 1
ATOM 2645 C CA . ARG A 1 327 ? 19.836 -17.668 -36.684 1.00 82.75 327 ARG A CA 1
ATOM 2646 C C . ARG A 1 327 ? 18.334 -17.754 -36.412 1.00 82.75 327 ARG A C 1
ATOM 2648 O O . ARG A 1 327 ? 17.922 -17.466 -35.292 1.00 82.75 327 ARG A O 1
ATOM 2655 N N . VAL A 1 328 ? 17.533 -18.172 -37.395 1.00 83.00 328 VAL A N 1
ATOM 2656 C CA . VAL A 1 328 ? 16.086 -18.385 -37.217 1.00 83.00 328 VAL A CA 1
ATOM 2657 C C . VAL A 1 328 ? 15.828 -19.525 -36.230 1.00 83.00 328 VAL A C 1
ATOM 2659 O O . VAL A 1 328 ? 15.093 -19.330 -35.270 1.00 83.00 328 VAL A O 1
ATOM 2662 N N . GLU A 1 329 ? 16.502 -20.669 -36.367 1.00 85.75 329 GLU A N 1
ATOM 2663 C CA . GLU A 1 329 ? 16.361 -21.790 -35.425 1.00 85.75 329 GLU A CA 1
ATOM 2664 C C . GLU A 1 329 ? 16.862 -21.463 -34.009 1.00 85.75 329 GLU A C 1
ATOM 2666 O O . GLU A 1 329 ? 16.350 -22.006 -33.027 1.00 85.75 329 GLU A O 1
ATOM 2671 N N . ALA A 1 330 ? 17.887 -20.617 -33.870 1.00 82.38 330 ALA A N 1
ATOM 2672 C CA . ALA A 1 330 ? 18.350 -20.141 -32.569 1.00 82.38 330 ALA A CA 1
ATOM 2673 C C . ALA A 1 330 ? 17.338 -19.172 -31.935 1.00 82.38 330 ALA A C 1
ATOM 2675 O O . ALA A 1 330 ? 17.056 -19.282 -30.743 1.00 82.38 330 ALA A O 1
ATOM 2676 N N . ALA A 1 331 ? 16.748 -18.273 -32.729 1.00 80.62 331 ALA A N 1
ATOM 2677 C CA . ALA A 1 331 ? 15.702 -17.362 -32.274 1.00 80.62 331 ALA A CA 1
ATOM 2678 C C . ALA A 1 331 ? 14.414 -18.109 -31.886 1.00 80.62 331 ALA A C 1
ATOM 2680 O O . ALA A 1 331 ? 13.826 -17.806 -30.852 1.00 80.62 331 ALA A O 1
ATOM 2681 N N . GLU A 1 332 ? 14.006 -19.123 -32.654 1.00 83.69 332 GLU A N 1
ATOM 2682 C CA . GLU A 1 332 ? 12.847 -19.964 -32.331 1.00 83.69 332 GLU A CA 1
ATOM 2683 C C . GLU A 1 332 ? 13.069 -20.799 -31.066 1.00 83.69 332 GLU A C 1
ATOM 2685 O O . GLU A 1 332 ? 12.157 -20.921 -30.249 1.00 83.69 332 GLU A O 1
ATOM 2690 N N . ARG A 1 333 ? 14.275 -21.347 -30.863 1.00 83.69 333 ARG A N 1
ATOM 2691 C CA . ARG A 1 333 ? 14.624 -22.047 -29.615 1.00 83.69 333 ARG A CA 1
ATOM 2692 C C . ARG A 1 333 ? 14.600 -21.107 -28.414 1.00 83.69 333 ARG A C 1
ATOM 2694 O O . ARG A 1 333 ? 13.957 -21.432 -27.422 1.00 83.69 333 ARG A O 1
ATOM 2701 N N . ALA A 1 334 ? 15.204 -19.926 -28.531 1.00 84.75 334 ALA A N 1
ATOM 2702 C CA . ALA A 1 334 ? 15.182 -18.922 -27.470 1.00 84.75 334 ALA A CA 1
ATOM 2703 C C . ALA A 1 334 ? 13.754 -18.436 -27.155 1.00 84.75 334 ALA A C 1
ATOM 2705 O O . ALA A 1 334 ? 13.413 -18.243 -25.989 1.00 84.75 334 ALA A O 1
ATOM 2706 N N . ALA A 1 335 ? 12.898 -18.282 -28.172 1.00 82.19 335 ALA A N 1
ATOM 2707 C CA . ALA A 1 335 ? 11.495 -17.918 -27.988 1.00 82.19 335 ALA A CA 1
ATOM 2708 C C . ALA A 1 335 ? 10.701 -19.020 -27.266 1.00 82.19 335 ALA A C 1
ATOM 2710 O O . ALA A 1 335 ? 9.974 -18.717 -26.323 1.00 82.19 335 ALA A O 1
ATOM 2711 N N . ARG A 1 336 ? 10.886 -20.293 -27.646 1.00 82.94 336 ARG A N 1
ATOM 2712 C CA . ARG A 1 336 ? 10.246 -21.440 -26.974 1.00 82.94 336 ARG A CA 1
ATOM 2713 C C . ARG A 1 336 ? 10.709 -21.593 -25.526 1.00 82.94 336 ARG A C 1
ATOM 2715 O O . ARG A 1 336 ? 9.883 -21.805 -24.649 1.00 82.94 336 ARG A O 1
ATOM 2722 N N . GLU A 1 337 ? 12.004 -21.438 -25.255 1.00 85.75 337 GLU A N 1
ATOM 2723 C CA . GLU A 1 337 ? 12.541 -21.488 -23.889 1.00 85.75 337 GLU A CA 1
ATOM 2724 C C . GLU A 1 337 ? 12.012 -20.334 -23.023 1.00 85.75 337 GLU A C 1
ATOM 2726 O O . GLU A 1 337 ? 11.681 -20.541 -21.854 1.00 85.75 337 GLU A O 1
ATOM 2731 N N . ALA A 1 338 ? 11.872 -19.131 -23.590 1.00 81.31 338 ALA A N 1
ATOM 2732 C CA . ALA A 1 338 ? 11.274 -17.991 -22.899 1.00 81.31 338 ALA A CA 1
ATOM 2733 C C . ALA A 1 338 ? 9.775 -18.198 -22.616 1.00 81.31 338 ALA A C 1
ATOM 2735 O O . ALA A 1 338 ? 9.310 -17.866 -21.524 1.00 81.31 338 ALA A O 1
ATOM 2736 N N . GLU A 1 339 ? 9.031 -18.778 -23.561 1.00 80.00 339 GLU A N 1
ATOM 2737 C CA . GLU A 1 339 ? 7.612 -19.114 -23.402 1.00 80.00 339 GLU A CA 1
ATOM 2738 C C . GLU A 1 339 ? 7.408 -20.215 -22.350 1.00 80.00 339 GLU A C 1
ATOM 2740 O O . GLU A 1 339 ? 6.582 -20.063 -21.449 1.00 80.00 339 GLU A O 1
ATOM 2745 N N . GLU A 1 340 ? 8.215 -21.280 -22.378 1.00 84.75 340 GLU A N 1
ATOM 2746 C CA . GLU A 1 340 ? 8.186 -22.334 -21.360 1.00 84.75 340 GLU A CA 1
ATOM 2747 C C . GLU A 1 340 ? 8.575 -21.809 -19.972 1.00 84.75 340 GLU A C 1
ATOM 2749 O O . GLU A 1 340 ? 7.953 -22.179 -18.973 1.00 84.75 340 GLU A O 1
ATOM 2754 N N . ALA A 1 341 ? 9.573 -20.926 -19.878 1.00 83.50 341 ALA A N 1
ATOM 2755 C CA . ALA A 1 341 ? 9.958 -20.301 -18.615 1.00 83.50 341 ALA A CA 1
ATOM 2756 C C . ALA A 1 341 ? 8.857 -19.375 -18.068 1.00 83.50 341 ALA A C 1
ATOM 2758 O O . ALA A 1 341 ? 8.613 -19.359 -16.858 1.00 83.50 341 ALA A O 1
ATOM 2759 N N . ALA A 1 342 ? 8.164 -18.633 -18.937 1.00 81.06 342 ALA A N 1
ATOM 2760 C CA . ALA A 1 342 ? 7.015 -17.817 -18.554 1.00 81.06 342 ALA A CA 1
ATOM 2761 C C . ALA A 1 342 ? 5.836 -18.688 -18.087 1.00 81.06 342 ALA A C 1
ATOM 2763 O O . ALA A 1 342 ? 5.259 -18.418 -17.034 1.00 81.06 342 ALA A O 1
ATOM 2764 N N . ALA A 1 343 ? 5.534 -19.775 -18.802 1.00 84.50 343 ALA A N 1
ATOM 2765 C CA . ALA A 1 343 ? 4.484 -20.722 -18.430 1.00 84.50 343 ALA A CA 1
ATOM 2766 C C . ALA A 1 343 ? 4.763 -21.400 -17.077 1.00 84.50 343 ALA A C 1
ATOM 2768 O O . ALA A 1 343 ? 3.857 -21.517 -16.252 1.00 84.50 343 ALA A O 1
ATOM 2769 N N . ARG A 1 344 ? 6.020 -21.781 -16.801 1.00 87.62 344 ARG A N 1
ATOM 2770 C CA . ARG A 1 344 ? 6.425 -22.343 -15.499 1.00 87.62 344 ARG A CA 1
ATOM 2771 C C . ARG A 1 344 ? 6.237 -21.351 -14.355 1.00 87.62 344 ARG A C 1
ATOM 2773 O O . ARG A 1 344 ? 5.689 -21.736 -13.331 1.00 87.62 344 ARG A O 1
ATOM 2780 N N . LYS A 1 345 ? 6.610 -20.079 -14.536 1.00 80.38 345 LYS A N 1
ATOM 2781 C CA . LYS A 1 345 ? 6.402 -19.037 -13.511 1.00 80.38 345 LYS A CA 1
ATOM 2782 C C . LYS A 1 345 ? 4.923 -18.790 -13.219 1.00 80.38 345 LYS A C 1
ATOM 2784 O O . LYS A 1 345 ? 4.548 -18.660 -12.059 1.00 80.38 345 LYS A O 1
ATOM 2789 N N . ILE A 1 346 ? 4.085 -18.760 -14.258 1.00 82.69 346 ILE A N 1
ATOM 2790 C CA . ILE A 1 346 ? 2.631 -18.600 -14.109 1.00 82.69 346 ILE A CA 1
ATOM 2791 C C . ILE A 1 346 ? 2.032 -19.787 -13.338 1.00 82.69 346 ILE A C 1
ATOM 2793 O O . ILE A 1 346 ? 1.208 -19.593 -12.446 1.00 82.69 346 ILE A O 1
ATOM 2797 N N . GLU A 1 347 ? 2.459 -21.013 -13.645 1.00 81.31 347 GLU A N 1
ATOM 2798 C CA . GLU A 1 347 ? 1.989 -22.217 -12.954 1.00 81.31 347 GLU A CA 1
ATOM 2799 C C . GLU A 1 347 ? 2.498 -22.295 -11.503 1.00 81.31 347 GLU A C 1
ATOM 2801 O O . GLU A 1 347 ? 1.730 -22.642 -10.607 1.00 81.31 347 GLU A O 1
ATOM 2806 N N . GLU A 1 348 ? 3.750 -21.917 -11.236 1.00 82.44 348 GLU A N 1
ATOM 2807 C CA . GLU A 1 348 ? 4.303 -21.820 -9.877 1.00 82.44 348 GLU A CA 1
ATOM 2808 C C . GLU A 1 348 ? 3.553 -20.784 -9.029 1.00 82.44 348 GLU A C 1
ATOM 2810 O O . GLU A 1 348 ? 3.213 -21.060 -7.878 1.00 82.44 348 GLU A O 1
ATOM 2815 N N . GLU A 1 349 ? 3.227 -19.620 -9.597 1.00 84.75 349 GLU A N 1
ATOM 2816 C CA . GLU A 1 349 ? 2.445 -18.591 -8.909 1.00 84.75 349 GLU A CA 1
ATOM 2817 C C . GLU A 1 349 ? 1.001 -19.053 -8.653 1.00 84.75 349 GLU A C 1
ATOM 2819 O O . GLU A 1 349 ? 0.459 -18.835 -7.566 1.00 84.75 349 GLU A O 1
ATOM 2824 N N . ARG A 1 350 ? 0.383 -19.761 -9.610 1.00 83.31 350 ARG A N 1
ATOM 2825 C CA . ARG A 1 350 ? -0.942 -20.377 -9.431 1.00 83.31 350 ARG A CA 1
ATOM 2826 C C . ARG A 1 350 ? -0.927 -21.411 -8.306 1.00 83.31 350 ARG A C 1
ATOM 2828 O O . ARG A 1 350 ? -1.796 -21.369 -7.437 1.00 83.31 350 ARG A O 1
ATOM 2835 N N . GLN A 1 351 ? 0.074 -22.290 -8.276 1.00 84.06 351 GLN A N 1
ATOM 2836 C CA . GLN A 1 351 ? 0.229 -23.291 -7.219 1.00 84.06 351 GLN A CA 1
ATOM 2837 C C . GLN A 1 351 ? 0.522 -22.657 -5.855 1.00 84.06 351 GLN A C 1
ATOM 2839 O O . GLN A 1 351 ? 0.025 -23.147 -4.842 1.00 84.06 351 GLN A O 1
ATOM 2844 N N . ALA A 1 352 ? 1.289 -21.566 -5.802 1.00 83.50 352 ALA A N 1
ATOM 2845 C CA . ALA A 1 352 ? 1.523 -20.820 -4.568 1.00 83.50 352 ALA A CA 1
ATOM 2846 C C . ALA A 1 352 ? 0.218 -20.217 -4.023 1.00 83.50 352 ALA A C 1
ATOM 2848 O O . ALA A 1 352 ? -0.105 -20.422 -2.853 1.00 83.50 352 ALA A O 1
ATOM 2849 N N . ARG A 1 353 ? -0.583 -19.575 -4.886 1.00 81.69 353 ARG A N 1
ATOM 2850 C CA . ARG A 1 353 ? -1.900 -19.023 -4.522 1.00 81.69 353 ARG A CA 1
ATOM 2851 C C . ARG A 1 353 ? -2.891 -20.109 -4.089 1.00 81.69 353 ARG A C 1
ATOM 2853 O O . ARG A 1 353 ? -3.642 -19.910 -3.138 1.00 81.69 353 ARG A O 1
ATOM 2860 N N . GLU A 1 354 ? -2.896 -21.268 -4.751 1.00 86.88 354 GLU A N 1
ATOM 2861 C CA . GLU A 1 354 ? -3.733 -22.411 -4.355 1.00 86.88 354 GLU A CA 1
ATOM 2862 C C . GLU A 1 354 ? -3.328 -22.976 -2.985 1.00 86.88 354 GLU A C 1
ATOM 2864 O O . GLU A 1 354 ? -4.201 -23.286 -2.173 1.00 86.88 354 GLU A O 1
ATOM 2869 N N . ARG A 1 355 ? -2.024 -23.065 -2.687 1.00 84.94 355 ARG A N 1
ATOM 2870 C CA . ARG A 1 355 ? -1.527 -23.501 -1.370 1.00 84.94 355 ARG A CA 1
ATOM 2871 C C . ARG A 1 355 ? -1.883 -22.512 -0.266 1.00 84.94 355 ARG A C 1
ATOM 2873 O O . ARG A 1 355 ? -2.334 -22.944 0.790 1.00 84.94 355 ARG A O 1
ATOM 2880 N N . GLU A 1 356 ? -1.727 -21.215 -0.519 1.00 81.00 356 GLU A N 1
ATOM 2881 C CA . GLU A 1 356 ? -2.097 -20.163 0.431 1.00 81.00 356 GLU A CA 1
ATOM 2882 C C . GLU A 1 356 ? -3.599 -20.202 0.738 1.00 81.00 356 GLU A C 1
ATOM 2884 O O . GLU A 1 356 ? -4.001 -20.197 1.901 1.00 81.00 356 GLU A O 1
ATOM 2889 N N . LYS A 1 357 ? -4.437 -20.348 -0.294 1.00 82.69 357 LYS A N 1
ATOM 2890 C CA . LYS A 1 357 ? -5.885 -20.485 -0.123 1.00 82.69 357 LYS A CA 1
ATOM 2891 C C . LYS A 1 357 ? -6.257 -21.752 0.654 1.00 82.69 357 LYS A C 1
ATOM 2893 O O . LYS A 1 357 ? -7.083 -21.687 1.559 1.00 82.69 357 LYS A O 1
ATOM 2898 N N . ALA A 1 358 ? -5.629 -22.888 0.349 1.00 87.75 358 ALA A N 1
ATOM 2899 C CA . ALA A 1 358 ? -5.861 -24.139 1.073 1.00 87.75 358 ALA A CA 1
ATOM 2900 C C . ALA A 1 358 ? -5.435 -24.049 2.550 1.00 87.75 358 ALA A C 1
ATOM 2902 O O . ALA A 1 358 ? -6.075 -24.635 3.424 1.00 87.75 358 ALA A O 1
ATOM 2903 N N . GLU A 1 359 ? -4.368 -23.309 2.851 1.00 83.94 359 GLU A N 1
ATOM 2904 C CA . GLU A 1 359 ? -3.932 -23.047 4.221 1.00 83.94 359 GLU A CA 1
ATOM 2905 C C . GLU A 1 359 ? -4.892 -22.113 4.967 1.00 83.94 359 GLU A C 1
ATOM 2907 O O . GLU A 1 359 ? -5.272 -22.424 6.096 1.00 83.94 359 GLU A O 1
ATOM 2912 N N . GLN A 1 360 ? -5.358 -21.036 4.329 1.00 76.38 360 GLN A N 1
ATOM 2913 C CA . GLN A 1 360 ? -6.381 -20.149 4.891 1.00 76.38 360 GLN A CA 1
ATOM 2914 C C . GLN A 1 360 ? -7.682 -20.908 5.192 1.00 76.38 360 GLN A C 1
ATOM 2916 O O . GLN A 1 360 ? -8.219 -20.794 6.294 1.00 76.38 360 GLN A O 1
ATOM 2921 N N . GLU A 1 361 ? -8.148 -21.751 4.265 1.00 87.00 361 GLU A N 1
ATOM 2922 C CA . GLU A 1 361 ? -9.333 -22.595 4.462 1.00 87.00 361 GLU A CA 1
ATOM 2923 C C . GLU A 1 361 ? -9.136 -23.614 5.599 1.00 87.00 361 GLU A C 1
ATOM 2925 O O . GLU A 1 361 ? -10.062 -23.862 6.376 1.00 87.00 361 GLU A O 1
ATOM 2930 N N . ARG A 1 362 ? -7.929 -24.183 5.752 1.00 88.75 362 ARG A N 1
ATOM 2931 C CA . ARG A 1 362 ? -7.592 -25.082 6.870 1.00 88.75 362 ARG A CA 1
ATOM 2932 C C . ARG A 1 362 ? -7.662 -24.351 8.211 1.00 88.75 362 ARG A C 1
ATOM 2934 O O . ARG A 1 362 ? -8.304 -24.853 9.130 1.00 88.75 362 ARG A O 1
ATOM 2941 N N . VAL A 1 363 ? -7.044 -23.172 8.308 1.00 86.50 363 VAL A N 1
ATOM 2942 C CA . VAL A 1 363 ? -7.047 -22.346 9.527 1.00 86.50 363 VAL A CA 1
ATOM 2943 C C . VAL A 1 363 ? -8.469 -21.916 9.886 1.00 86.50 363 VAL A C 1
ATOM 2945 O O . VAL A 1 363 ? -8.877 -22.036 11.041 1.00 86.50 363 VAL A O 1
ATOM 2948 N N . GLU A 1 364 ? -9.262 -21.476 8.908 1.00 83.31 364 GLU A N 1
ATOM 2949 C CA . GLU A 1 364 ? -10.652 -21.082 9.138 1.00 83.31 364 GLU A CA 1
ATOM 2950 C C . GLU A 1 364 ? -11.511 -22.270 9.594 1.00 83.31 364 GLU A C 1
ATOM 2952 O O . GLU A 1 364 ? -12.320 -22.147 10.519 1.00 83.31 364 GLU A O 1
ATOM 2957 N N . ARG A 1 365 ? -11.315 -23.449 8.992 1.00 86.31 365 ARG A N 1
ATOM 2958 C CA . ARG A 1 365 ? -12.003 -24.675 9.403 1.00 86.31 365 ARG A CA 1
ATOM 2959 C C . ARG A 1 365 ? -11.637 -25.085 10.829 1.00 86.31 365 ARG A C 1
ATOM 2961 O O . ARG A 1 365 ? -12.540 -25.411 11.598 1.00 86.31 365 ARG A O 1
ATOM 2968 N N . GLU A 1 366 ? -10.359 -25.045 11.199 1.00 84.25 366 GLU A N 1
ATOM 2969 C CA . GLU A 1 366 ? -9.914 -25.328 12.570 1.00 84.25 366 GLU A CA 1
ATOM 2970 C C . GLU A 1 366 ? -10.521 -24.343 13.576 1.00 84.25 366 GLU A C 1
ATOM 2972 O O . GLU A 1 366 ? -10.982 -24.761 14.642 1.00 84.25 366 GLU A O 1
ATOM 2977 N N . LEU A 1 367 ? -10.605 -23.055 13.222 1.00 80.38 367 LEU A N 1
ATOM 2978 C CA . LEU A 1 367 ? -11.248 -22.038 14.055 1.00 80.38 367 LEU A CA 1
ATOM 2979 C C . LEU A 1 367 ? -12.738 -22.345 14.267 1.00 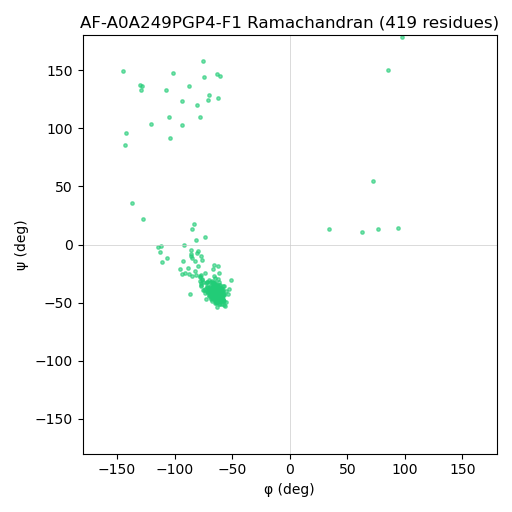80.38 367 LEU A C 1
ATOM 2981 O O . LEU A 1 367 ? -13.208 -22.362 15.405 1.00 80.38 367 LEU A O 1
ATOM 2985 N N . ARG A 1 368 ? -13.465 -22.665 13.186 1.00 81.56 368 ARG A N 1
ATOM 2986 C CA . ARG A 1 368 ? -14.890 -23.037 13.235 1.00 81.56 368 ARG A CA 1
ATOM 2987 C C . ARG A 1 368 ? -15.124 -24.309 14.046 1.00 81.56 368 ARG A C 1
ATOM 2989 O O . ARG A 1 368 ? -16.057 -24.359 14.843 1.00 81.56 368 ARG A O 1
ATOM 2996 N N . GLU A 1 369 ? -14.287 -25.332 13.880 1.00 84.88 369 GLU A N 1
ATOM 2997 C CA . GLU A 1 369 ? -14.376 -26.570 14.664 1.00 84.88 369 GLU A CA 1
ATOM 2998 C C . GLU A 1 369 ? -14.068 -26.319 16.153 1.00 84.88 369 GLU A C 1
ATOM 3000 O O . GLU A 1 369 ? -14.735 -26.883 17.026 1.00 84.88 369 GLU A O 1
ATOM 3005 N N . ALA A 1 370 ? -13.108 -25.446 16.472 1.00 81.69 370 ALA A N 1
ATOM 3006 C CA . ALA A 1 370 ? -12.809 -25.042 17.845 1.00 81.69 370 ALA A CA 1
ATOM 3007 C C . ALA A 1 370 ? -13.943 -24.212 18.473 1.00 81.69 370 ALA A C 1
ATOM 3009 O O . ALA A 1 370 ? -14.274 -24.405 19.646 1.00 81.69 370 ALA A O 1
ATOM 3010 N N . ASP A 1 371 ? -14.563 -23.306 17.716 1.00 79.06 371 ASP A N 1
ATOM 3011 C CA . ASP A 1 371 ? -15.738 -22.547 18.151 1.00 79.06 371 ASP A CA 1
ATOM 3012 C C . ASP A 1 371 ? -16.947 -23.456 18.379 1.00 79.06 371 ASP A C 1
ATOM 3014 O O . ASP A 1 371 ? -17.581 -23.368 19.433 1.00 79.06 371 ASP A O 1
ATOM 3018 N N . ALA A 1 372 ? -17.203 -24.398 17.467 1.00 85.94 372 ALA A N 1
ATOM 3019 C CA . ALA A 1 372 ? -18.266 -25.388 17.603 1.00 85.94 372 ALA A CA 1
ATOM 3020 C C . ALA A 1 372 ? -18.065 -26.274 18.843 1.00 85.94 372 ALA A C 1
ATOM 3022 O O . ALA A 1 372 ? -19.007 -26.482 19.606 1.00 85.94 372 ALA A O 1
ATOM 3023 N N . LYS A 1 373 ? -16.834 -26.735 19.117 1.00 85.81 373 LYS A N 1
ATOM 3024 C CA . LYS A 1 373 ? -16.511 -27.485 20.347 1.00 85.81 373 LYS A CA 1
ATOM 3025 C C . LYS A 1 373 ? -16.734 -26.646 21.608 1.00 85.81 373 LYS A C 1
ATOM 3027 O O . LYS A 1 373 ? -17.333 -27.137 22.560 1.00 85.81 373 LYS A O 1
ATOM 3032 N N . ARG A 1 374 ? -16.307 -25.376 21.618 1.00 83.88 374 ARG A N 1
ATOM 3033 C CA . ARG A 1 374 ? -16.537 -24.451 22.749 1.00 83.88 374 ARG A CA 1
ATOM 3034 C C . ARG A 1 374 ? -18.014 -24.132 22.956 1.00 83.88 374 ARG A C 1
ATOM 3036 O O . ARG A 1 374 ? -18.436 -23.872 24.082 1.00 83.88 374 ARG A O 1
ATOM 3043 N N . GLN A 1 375 ? -18.798 -24.076 21.887 1.00 82.50 375 GLN A N 1
ATOM 3044 C CA . GLN A 1 375 ? -20.236 -23.865 21.973 1.00 82.50 375 GLN A CA 1
ATOM 3045 C C . GLN A 1 375 ? -20.945 -25.119 22.494 1.00 82.50 375 GLN A C 1
ATOM 3047 O O . GLN A 1 375 ? -21.709 -25.012 23.450 1.00 82.50 375 GLN A O 1
ATOM 3052 N N . ALA A 1 376 ? -20.614 -26.297 21.962 1.00 84.81 376 ALA A N 1
ATOM 3053 C CA . ALA A 1 376 ? -21.145 -27.571 22.437 1.00 84.81 376 ALA A CA 1
ATOM 3054 C C . ALA A 1 376 ? -20.804 -27.827 23.917 1.00 84.81 376 ALA A C 1
ATOM 3056 O O . ALA A 1 376 ? -21.677 -28.249 24.669 1.00 84.81 376 ALA A O 1
ATOM 3057 N N . ASP A 1 377 ? -19.583 -27.505 24.367 1.00 86.69 377 ASP A N 1
ATOM 3058 C CA . ASP A 1 377 ? -19.202 -27.575 25.788 1.00 86.69 377 ASP A CA 1
ATOM 3059 C C . ASP A 1 377 ? -20.067 -26.637 26.646 1.00 86.69 377 ASP A C 1
ATOM 3061 O O . ASP A 1 377 ? -20.622 -27.048 27.664 1.00 86.69 377 ASP A O 1
ATOM 3065 N N . ARG A 1 378 ? -20.273 -25.386 26.210 1.00 85.06 378 ARG A N 1
ATOM 3066 C CA . ARG A 1 378 ? -21.146 -24.427 26.912 1.00 85.06 378 ARG A CA 1
ATOM 3067 C C . ARG A 1 378 ? -22.593 -24.907 26.994 1.00 85.06 378 ARG A C 1
ATOM 3069 O O . ARG A 1 378 ? -23.200 -24.798 28.057 1.00 85.06 378 ARG A O 1
ATOM 3076 N N . GLU A 1 379 ? -23.135 -25.450 25.909 1.00 87.75 379 GLU A N 1
ATOM 3077 C CA . GLU A 1 379 ? -24.492 -26.002 25.859 1.00 87.75 379 GLU A CA 1
ATOM 3078 C C . GLU A 1 379 ? -24.629 -27.247 26.747 1.00 87.75 379 GLU A C 1
ATOM 3080 O O . GLU A 1 379 ? -25.595 -27.362 27.506 1.00 87.75 379 GLU A O 1
ATOM 3085 N N . HIS A 1 380 ? -23.640 -28.146 26.722 1.00 89.81 380 HIS A N 1
ATOM 3086 C CA . HIS A 1 380 ? -23.607 -29.334 27.573 1.00 89.81 380 HIS A CA 1
ATOM 3087 C C . HIS A 1 380 ? -23.583 -28.959 29.056 1.00 89.81 380 HIS A C 1
ATOM 3089 O O . HIS A 1 380 ? -24.423 -29.414 29.840 1.00 89.81 380 HIS A O 1
ATOM 3095 N N . ARG A 1 381 ? -22.695 -28.031 29.419 1.00 89.06 381 ARG A N 1
ATOM 3096 C CA . ARG A 1 381 ? -22.582 -27.485 30.771 1.00 89.06 381 ARG A CA 1
ATOM 3097 C C . ARG A 1 381 ? -23.852 -26.775 31.214 1.00 89.06 381 ARG A C 1
ATOM 3099 O O . ARG A 1 381 ? -24.304 -26.998 32.334 1.00 89.06 381 ARG A O 1
ATOM 3106 N N . ALA A 1 382 ? -24.463 -25.966 30.350 1.00 88.12 382 ALA A N 1
ATOM 3107 C CA . ALA A 1 382 ? -25.727 -25.293 30.641 1.00 88.12 382 ALA A CA 1
ATOM 3108 C C . ALA A 1 382 ? -26.866 -26.294 30.884 1.00 88.12 382 ALA A C 1
ATOM 3110 O O . ALA A 1 382 ? -27.649 -26.111 31.815 1.00 88.12 382 ALA A O 1
ATOM 3111 N N . LYS A 1 383 ? -26.933 -27.380 30.103 1.00 92.56 383 LYS A N 1
ATOM 3112 C CA . LYS A 1 383 ? -27.924 -28.450 30.283 1.00 92.56 383 LYS A CA 1
ATOM 3113 C C . LYS A 1 383 ? -27.752 -29.162 31.627 1.00 92.56 383 LYS A C 1
ATOM 3115 O O . LYS A 1 383 ? -28.735 -29.350 32.341 1.00 92.56 383 LYS A O 1
ATOM 3120 N N . ILE A 1 384 ? -26.519 -29.514 31.994 1.00 92.69 384 ILE A N 1
ATOM 3121 C CA . ILE A 1 384 ? -26.216 -30.180 33.270 1.00 92.69 384 ILE A CA 1
ATOM 3122 C C . ILE A 1 384 ? -26.475 -29.247 34.457 1.00 92.69 384 ILE A C 1
ATOM 3124 O O . ILE A 1 384 ? -27.134 -29.647 35.417 1.00 92.69 384 ILE A O 1
ATOM 3128 N N . MET A 1 385 ? -26.041 -27.985 34.379 1.00 89.88 385 MET A N 1
ATOM 3129 C CA . MET A 1 385 ? -26.343 -26.977 35.403 1.00 89.88 385 MET A CA 1
ATOM 3130 C C . MET A 1 385 ? -27.849 -26.728 35.531 1.00 89.88 385 MET A C 1
ATOM 3132 O O . MET A 1 385 ? -28.354 -26.582 36.641 1.00 89.88 385 MET A O 1
ATOM 3136 N N . GLY A 1 386 ? -28.583 -26.720 34.416 1.00 90.38 386 GLY A N 1
ATOM 3137 C CA . GLY A 1 386 ? -30.039 -26.589 34.406 1.00 90.38 386 GLY A CA 1
ATOM 3138 C C . GLY A 1 386 ? -30.740 -27.750 35.113 1.00 90.38 386 GLY A C 1
ATOM 3139 O O . GLY A 1 386 ? -31.637 -27.512 35.920 1.00 90.38 386 GLY A O 1
ATOM 3140 N N . ALA A 1 387 ? -30.298 -28.987 34.868 1.00 91.94 387 ALA A N 1
ATOM 3141 C CA . ALA A 1 387 ? -30.823 -30.174 35.543 1.00 91.94 387 ALA A CA 1
ATOM 3142 C C . ALA A 1 387 ? -30.516 -30.165 37.050 1.00 91.94 387 ALA A C 1
ATOM 3144 O O . ALA A 1 387 ? -31.407 -30.417 37.859 1.00 91.94 387 ALA A O 1
ATOM 3145 N N . ALA A 1 388 ? -29.287 -29.805 37.437 1.00 90.81 388 ALA A N 1
ATOM 3146 C CA . ALA A 1 388 ? -28.908 -29.659 38.842 1.00 90.81 388 ALA A CA 1
ATOM 3147 C C . ALA A 1 388 ? -29.742 -28.575 39.548 1.00 90.81 388 ALA A C 1
ATOM 3149 O O . ALA A 1 388 ? -30.221 -28.792 40.659 1.00 90.81 388 ALA A O 1
ATOM 3150 N N . LYS A 1 389 ? -29.981 -27.437 38.881 1.00 94.81 389 LYS A N 1
ATOM 3151 C CA . LYS A 1 389 ? -30.837 -26.357 39.395 1.00 94.81 389 LYS A CA 1
ATOM 3152 C C . LYS A 1 389 ? -32.264 -26.853 39.632 1.00 94.81 389 LYS A C 1
ATOM 3154 O O . LYS A 1 389 ? -32.810 -26.612 40.701 1.00 94.81 389 LYS A O 1
ATOM 3159 N N . ALA A 1 390 ? -32.852 -27.554 38.660 1.00 92.06 390 ALA A N 1
ATOM 3160 C CA . ALA A 1 390 ? -34.212 -28.082 38.769 1.00 92.06 390 ALA A CA 1
ATOM 3161 C C . ALA A 1 390 ? -34.359 -29.073 39.938 1.00 92.06 390 ALA A C 1
ATOM 3163 O O . ALA A 1 390 ? -35.303 -28.958 40.713 1.00 92.06 390 ALA A O 1
ATOM 3164 N N . ALA A 1 391 ? -33.389 -29.977 40.119 1.00 91.25 391 ALA A N 1
ATOM 3165 C CA . ALA A 1 391 ? -33.381 -30.917 41.241 1.00 91.25 391 ALA A CA 1
ATOM 3166 C C . ALA A 1 391 ? -33.275 -30.209 42.605 1.00 91.25 391 ALA A C 1
ATOM 3168 O O . ALA A 1 391 ? -33.906 -30.622 43.570 1.00 91.25 391 ALA A O 1
ATOM 3169 N N . ILE A 1 392 ? -32.510 -29.116 42.692 1.00 91.06 392 ILE A N 1
ATOM 3170 C CA . ILE A 1 392 ? -32.406 -28.301 43.913 1.00 91.06 392 ILE A CA 1
ATOM 3171 C C . ILE A 1 392 ? -33.724 -27.560 44.198 1.00 91.06 392 ILE A C 1
ATOM 3173 O O . ILE A 1 392 ? -34.123 -27.440 45.357 1.00 91.06 392 ILE A O 1
ATOM 3177 N N . MET A 1 393 ? -34.428 -27.109 43.156 1.00 92.81 393 MET A N 1
ATOM 3178 C CA . MET A 1 393 ? -35.735 -26.457 43.297 1.00 92.81 393 MET A CA 1
ATOM 3179 C C . MET A 1 393 ? -36.823 -27.407 43.822 1.00 92.81 393 MET A C 1
ATOM 3181 O O . MET A 1 393 ? -37.675 -26.969 44.591 1.00 92.81 393 MET A O 1
ATOM 3185 N N . GLU A 1 394 ? -36.788 -28.702 43.483 1.00 93.44 394 GLU A N 1
ATOM 3186 C CA . GLU A 1 394 ? -37.732 -29.704 44.023 1.00 93.44 394 GLU A CA 1
ATOM 3187 C C . GLU A 1 394 ? -37.646 -29.858 45.549 1.00 93.44 394 GLU A C 1
ATOM 3189 O O . GLU A 1 394 ? -38.632 -30.217 46.190 1.00 93.44 394 GLU A O 1
ATOM 3194 N N . VAL A 1 395 ? -36.498 -29.529 46.149 1.00 89.00 395 VAL A N 1
ATOM 3195 C CA . VAL A 1 395 ? -36.300 -29.545 47.608 1.00 89.00 395 VAL A CA 1
ATOM 3196 C C . VAL A 1 395 ? -36.853 -28.275 48.282 1.00 89.00 395 VAL A C 1
ATOM 3198 O O . VAL A 1 395 ? -36.716 -28.104 49.491 1.00 89.00 395 VAL A O 1
ATOM 3201 N N . GLY A 1 396 ? -37.493 -27.379 47.519 1.00 88.00 396 GLY A N 1
ATOM 3202 C CA . GLY A 1 396 ? -38.148 -26.167 48.021 1.00 88.00 396 GLY A CA 1
ATOM 3203 C C . GLY A 1 396 ? -37.287 -24.901 47.986 1.00 88.00 396 GLY A C 1
ATOM 3204 O O . GLY A 1 396 ? -37.650 -23.912 48.618 1.00 88.00 396 GLY A O 1
ATOM 3205 N N . ILE A 1 397 ? -36.158 -24.907 47.267 1.00 92.75 397 ILE A N 1
ATOM 3206 C CA . ILE A 1 397 ? -35.283 -23.733 47.114 1.00 92.75 397 ILE A CA 1
ATOM 3207 C C . ILE A 1 397 ? -35.742 -22.870 45.930 1.00 92.75 397 ILE A C 1
ATOM 3209 O O . ILE A 1 397 ? -36.045 -23.377 44.850 1.00 92.75 397 ILE A O 1
ATOM 3213 N N . GLU A 1 398 ? -35.764 -21.549 46.121 1.00 91.62 398 GLU A N 1
ATOM 3214 C CA . GLU A 1 398 ? -36.140 -20.581 45.086 1.00 91.62 398 GLU A CA 1
ATOM 3215 C C . GLU A 1 398 ? -35.171 -20.619 43.887 1.00 91.62 398 GLU A C 1
ATOM 3217 O O . GLU A 1 398 ? -33.966 -20.819 44.043 1.00 91.62 398 GLU A O 1
ATOM 3222 N N . GLU A 1 399 ? -35.672 -20.374 42.674 1.00 89.75 399 GLU A N 1
ATOM 3223 C CA . GLU A 1 399 ? -34.912 -20.502 41.424 1.00 89.75 399 GLU A CA 1
ATOM 3224 C C . GLU A 1 399 ? -33.590 -19.716 41.404 1.00 89.75 399 GLU A C 1
ATOM 3226 O O . GLU A 1 399 ? -32.569 -20.232 40.935 1.00 89.75 399 GLU A O 1
ATOM 3231 N N . GLN A 1 400 ? -33.592 -18.481 41.909 1.00 88.50 400 GLN A N 1
ATOM 3232 C CA . GLN A 1 400 ? -32.392 -17.648 41.927 1.00 88.50 400 GLN A CA 1
ATOM 3233 C C . GLN A 1 400 ? -31.347 -18.193 42.914 1.00 88.50 400 GLN A C 1
ATOM 3235 O O . GLN A 1 400 ? -30.172 -18.293 42.565 1.00 88.50 400 GLN A O 1
ATOM 3240 N N . GLN A 1 401 ? -31.776 -18.653 44.092 1.00 88.38 401 GLN A N 1
ATOM 3241 C CA . GLN A 1 401 ? -30.896 -19.295 45.072 1.00 88.38 401 GLN A CA 1
ATOM 3242 C C . GLN A 1 401 ? -30.358 -20.641 44.563 1.00 88.38 401 GLN A C 1
ATOM 3244 O O . GLN A 1 401 ? -29.170 -20.924 44.705 1.00 88.38 401 GLN A O 1
ATOM 3249 N N . ALA A 1 402 ? -31.193 -21.449 43.903 1.00 90.94 402 ALA A N 1
ATOM 3250 C CA . ALA A 1 402 ? -30.775 -22.707 43.286 1.00 90.94 402 ALA A CA 1
ATOM 3251 C C . ALA A 1 402 ? -29.711 -22.475 42.199 1.00 90.94 402 ALA A C 1
ATOM 3253 O O . ALA A 1 402 ? -28.726 -23.210 42.117 1.00 90.94 402 ALA A O 1
ATOM 3254 N N . LYS A 1 403 ? -29.870 -21.421 41.389 1.00 91.44 403 LYS A N 1
ATOM 3255 C CA . LYS A 1 403 ? -28.887 -21.015 40.377 1.00 91.44 403 LYS A CA 1
ATOM 3256 C C . LYS A 1 403 ? -27.555 -20.604 41.007 1.00 91.44 403 LYS A C 1
ATOM 3258 O O . LYS A 1 403 ? -26.508 -21.035 40.524 1.00 91.44 403 LYS A O 1
ATOM 3263 N N . ASP A 1 404 ? -27.588 -19.811 42.074 1.00 90.69 404 ASP A N 1
ATOM 3264 C CA . ASP A 1 404 ? -26.379 -19.340 42.755 1.00 90.69 404 ASP A CA 1
ATOM 3265 C C . ASP A 1 404 ? -25.617 -20.500 43.419 1.00 90.69 404 ASP A C 1
ATOM 3267 O O . ASP A 1 404 ? -24.390 -20.564 43.327 1.00 90.69 404 ASP A O 1
ATOM 3271 N N . ILE A 1 405 ? -26.332 -21.482 43.982 1.00 90.06 405 ILE A N 1
ATOM 3272 C CA . ILE A 1 405 ? -25.744 -22.722 44.515 1.00 90.06 405 ILE A CA 1
ATOM 3273 C C . ILE A 1 405 ? -25.061 -23.527 43.400 1.00 90.06 405 ILE A C 1
ATOM 3275 O O . ILE A 1 405 ? -23.901 -23.913 43.540 1.00 90.06 405 ILE A O 1
ATOM 3279 N N . VAL A 1 406 ? -25.739 -23.753 42.269 1.00 91.56 406 VAL A N 1
ATOM 3280 C CA . VAL A 1 406 ? -25.173 -24.497 41.128 1.00 91.56 406 VAL A CA 1
ATOM 3281 C C . VAL A 1 406 ? -23.923 -23.810 40.576 1.00 91.56 406 VAL A C 1
ATOM 3283 O O . VAL A 1 406 ? -22.928 -24.483 40.305 1.00 91.56 406 VAL A O 1
ATOM 3286 N N . LEU A 1 407 ? -23.938 -22.480 40.450 1.00 91.50 407 LEU A N 1
ATOM 3287 C CA . LEU A 1 407 ? -22.778 -21.705 40.002 1.00 91.50 407 LEU A CA 1
ATOM 3288 C C . LEU A 1 407 ? -21.620 -21.764 41.007 1.00 91.50 407 LEU A C 1
ATOM 3290 O O . LEU A 1 407 ? -20.471 -21.910 40.593 1.00 91.50 407 LEU A O 1
ATOM 3294 N N . ALA A 1 408 ? -21.899 -21.704 42.313 1.00 89.62 408 ALA A N 1
ATOM 3295 C CA . ALA A 1 408 ? -20.877 -21.823 43.351 1.00 89.62 408 ALA A CA 1
ATOM 3296 C C . ALA A 1 408 ? -20.206 -23.208 43.351 1.00 89.62 408 ALA A C 1
ATOM 3298 O O . ALA A 1 408 ? -18.986 -23.293 43.501 1.00 89.62 408 ALA A O 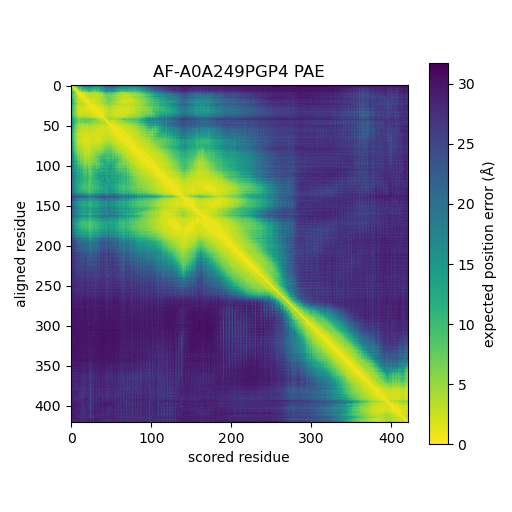1
ATOM 3299 N N . ILE A 1 409 ? -20.969 -24.284 43.126 1.00 91.94 409 ILE A N 1
ATOM 3300 C CA . ILE A 1 409 ? -20.420 -25.643 42.999 1.00 91.94 409 ILE A CA 1
ATOM 3301 C C . ILE A 1 409 ? -19.621 -25.780 41.693 1.00 91.94 409 ILE A C 1
ATOM 3303 O O . ILE A 1 409 ? -18.510 -26.306 41.710 1.00 91.94 409 ILE A O 1
ATOM 3307 N N . ALA A 1 410 ? -20.139 -25.277 40.566 1.00 90.25 410 ALA A N 1
ATOM 3308 C CA . ALA A 1 410 ? -19.441 -25.303 39.276 1.00 90.25 410 ALA A CA 1
ATOM 3309 C C . ALA A 1 410 ? -18.105 -24.538 39.304 1.00 90.25 410 ALA A C 1
ATOM 3311 O O . ALA A 1 410 ? -17.147 -24.950 38.652 1.00 90.25 410 ALA A O 1
ATOM 3312 N N . ALA A 1 411 ? -18.037 -23.444 40.069 1.00 89.56 411 ALA A N 1
ATOM 3313 C CA . ALA A 1 411 ? -16.831 -22.646 40.272 1.00 89.56 411 ALA A CA 1
ATOM 3314 C C . ALA A 1 411 ? -15.855 -23.243 41.308 1.00 89.56 411 ALA A C 1
ATOM 3316 O O . ALA A 1 411 ? -14.768 -22.702 41.488 1.00 89.56 411 ALA A O 1
ATOM 3317 N N . GLY A 1 412 ? -16.220 -24.334 41.995 1.00 89.94 412 GLY A N 1
ATOM 3318 C CA . GLY A 1 412 ? -15.392 -24.957 43.036 1.00 89.94 412 GLY A CA 1
ATOM 3319 C C . GLY A 1 412 ? -15.385 -24.216 44.378 1.00 89.94 412 GLY A C 1
ATOM 3320 O O . GLY A 1 412 ? -14.563 -24.517 45.238 1.00 89.94 412 GLY A O 1
ATOM 3321 N N . ASN A 1 413 ? -16.307 -23.272 44.588 1.00 89.81 413 ASN A N 1
ATOM 3322 C CA . ASN A 1 413 ? -16.416 -22.498 45.830 1.00 89.81 413 ASN A CA 1
ATOM 3323 C C . ASN A 1 413 ? -17.079 -23.285 46.975 1.00 89.81 413 ASN A C 1
ATOM 3325 O O . ASN A 1 413 ? -17.079 -22.823 48.114 1.00 89.81 413 ASN A O 1
ATOM 3329 N N . VAL A 1 414 ? -17.650 -24.462 46.686 1.00 89.69 414 VAL A N 1
ATOM 3330 C CA . VAL A 1 414 ? -18.231 -25.375 47.680 1.00 89.69 414 VAL A CA 1
ATOM 3331 C C . VAL A 1 414 ? -17.277 -26.559 47.883 1.00 89.69 414 VAL A C 1
ATOM 3333 O O . VAL A 1 414 ? -17.144 -27.392 46.985 1.00 89.69 414 VAL A O 1
ATOM 3336 N N . PRO A 1 415 ? -16.599 -26.665 49.040 1.00 90.62 415 PRO A N 1
ATOM 3337 C CA . PRO A 1 415 ? -15.662 -27.751 49.303 1.00 90.62 415 PRO A CA 1
ATOM 3338 C C . PRO A 1 415 ? -16.336 -29.128 49.248 1.00 90.62 415 PRO A C 1
ATOM 3340 O O . PRO A 1 415 ? -17.474 -29.289 49.680 1.00 90.62 415 PRO A O 1
ATOM 3343 N N . HIS A 1 416 ? -15.606 -30.136 48.762 1.00 92.44 416 HIS A N 1
ATOM 3344 C CA . HIS A 1 416 ? -16.030 -31.547 48.703 1.00 92.44 416 HIS A CA 1
ATOM 3345 C C . HIS A 1 416 ? -17.259 -31.856 47.826 1.00 92.44 416 HIS A C 1
ATOM 3347 O O . HIS A 1 416 ? -17.743 -32.987 47.840 1.00 92.44 416 HIS A O 1
ATOM 3353 N N . VAL A 1 417 ? -17.730 -30.902 47.017 1.00 92.88 417 VAL A N 1
ATOM 3354 C CA . VAL A 1 417 ? -18.845 -31.085 46.077 1.00 92.88 417 VAL A CA 1
ATOM 3355 C C . VAL A 1 417 ? -18.426 -30.578 44.696 1.00 92.88 417 VAL A C 1
ATOM 3357 O O . VAL A 1 417 ? -17.787 -29.539 44.580 1.00 92.88 417 VAL A O 1
ATOM 3360 N N . SER A 1 418 ? -18.760 -31.312 43.630 1.00 90.25 418 SER A N 1
ATOM 3361 C CA . SER A 1 418 ? -18.453 -30.912 42.247 1.00 90.25 418 SER A CA 1
ATOM 3362 C C . SER A 1 418 ? -19.554 -31.344 41.280 1.00 90.25 418 SER A C 1
ATOM 3364 O O . SER A 1 418 ? -20.210 -32.365 41.494 1.00 90.25 418 SER A O 1
ATOM 3366 N N . ILE A 1 419 ? -19.748 -30.570 40.208 1.00 89.00 419 ILE A N 1
ATOM 3367 C CA . ILE A 1 419 ? -20.621 -30.939 39.088 1.00 89.00 419 ILE A CA 1
ATOM 3368 C C . ILE A 1 419 ? -19.755 -31.612 38.027 1.00 89.00 419 ILE A C 1
ATOM 3370 O O . ILE A 1 419 ? -18.783 -31.025 37.551 1.00 89.00 419 ILE A O 1
ATOM 3374 N N . LYS A 1 420 ? -20.106 -32.846 37.655 1.00 90.62 420 LYS A N 1
ATOM 3375 C CA . LYS A 1 420 ? -19.513 -33.504 36.489 1.00 90.62 420 LYS A CA 1
ATOM 3376 C C . LYS A 1 420 ? -20.212 -32.992 35.241 1.00 90.62 420 LYS A C 1
ATOM 3378 O O . LYS A 1 420 ? -21.430 -33.129 35.141 1.00 90.62 420 LYS A O 1
ATOM 3383 N N . PHE A 1 421 ? -19.427 -32.383 34.361 1.00 85.06 421 PHE A N 1
ATOM 3384 C CA . PHE A 1 421 ? -19.862 -31.906 33.059 1.00 85.06 421 PHE A CA 1
ATOM 3385 C C . PHE A 1 421 ? -19.645 -32.953 31.994 1.00 85.06 421 PHE A C 1
ATOM 3387 O O . PHE A 1 421 ? -18.655 -33.714 32.095 1.00 85.06 421 PHE A O 1
#

Foldseek 3Di:
DDPVVVLVVLQVVCVVPVCVCVVDVVSVVSNVVSLVVVLVPQDQDPPDPVNVVVNVVSVVVVVVSVVVNVVSVVVVVVVVVVVVVVVVVVVVVVVVVVVVVVCVVCVVVVVVVVQLVQLQVVLVVLLVVLVVLLVCLLDDALVVLVVVLVVLVPDAQDCVRNNDVSSVVSVVSSVVSSVSNVVNSVVRVVVVVVVVVVVVVVVVVVVVVVVVVVVVVVVVVVVVVVVVVVVVVVVVVVVVVVVVVVVVVVVVVVVVVVVVVVCVVVVVPPPPPPPPPPPPVVVVVVVVVVVVVVVVVVVVVVVVVVVVVVVVVVVVVVVVVVVVVVVVVVVVVVVVVVVVVVVVVVVVVVVVVVVVVVVVVVVVVVVVVVVVVVVVVVVVLVVQLVVQLVVVVVVVDDSVVSSVVSVCQPVVVDPPGHRDD

Radius of gyration: 69.04 Å; Cα contacts (8 Å, |Δi|>4): 137; chains: 1; bounding box: 132×54×213 Å

Mean predicted aligned error: 20.09 Å

Secondary structure (DSSP, 8-state):
--HHHHHHHHHHHHHH-TTHHHH-HHHHHHHHHHHHHHHHHS---SSSHHHHHHHHHHHHHHHHHHHHHHHHHHHHHHHHHHHHHHHHHHHHHHHHHHHHHHHHHHHHHHHHHHHHHHHHHHHHHHHHHHHHHHHHTTSS-HHHHHHHHHHHHH----HHHH-HHHHHHHHHHHHHHHHHHHHHHHHHHHHHHHHHHHHHHHHHHHHHHHHHHHHHHHHHHHHHHHHHHHHHHHHHHHHHHHHHHHHHHHHHHHHHHHHHHHHTTTTTS------SSTTTHHHHHHHHHHHHHHHHHHHHHHHHHHHHHHHHHHHHHHHHHHHHHHHHHHHHHHHHHHHHHHHHHHHHHHHHHHHHHHHHHHHHHHHHHHHHHHHHHHHHHHHHHHHHHHHHHHTT--HHHHHHHHHHHHTT-STT-----

Solvent-accessible surface area (backbone atoms only — not comparable to full-atom values): 22625 Å² total; per-residue (Å²): 132,65,66,69,65,57,52,59,50,47,52,56,47,39,74,78,37,35,50,56,45,76,80,30,67,66,56,31,52,59,46,49,54,48,55,51,50,58,64,67,70,53,80,88,38,81,89,42,72,68,33,47,50,52,54,53,48,53,53,47,51,54,51,50,53,52,49,50,31,53,53,39,47,52,50,51,50,51,53,50,49,51,50,52,53,51,51,52,53,49,52,50,54,50,49,56,52,52,52,51,50,52,50,60,71,43,45,65,54,57,52,50,53,53,51,50,52,52,16,46,51,54,38,50,53,52,47,51,51,52,52,52,50,56,73,48,46,89,59,81,59,30,70,60,40,53,51,52,45,56,55,59,69,71,60,79,61,51,40,90,64,28,35,61,69,48,13,53,50,45,51,53,49,50,53,54,42,46,57,51,35,50,55,38,24,56,52,36,46,50,52,53,50,52,52,52,50,52,51,49,53,49,51,52,49,52,50,49,52,50,52,52,50,51,49,50,53,51,52,52,50,53,49,52,51,50,51,53,51,51,52,50,51,52,49,53,52,47,50,50,49,51,51,49,50,49,50,48,51,49,53,48,45,53,52,47,51,60,46,43,74,65,39,68,80,55,63,85,76,61,86,64,75,94,74,72,70,78,74,57,64,62,63,54,56,61,55,50,57,55,52,50,52,51,52,50,52,52,48,53,48,52,49,50,52,49,54,48,50,51,48,53,51,49,51,50,49,52,51,53,48,51,50,50,51,51,50,50,55,50,50,52,49,53,49,51,53,52,50,52,53,49,53,50,53,54,50,52,51,50,52,50,53,51,50,52,50,54,48,51,53,50,53,53,48,52,51,52,52,52,50,50,50,55,48,52,50,51,52,51,41,49,52,51,48,49,51,53,24,53,60,43,32,75,76,72,41,54,71,68,60,23,46,52,51,45,51,36,26,66,72,56,75,38,83,100,48,74,70,86,119